Protein AF-0000000072553036 (afdb_homodimer)

InterPro domains:
  IPR056120 Domain of unknown function DUF7703 [PF24802] (20-257)

Radius of gyration: 25.81 Å; Cα contacts (8 Å, |Δi|>4): 560; chains: 2; bounding box: 69×75×54 Å

pLDDT: mean 84.37, std 16.88, range [18.42, 98.44]

Organism: Hypocrea jecorina (strain QM6a) (NCBI:txid431241)

Foldseek 3Di:
DPPPPVLLAQAPEPPPDDPVLVVLLVVLLVLLVVLLVVLVVVLVPPDPDCDDLLNVLLVQLSVLLVLLSVLVCCRHPNHSVCRVVSLVSNLSSVLSNLLSLLSNLLSCVVVQDVDPVVSVVLVVLSVVLSCVLSVQQSVLSVCCNDPCNPVSVVSNLVSVLVSLVSSLVSLCVSLVSLLVSLVVVLVVCPVPPVNPLVNVLSVLSNVLSVLLNVLSVVLNVCSVVVVVSSNSSNVSSSSSVNSVSSVVSVVSVVVVVVVVVD/DPPPPVLLAQAPEPPPPDPVLVVLLVVLLVLLVVLLVVLVVCLVPPDPDCDDLLNVLLVQLSVLLVLLSVLVCCRHPNHNVCRVVSLVSNLSSVLSNLLSLLSNLLVCVVVQDVDPVVSVVLVVLSVVLSCVLSVQQSVLSVCCNDPCNPVSVVSNLVSVLVSLVSSLVSLCVSLVSLLVSLVVVLVVCVVPPVNPLVNVLSVLSNVLSVLLNVLSVVLNVCSVVVVVSSNSSNVSSSSSVNSVSSVVSVVSVVVVVVVVVD

Structure (mmCIF, N/CA/C/O backbone):
data_AF-0000000072553036-model_v1
#
loop_
_entity.id
_entity.type
_entity.pdbx_description
1 polymer 'Predicted protein'
#
loop_
_atom_site.group_PDB
_atom_site.id
_atom_site.type_symbol
_atom_site.label_atom_id
_atom_site.label_alt_id
_atom_site.label_comp_id
_atom_site.label_asym_id
_atom_site.label_entity_id
_atom_site.label_seq_id
_atom_site.pdbx_PDB_ins_code
_atom_site.Cartn_x
_atom_site.Cartn_y
_atom_site.Cartn_z
_atom_site.occupancy
_atom_site.B_iso_or_equiv
_atom_site.auth_seq_id
_atom_site.auth_comp_id
_atom_site.auth_asym_id
_atom_site.auth_atom_id
_atom_site.pdbx_PDB_model_num
ATOM 1 N N . MET A 1 1 ? -24.359 23.703 25.109 1 18.44 1 MET A N 1
ATOM 2 C CA . MET A 1 1 ? -23.688 24.281 23.938 1 18.44 1 MET A CA 1
ATOM 3 C C . MET A 1 1 ? -23.703 23.312 22.766 1 18.44 1 MET A C 1
ATOM 5 O O . MET A 1 1 ? -23.188 22.188 22.875 1 18.44 1 MET A O 1
ATOM 9 N N . ALA A 1 2 ? -24.75 23.344 22.016 1 23.36 2 ALA A N 1
ATOM 10 C CA . ALA A 1 2 ? -25.172 22.453 20.938 1 23.36 2 ALA A CA 1
ATOM 11 C C . ALA A 1 2 ? -24.062 22.281 19.891 1 23.36 2 ALA A C 1
ATOM 13 O O . ALA A 1 2 ? -23.531 23.281 19.391 1 23.36 2 ALA A O 1
ATOM 14 N N . VAL A 1 3 ? -23.266 21.406 20.125 1 26.7 3 VAL A N 1
ATOM 15 C CA . VAL A 1 3 ? -22.234 21.125 19.125 1 26.7 3 VAL A CA 1
ATOM 16 C C . VAL A 1 3 ? -22.828 21.203 17.734 1 26.7 3 VAL A C 1
ATOM 18 O O . VAL A 1 3 ? -23.75 20.453 17.391 1 26.7 3 VAL A O 1
ATOM 21 N N . ARG A 1 4 ? -23.172 22.375 17.203 1 28.33 4 ARG A N 1
ATOM 22 C CA . ARG A 1 4 ? -23.641 22.703 15.867 1 28.33 4 ARG A CA 1
ATOM 23 C C . ARG A 1 4 ? -23.078 21.734 14.836 1 28.33 4 ARG A C 1
ATOM 25 O O . ARG A 1 4 ? -21.859 21.625 14.68 1 28.33 4 ARG A O 1
ATOM 32 N N . ILE A 1 5 ? -23.641 20.625 14.719 1 30.2 5 ILE A N 1
ATOM 33 C CA . ILE A 1 5 ? -23.484 19.859 13.492 1 30.2 5 ILE A CA 1
ATOM 34 C C . ILE A 1 5 ? -23.562 20.781 12.281 1 30.2 5 ILE A C 1
ATOM 36 O O . ILE A 1 5 ? -24.641 21.219 11.891 1 30.2 5 ILE A O 1
ATOM 40 N N . ARG A 1 6 ? -23.062 22 12.383 1 33.81 6 ARG A N 1
ATOM 41 C CA . ARG A 1 6 ? -23.078 22.766 11.141 1 33.81 6 ARG A CA 1
ATOM 42 C C . ARG A 1 6 ? -22.984 21.828 9.93 1 33.81 6 ARG A C 1
ATOM 44 O O . ARG A 1 6 ? -22.156 20.922 9.898 1 33.81 6 ARG A O 1
ATOM 51 N N . SER A 1 7 ? -24.078 21.438 9.383 1 34.47 7 SER A N 1
ATOM 52 C CA . SER A 1 7 ? -24.219 20.828 8.062 1 34.47 7 SER A CA 1
ATOM 53 C C . SER A 1 7 ? -23 21.109 7.191 1 34.47 7 SER A C 1
ATOM 55 O O . SER A 1 7 ? -22.734 22.266 6.84 1 34.47 7 SER A O 1
ATOM 57 N N . ARG A 1 8 ? -21.906 20.625 7.535 1 39.41 8 ARG A N 1
ATOM 58 C CA . ARG A 1 8 ? -20.578 20.734 6.941 1 39.41 8 ARG A CA 1
ATOM 59 C C . ARG A 1 8 ? -20.656 20.75 5.418 1 39.41 8 ARG A C 1
ATOM 61 O O . ARG A 1 8 ? -20.969 19.734 4.797 1 39.41 8 ARG A O 1
ATOM 68 N N . SER A 1 9 ? -21.281 21.859 4.836 1 36.78 9 SER A N 1
ATOM 69 C CA . SER A 1 9 ? -21.5 22.188 3.432 1 36.78 9 SER A CA 1
ATOM 70 C C . SER A 1 9 ? -20.328 21.75 2.572 1 36.78 9 SER A C 1
ATOM 72 O O . SER A 1 9 ? -19.188 21.688 3.051 1 36.78 9 SER A O 1
ATOM 74 N N . PHE A 1 10 ? -20.578 21.203 1.503 1 39.22 10 PHE A N 1
ATOM 75 C CA . PHE A 1 10 ? -19.703 21.109 0.342 1 39.22 10 PHE A CA 1
ATOM 76 C C . PHE A 1 10 ? -18.922 22.406 0.138 1 39.22 10 PHE A C 1
ATOM 78 O O . PHE A 1 10 ? -19.5 23.484 0.228 1 39.22 10 PHE A O 1
ATOM 85 N N . GLY A 1 11 ? -17.641 22.422 0.128 1 37.69 11 GLY A N 1
ATOM 86 C CA . GLY A 1 11 ? -16.844 23.625 -0.109 1 37.69 11 GLY A CA 1
ATOM 87 C C . GLY A 1 11 ? -16.438 24.344 1.168 1 37.69 11 GLY A C 1
ATOM 88 O O . GLY A 1 11 ? -15.906 25.453 1.123 1 37.69 11 GLY A O 1
ATOM 89 N N . SER A 1 12 ? -17.359 24.188 2.174 1 40.28 12 SER A N 1
ATOM 90 C CA . SER A 1 12 ? -16.984 25.094 3.264 1 40.28 12 SER A CA 1
ATOM 91 C C . SER A 1 12 ? -15.516 24.953 3.627 1 40.28 12 SER A C 1
ATOM 93 O O . SER A 1 12 ? -15.055 23.859 3.979 1 40.28 12 SER A O 1
ATOM 95 N N . GLY A 1 13 ? -14.609 24.953 2.982 1 41.66 13 GLY A N 1
ATOM 96 C CA . GLY A 1 13 ? -13.203 25.109 3.324 1 41.66 13 GLY A CA 1
ATOM 97 C C . GLY A 1 13 ? -12.859 24.578 4.703 1 41.66 13 GLY A C 1
ATOM 98 O O . GLY A 1 13 ? -13.734 24.062 5.41 1 41.66 13 GLY A O 1
ATOM 99 N N . VAL A 1 14 ? -11.438 24.281 5.031 1 50.97 14 VAL A N 1
ATOM 100 C CA . VAL A 1 14 ? -10.609 23.922 6.184 1 50.97 14 VAL A CA 1
ATOM 101 C C . VAL A 1 14 ? -11.078 24.719 7.406 1 50.97 14 VAL A C 1
ATOM 103 O O . VAL A 1 14 ? -10.547 24.547 8.508 1 50.97 14 VAL A O 1
ATOM 106 N N . ASP A 1 15 ? -11.953 25.5 7.25 1 51.09 15 ASP A N 1
ATOM 107 C CA . ASP A 1 15 ? -11.992 26.484 8.336 1 51.09 15 ASP A CA 1
ATOM 108 C C . ASP A 1 15 ? -12.406 25.828 9.648 1 51.09 15 ASP A C 1
ATOM 110 O O . ASP A 1 15 ? -11.914 26.203 10.719 1 51.09 15 ASP A O 1
ATOM 114 N N . ASP A 1 16 ? -13.359 24.688 9.656 1 59.47 16 ASP A N 1
ATOM 115 C CA . ASP A 1 16 ? -13.812 24.25 10.969 1 59.47 16 ASP A CA 1
ATOM 116 C C . ASP A 1 16 ? -13.18 22.906 11.336 1 59.47 16 ASP A C 1
ATOM 118 O O . ASP A 1 16 ? -13.492 22.328 12.383 1 59.47 16 ASP A O 1
ATOM 122 N N . ILE A 1 17 ? -12.375 22.484 10.438 1 65.75 17 ILE A N 1
ATOM 123 C CA . ILE A 1 17 ? -11.789 21.188 10.758 1 65.75 17 ILE A CA 1
ATOM 124 C C . ILE A 1 17 ? -10.422 21.391 11.406 1 65.75 17 ILE A C 1
ATOM 126 O O . ILE A 1 17 ? -9.578 22.141 10.883 1 65.75 17 ILE A O 1
ATOM 130 N N . ASP A 1 18 ? -10.383 20.812 12.57 1 80.19 18 ASP A N 1
ATOM 131 C CA . ASP A 1 18 ? -9.102 20.812 13.281 1 80.19 18 ASP A CA 1
ATOM 132 C C . ASP A 1 18 ? -7.988 20.234 12.406 1 80.19 18 ASP A C 1
ATOM 134 O O . ASP A 1 18 ? -8.242 19.391 11.547 1 80.19 18 ASP A O 1
ATOM 138 N N . SER A 1 19 ? -6.91 20.75 12.469 1 80.94 19 SER A N 1
ATOM 139 C CA . SER A 1 19 ? -5.742 20.359 11.68 1 80.94 19 SER A CA 1
ATOM 140 C C . SER A 1 19 ? -5.469 18.859 11.797 1 80.94 19 SER A C 1
ATOM 142 O O . SER A 1 19 ? -5.105 18.219 10.812 1 80.94 19 SER A O 1
ATOM 144 N N . THR A 1 20 ? -5.672 18.328 12.977 1 82.5 20 THR A N 1
ATOM 145 C CA . THR A 1 20 ? -5.457 16.906 13.195 1 82.5 20 THR A CA 1
ATOM 146 C C . THR A 1 20 ? -6.461 16.078 12.398 1 82.5 20 THR A C 1
ATOM 148 O O . THR A 1 20 ? -6.09 15.086 11.758 1 82.5 20 THR A O 1
ATOM 151 N N . GLU A 1 21 ? -7.684 16.5 12.453 1 86.38 21 GLU A N 1
ATOM 152 C CA . GLU A 1 21 ? -8.734 15.797 11.711 1 86.38 21 GLU A CA 1
ATOM 153 C C . GLU A 1 21 ? -8.469 15.836 10.211 1 86.38 21 GLU A C 1
ATOM 155 O O . GLU A 1 21 ? -8.609 14.82 9.523 1 86.38 21 GLU A O 1
ATOM 160 N N . MET A 1 22 ? -8.047 16.969 9.758 1 88.19 22 MET A N 1
ATOM 161 C CA . MET A 1 22 ? -7.754 17.109 8.336 1 88.19 22 MET A CA 1
ATOM 162 C C . MET A 1 22 ? -6.586 16.219 7.93 1 88.19 22 MET A C 1
ATOM 164 O O . MET A 1 22 ? -6.602 15.617 6.855 1 88.19 22 MET A O 1
ATOM 168 N N . THR A 1 23 ? -5.617 16.141 8.727 1 89.44 23 THR A N 1
ATOM 169 C CA . THR A 1 23 ? -4.461 15.305 8.445 1 89.44 23 THR A CA 1
ATOM 170 C C . THR A 1 23 ? -4.867 13.836 8.352 1 89.44 23 THR A C 1
ATOM 172 O O . THR A 1 23 ? -4.43 13.125 7.449 1 89.44 23 THR A O 1
ATOM 175 N N . ILE A 1 24 ? -5.742 13.445 9.242 1 91.38 24 ILE A N 1
ATOM 176 C CA . ILE A 1 24 ? -6.191 12.055 9.25 1 91.38 24 ILE A CA 1
ATOM 177 C C . ILE A 1 24 ? -6.965 11.758 7.965 1 91.38 24 ILE A C 1
ATOM 179 O O . ILE A 1 24 ? -6.77 10.711 7.348 1 91.38 24 ILE A O 1
ATOM 183 N N . ILE A 1 25 ? -7.734 12.648 7.574 1 92.06 25 ILE A N 1
ATOM 184 C CA . ILE A 1 25 ? -8.508 12.5 6.348 1 92.06 25 ILE A CA 1
ATOM 185 C C . ILE A 1 25 ? -7.57 12.375 5.152 1 92.06 25 ILE A C 1
ATOM 187 O O . ILE A 1 25 ? -7.73 11.484 4.32 1 92.06 25 ILE A O 1
ATOM 191 N N . ILE A 1 26 ? -6.594 13.211 5.133 1 93.12 26 ILE A N 1
ATOM 192 C CA . ILE A 1 26 ? -5.656 13.227 4.02 1 93.12 26 ILE A CA 1
ATOM 193 C C . ILE A 1 26 ? -4.852 11.922 4.008 1 93.12 26 ILE A C 1
ATOM 195 O O . ILE A 1 26 ? -4.57 11.375 2.941 1 93.12 26 ILE A O 1
ATOM 199 N N . VAL A 1 27 ? -4.523 11.445 5.129 1 94.94 27 VAL A N 1
ATOM 200 C CA . VAL A 1 27 ? -3.768 10.203 5.23 1 94.94 27 VAL A CA 1
ATOM 201 C C . VAL A 1 27 ? -4.602 9.047 4.676 1 94.94 27 VAL A C 1
ATOM 203 O O . VAL A 1 27 ? -4.121 8.266 3.85 1 94.94 27 VAL A O 1
ATOM 206 N N . PHE A 1 28 ? -5.797 8.953 5.051 1 96.5 28 PHE A N 1
ATOM 207 C CA . PHE A 1 28 ? -6.648 7.863 4.578 1 96.5 28 PHE A CA 1
ATOM 208 C C . PHE A 1 28 ? -6.855 7.949 3.072 1 96.5 28 PHE A C 1
ATOM 210 O O . PHE A 1 28 ? -6.805 6.934 2.375 1 96.5 28 PHE A O 1
ATOM 217 N N . LEU A 1 29 ? -7.109 9.109 2.625 1 95.88 29 LEU A N 1
ATOM 218 C CA . LEU A 1 29 ? -7.316 9.273 1.189 1 95.88 29 LEU A CA 1
ATOM 219 C C . LEU A 1 29 ? -6.051 8.93 0.413 1 95.88 29 LEU A C 1
ATOM 221 O O . LEU A 1 29 ? -6.121 8.336 -0.663 1 95.88 29 LEU A O 1
ATOM 225 N N . SER A 1 30 ? -4.918 9.289 0.934 1 96.06 30 SER A N 1
ATOM 226 C CA . SER A 1 30 ? -3.652 8.977 0.281 1 96.06 30 SER A CA 1
ATOM 227 C C . SER A 1 30 ? -3.404 7.473 0.245 1 96.06 30 SER A C 1
ATOM 229 O O . SER A 1 30 ? -2.961 6.934 -0.772 1 96.06 30 SER A O 1
ATOM 231 N N . LEU A 1 31 ? -3.676 6.828 1.356 1 97.31 31 LEU A N 1
ATOM 232 C CA . LEU A 1 31 ? -3.521 5.379 1.411 1 97.31 31 LEU A CA 1
ATOM 233 C C . LEU A 1 31 ? -4.445 4.699 0.407 1 97.31 31 LEU A C 1
ATOM 235 O O . LEU A 1 31 ? -4.035 3.762 -0.283 1 97.31 31 LEU A O 1
ATOM 239 N N . ALA A 1 32 ? -5.637 5.176 0.327 1 98 32 ALA A N 1
ATOM 240 C CA . ALA A 1 32 ? -6.609 4.609 -0.605 1 98 32 ALA A CA 1
ATOM 241 C C . ALA A 1 32 ? -6.156 4.801 -2.051 1 98 32 ALA A C 1
ATOM 243 O O . ALA A 1 32 ? -6.215 3.865 -2.854 1 98 32 ALA A O 1
ATOM 244 N N . LEU A 1 33 ? -5.758 6 -2.348 1 97.38 33 LEU A N 1
ATOM 245 C CA . LEU A 1 33 ? -5.312 6.281 -3.707 1 97.38 33 LEU A CA 1
ATOM 246 C C . LEU A 1 33 ? -4.07 5.469 -4.055 1 97.38 33 LEU A C 1
ATOM 248 O O . LEU A 1 33 ? -3.924 5.004 -5.184 1 97.38 33 LEU A O 1
ATOM 252 N N . TYR A 1 34 ? -3.174 5.348 -3.092 1 97.44 34 TYR A N 1
ATOM 253 C CA . TYR A 1 34 ? -2.002 4.496 -3.281 1 97.44 34 TYR A CA 1
ATOM 254 C C . TYR A 1 34 ? -2.414 3.061 -3.578 1 97.44 34 TYR A C 1
ATOM 256 O O . TYR A 1 34 ? -1.879 2.432 -4.496 1 97.44 34 TYR A O 1
ATOM 264 N N . ASN A 1 35 ? -3.309 2.525 -2.881 1 97.31 35 ASN A N 1
ATOM 265 C CA . ASN A 1 35 ? -3.809 1.174 -3.107 1 97.31 35 ASN A CA 1
ATOM 266 C C . ASN A 1 35 ? -4.492 1.05 -4.469 1 97.31 35 ASN A C 1
ATOM 268 O O . ASN A 1 35 ? -4.395 0.009 -5.121 1 97.31 35 ASN A O 1
ATOM 272 N N . VAL A 1 36 ? -5.195 2.078 -4.859 1 97.5 36 VAL A N 1
ATOM 273 C CA . VAL A 1 36 ? -5.863 2.066 -6.156 1 97.5 36 VAL A CA 1
ATOM 274 C C . VAL A 1 36 ? -4.828 1.922 -7.27 1 97.5 36 VAL A C 1
ATOM 276 O O . VAL A 1 36 ? -5.031 1.156 -8.219 1 97.5 36 VAL A O 1
ATOM 279 N N . LEU A 1 37 ? -3.762 2.623 -7.137 1 94.75 37 LEU A N 1
ATOM 280 C CA . LEU A 1 37 ? -2.693 2.508 -8.125 1 94.75 37 LEU A CA 1
ATOM 281 C C . LEU A 1 37 ? -2.131 1.092 -8.156 1 94.75 37 LEU A C 1
ATOM 283 O O . LEU A 1 37 ? -1.922 0.526 -9.227 1 94.75 37 LEU A O 1
ATOM 287 N N . GLU A 1 38 ? -1.917 0.621 -7.02 1 93.19 38 GLU A N 1
ATOM 288 C CA . GLU A 1 38 ? -1.435 -0.755 -6.934 1 93.19 38 GLU A CA 1
ATOM 289 C C . GLU A 1 38 ? -2.445 -1.73 -7.531 1 93.19 38 GLU A C 1
ATOM 291 O O . GLU A 1 38 ? -2.068 -2.662 -8.242 1 93.19 38 GLU A O 1
ATOM 296 N N . LEU A 1 39 ? -3.641 -1.523 -7.277 1 94.44 39 LEU A N 1
ATOM 297 C CA . LEU A 1 39 ? -4.688 -2.4 -7.789 1 94.44 39 LEU A CA 1
ATOM 298 C C . LEU A 1 39 ? -4.754 -2.34 -9.312 1 94.44 39 LEU A C 1
ATOM 300 O O . LEU A 1 39 ? -4.922 -3.367 -9.969 1 94.44 39 LEU A O 1
ATOM 304 N N . PHE A 1 40 ? -4.617 -1.176 -9.836 1 93.06 40 PHE A N 1
ATOM 305 C CA . PHE A 1 40 ? -4.613 -1.05 -11.289 1 93.06 40 PHE A CA 1
ATOM 306 C C . PHE A 1 40 ? -3.438 -1.812 -11.898 1 93.06 40 PHE A C 1
ATOM 308 O O . PHE A 1 40 ? -3.58 -2.459 -12.938 1 93.06 40 PHE A O 1
ATOM 315 N N . CYS A 1 41 ? -2.326 -1.781 -11.242 1 85.75 41 CYS A N 1
ATOM 316 C CA . CYS A 1 41 ? -1.163 -2.533 -11.703 1 85.75 41 CYS A CA 1
ATOM 317 C C . CYS A 1 41 ? -1.42 -4.035 -11.625 1 85.75 41 CYS A C 1
ATOM 319 O O . CYS A 1 41 ? -1.074 -4.773 -12.547 1 85.75 41 CYS A O 1
ATOM 321 N N . ILE A 1 42 ? -2.023 -4.402 -10.594 1 84.12 42 ILE A N 1
ATOM 322 C CA . ILE A 1 42 ? -2.35 -5.812 -10.406 1 84.12 42 ILE A CA 1
ATOM 323 C C . ILE A 1 42 ? -3.342 -6.258 -11.477 1 84.12 42 ILE A C 1
ATOM 325 O O . ILE A 1 42 ? -3.18 -7.324 -12.078 1 84.12 42 ILE A O 1
ATOM 329 N N . ILE A 1 43 ? -4.344 -5.48 -11.742 1 86.56 43 ILE A N 1
ATOM 330 C CA . ILE A 1 43 ? -5.363 -5.812 -12.734 1 86.56 43 ILE A CA 1
ATOM 331 C C . ILE A 1 43 ? -4.723 -5.91 -14.117 1 86.56 43 ILE A C 1
ATOM 333 O O . ILE A 1 43 ? -5 -6.844 -14.875 1 86.56 43 ILE A O 1
ATOM 337 N N . TRP A 1 44 ? -3.867 -5.074 -14.398 1 83.31 44 TRP A N 1
ATOM 338 C CA . TRP A 1 44 ? -3.207 -5.031 -15.703 1 83.31 44 TRP A CA 1
ATOM 339 C C . TRP A 1 44 ? -2.27 -6.223 -15.875 1 83.31 44 TRP A C 1
ATOM 341 O O . TRP A 1 44 ? -2.199 -6.812 -16.953 1 83.31 44 TRP A O 1
ATOM 351 N N . SER A 1 45 ? -1.632 -6.637 -14.828 1 75.38 45 SER A N 1
ATOM 352 C CA . SER A 1 45 ? -0.609 -7.676 -14.914 1 75.38 45 SER A CA 1
ATOM 353 C C . SER A 1 45 ? -1.223 -9.07 -14.812 1 75.38 45 SER A C 1
ATOM 355 O O . SER A 1 45 ? -0.674 -10.031 -15.344 1 75.38 45 SER A O 1
ATOM 357 N N . THR A 1 46 ? -2.25 -9.188 -14.141 1 74.19 46 THR A N 1
ATOM 358 C CA . THR A 1 46 ? -2.766 -10.516 -13.82 1 74.19 46 THR A CA 1
ATOM 359 C C . THR A 1 46 ? -3.828 -10.938 -14.828 1 74.19 46 THR A C 1
ATOM 361 O O . THR A 1 46 ? -3.854 -12.086 -15.266 1 74.19 46 THR A O 1
ATOM 364 N N . PHE A 1 47 ? -4.656 -10.008 -15.18 1 71.75 47 PHE A N 1
ATOM 365 C CA . PHE A 1 47 ? -5.773 -10.422 -16.016 1 71.75 47 PHE A CA 1
ATOM 366 C C . PHE A 1 47 ? -5.371 -10.43 -17.5 1 71.75 47 PHE A C 1
ATOM 368 O O . PHE A 1 47 ? -4.824 -9.445 -18 1 71.75 47 PHE A O 1
ATOM 375 N N . LYS A 1 48 ? -5.539 -11.625 -18 1 68.25 48 LYS A N 1
ATOM 376 C CA . LYS A 1 48 ? -5.246 -11.812 -19.406 1 68.25 48 LYS A CA 1
ATOM 377 C C . LYS A 1 48 ? -6.52 -11.727 -20.25 1 68.25 48 LYS A C 1
ATOM 379 O O . LYS A 1 48 ? -6.469 -11.352 -21.422 1 68.25 48 LYS A O 1
ATOM 384 N N . ARG A 1 49 ? -7.582 -12.188 -19.594 1 70.81 49 ARG A N 1
ATOM 385 C CA . ARG A 1 49 ? -8.883 -12.125 -20.25 1 70.81 49 ARG A CA 1
ATOM 386 C C . ARG A 1 49 ? -9.812 -11.141 -19.547 1 70.81 49 ARG A C 1
ATOM 388 O O . ARG A 1 49 ? -9.93 -11.164 -18.312 1 70.81 49 ARG A O 1
ATOM 395 N N . TYR A 1 50 ? -10.305 -10.289 -20.172 1 69.19 50 TYR A N 1
ATOM 396 C CA . TYR A 1 50 ? -11.102 -9.195 -19.641 1 69.19 50 TYR A CA 1
ATOM 397 C C . TYR A 1 50 ? -12.594 -9.516 -19.703 1 69.19 50 TYR A C 1
ATOM 399 O O . TYR A 1 50 ? -13.422 -8.617 -19.781 1 69.19 50 TYR A O 1
ATOM 407 N N . ALA A 1 51 ? -12.992 -10.695 -19.531 1 68.06 51 ALA A N 1
ATOM 408 C CA . ALA A 1 51 ? -14.398 -10.914 -19.844 1 68.06 51 ALA A CA 1
ATOM 409 C C . ALA A 1 51 ? -15.148 -11.453 -18.625 1 68.06 51 ALA A C 1
ATOM 411 O O . ALA A 1 51 ? -16.375 -11.422 -18.578 1 68.06 51 ALA A O 1
ATOM 412 N N . GLY A 1 52 ? -14.648 -11.695 -17.594 1 81.69 52 GLY A N 1
ATOM 413 C CA . GLY A 1 52 ? -15.398 -12.344 -16.516 1 81.69 52 GLY A CA 1
ATOM 414 C C . GLY A 1 52 ? -16 -11.359 -15.539 1 81.69 52 GLY A C 1
ATOM 415 O O . GLY A 1 52 ? -15.562 -10.211 -15.453 1 81.69 52 GLY A O 1
ATOM 416 N N . LEU A 1 53 ? -17.25 -11.742 -15.031 1 83.38 53 LEU A N 1
ATOM 417 C CA . LEU A 1 53 ? -17.922 -10.938 -14.016 1 83.38 53 LEU A CA 1
ATOM 418 C C . LEU A 1 53 ? -16.969 -10.539 -12.906 1 83.38 53 LEU A C 1
ATOM 420 O O . LEU A 1 53 ? -17.047 -9.43 -12.375 1 83.38 53 LEU A O 1
ATOM 424 N N . TYR A 1 54 ? -16.172 -11.414 -12.625 1 86.62 54 TYR A N 1
ATOM 425 C CA . TYR A 1 54 ? -15.188 -11.125 -11.586 1 86.62 54 TYR A CA 1
ATOM 426 C C . TYR A 1 54 ? -14.289 -9.961 -11.984 1 86.62 54 TYR A C 1
ATOM 428 O O . TYR A 1 54 ? -14.086 -9.031 -11.195 1 86.62 54 TYR A O 1
ATOM 436 N N . PHE A 1 55 ? -13.875 -9.984 -13.164 1 88.31 55 PHE A N 1
ATOM 437 C CA . PHE A 1 55 ? -13.008 -8.914 -13.664 1 88.31 55 PHE A CA 1
ATOM 438 C C . PHE A 1 55 ? -13.727 -7.574 -13.625 1 88.31 55 PHE A C 1
ATOM 440 O O . PHE A 1 55 ? -13.188 -6.59 -13.109 1 88.31 55 PHE A O 1
ATOM 447 N N . TRP A 1 56 ? -14.867 -7.578 -14.141 1 91.38 56 TRP A N 1
ATOM 448 C CA . TRP A 1 56 ? -15.602 -6.32 -14.25 1 91.38 56 TRP A CA 1
ATOM 449 C C . TRP A 1 56 ? -15.984 -5.797 -12.867 1 91.38 56 TRP A C 1
ATOM 451 O O . TRP A 1 56 ? -15.945 -4.59 -12.625 1 91.38 56 TRP A O 1
ATOM 461 N N . SER A 1 57 ? -16.391 -6.633 -12 1 93.56 57 SER A N 1
ATOM 462 C CA . SER A 1 57 ? -16.719 -6.199 -10.648 1 93.56 57 SER A CA 1
ATOM 463 C C . SER A 1 57 ? -15.484 -5.66 -9.93 1 93.56 57 SER A C 1
ATOM 465 O O . SER A 1 57 ? -15.562 -4.648 -9.227 1 93.56 57 SER A O 1
ATOM 467 N N . PHE A 1 58 ? -14.414 -6.305 -10.156 1 93.31 58 PHE A N 1
ATOM 468 C CA . PHE A 1 58 ? -13.156 -5.887 -9.547 1 93.31 58 PHE A CA 1
ATOM 469 C C . PHE A 1 58 ? -12.727 -4.523 -10.078 1 93.31 58 PHE A C 1
ATOM 471 O O . PHE A 1 58 ? -12.344 -3.645 -9.305 1 93.31 58 PHE A O 1
ATOM 478 N N . LEU A 1 59 ? -12.844 -4.383 -11.328 1 94.5 59 LEU A N 1
ATOM 479 C CA . LEU A 1 59 ? -12.469 -3.125 -11.969 1 94.5 59 LEU A CA 1
ATOM 480 C C . LEU A 1 59 ? -13.391 -1.993 -11.523 1 94.5 59 LEU A C 1
ATOM 482 O O . LEU A 1 59 ? -12.914 -0.904 -11.18 1 94.5 59 LEU A O 1
ATOM 486 N N . MET A 1 60 ? -14.625 -2.275 -11.469 1 95.75 60 MET A N 1
ATOM 487 C CA . MET A 1 60 ? -15.594 -1.255 -11.086 1 95.75 60 MET A CA 1
ATOM 488 C C . MET A 1 60 ? -15.414 -0.856 -9.625 1 95.75 60 MET A C 1
ATOM 490 O O . MET A 1 60 ? -15.562 0.316 -9.273 1 95.75 60 MET A O 1
ATOM 494 N N . ALA A 1 61 ? -15.156 -1.797 -8.828 1 97.12 61 ALA A N 1
ATOM 495 C CA . ALA A 1 61 ? -14.891 -1.487 -7.426 1 97.12 61 ALA A CA 1
ATOM 496 C C . ALA A 1 61 ? -13.648 -0.612 -7.285 1 97.12 61 ALA A C 1
ATOM 498 O O . ALA A 1 61 ? -13.648 0.36 -6.523 1 97.12 61 ALA A O 1
ATOM 499 N N . THR A 1 62 ? -12.609 -0.939 -8.008 1 97.62 62 THR A N 1
ATOM 500 C CA . THR A 1 62 ? -11.367 -0.175 -7.969 1 97.62 62 THR A CA 1
ATOM 501 C C . THR A 1 62 ? -11.594 1.252 -8.461 1 97.62 62 THR A C 1
ATOM 503 O O . THR A 1 62 ? -11.156 2.211 -7.82 1 97.62 62 THR A O 1
ATOM 506 N N . VAL A 1 63 ? -12.312 1.373 -9.547 1 97.94 63 VAL A N 1
ATOM 507 C CA . VAL A 1 63 ? -12.641 2.688 -10.094 1 97.94 63 VAL A CA 1
ATOM 508 C C . VAL A 1 63 ? -13.5 3.459 -9.094 1 97.94 63 VAL A C 1
ATOM 510 O O . VAL A 1 63 ? -13.352 4.672 -8.938 1 97.94 63 VAL A O 1
ATOM 513 N N . GLY A 1 64 ? -14.383 2.725 -8.508 1 98.44 64 GLY A N 1
ATOM 514 C CA . GLY A 1 64 ? -15.227 3.355 -7.5 1 98.44 64 GLY A CA 1
ATOM 515 C C . GLY A 1 64 ? -14.438 3.967 -6.359 1 98.44 64 GLY A C 1
ATOM 516 O O . GLY A 1 64 ? -14.75 5.066 -5.898 1 98.44 64 GLY A O 1
ATOM 517 N N . ILE A 1 65 ? -13.422 3.283 -5.875 1 98.38 65 ILE A N 1
ATOM 518 C CA . ILE A 1 65 ? -12.57 3.799 -4.812 1 98.38 65 ILE A CA 1
ATOM 519 C C . ILE A 1 65 ? -11.875 5.074 -5.289 1 98.38 65 ILE A C 1
ATOM 521 O O . ILE A 1 65 ? -11.82 6.066 -4.562 1 98.38 65 ILE A O 1
ATOM 525 N N . ALA A 1 66 ? -11.43 5.086 -6.484 1 98.25 66 ALA A N 1
ATOM 526 C CA . ALA A 1 66 ? -10.758 6.25 -7.059 1 98.25 66 ALA A CA 1
ATOM 527 C C . ALA A 1 66 ? -11.695 7.449 -7.129 1 98.25 66 ALA A C 1
ATOM 529 O O . ALA A 1 66 ? -11.328 8.562 -6.742 1 98.25 66 ALA A O 1
ATOM 530 N N . LEU A 1 67 ? -12.836 7.188 -7.598 1 98 67 LEU A N 1
ATOM 531 C CA . LEU A 1 67 ? -13.82 8.258 -7.734 1 98 67 LEU A CA 1
ATOM 532 C C . LEU A 1 67 ? -14.18 8.844 -6.371 1 98 67 LEU A C 1
ATOM 534 O O . LEU A 1 67 ? -14.281 10.062 -6.223 1 98 67 LEU A O 1
ATOM 538 N N . SER A 1 68 ? -14.383 7.93 -5.477 1 97.19 68 SER A N 1
ATOM 539 C CA . SER A 1 68 ? -14.695 8.391 -4.129 1 97.19 68 SER A CA 1
ATOM 540 C C . SER A 1 68 ? -13.586 9.273 -3.574 1 97.19 68 SER A C 1
ATOM 542 O O . SER A 1 68 ? -13.859 10.344 -3.018 1 97.19 68 SER A O 1
ATOM 544 N N . CYS A 1 69 ? -12.367 8.906 -3.746 1 97.06 69 CYS A N 1
ATOM 545 C CA . CYS A 1 69 ? -11.234 9.664 -3.242 1 97.06 69 CYS A CA 1
ATOM 546 C C . CYS A 1 69 ? -11.141 11.023 -3.922 1 97.06 69 CYS A C 1
ATOM 548 O O . CYS A 1 69 ? -10.961 12.047 -3.256 1 97.06 69 CYS A O 1
ATOM 550 N N . VAL A 1 70 ? -11.289 11.039 -5.195 1 95.69 70 VAL A N 1
ATOM 551 C CA . VAL A 1 70 ? -11.219 12.289 -5.945 1 95.69 70 VAL A CA 1
ATOM 552 C C . VAL A 1 70 ? -12.367 13.203 -5.531 1 95.69 70 VAL A C 1
ATOM 554 O O . VAL A 1 70 ? -12.172 14.414 -5.352 1 95.69 70 VAL A O 1
ATOM 557 N N . GLY A 1 71 ? -13.516 12.609 -5.41 1 95.12 71 GLY A N 1
ATOM 558 C CA . GLY A 1 71 ? -14.648 13.391 -4.957 1 95.12 71 GLY A CA 1
ATOM 559 C C . GLY A 1 71 ? -14.422 14.055 -3.613 1 95.12 71 GLY A C 1
ATOM 560 O O . GLY A 1 71 ?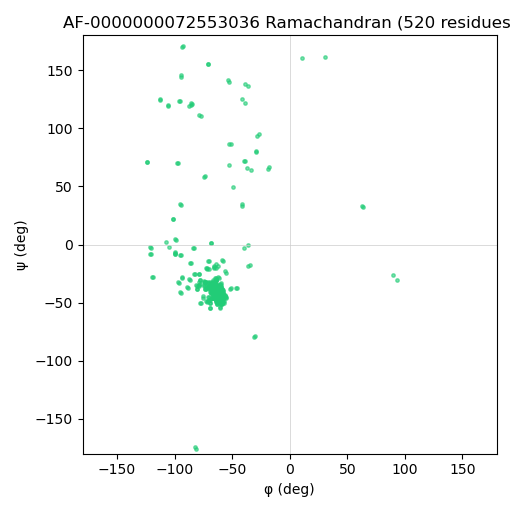 -14.695 15.25 -3.451 1 95.12 71 GLY A O 1
ATOM 561 N N . PHE A 1 72 ? -13.875 13.383 -2.701 1 92.94 72 PHE A N 1
ATOM 562 C CA . PHE A 1 72 ? -13.633 13.93 -1.371 1 92.94 72 PHE A CA 1
ATOM 563 C C . PHE A 1 72 ? -12.477 14.93 -1.396 1 92.94 72 PHE A C 1
ATOM 565 O O . PHE A 1 72 ? -12.484 15.906 -0.647 1 92.94 72 PHE A O 1
ATOM 572 N N . CYS A 1 73 ? -11.539 14.703 -2.24 1 91.12 73 CYS A N 1
ATOM 573 C CA . CYS A 1 73 ? -10.477 15.695 -2.395 1 91.12 73 CYS A CA 1
ATOM 574 C C . CYS A 1 73 ? -11.031 17.031 -2.869 1 91.12 73 CYS A C 1
ATOM 576 O O . CYS A 1 73 ? -10.656 18.078 -2.355 1 91.12 73 CYS A O 1
ATOM 578 N N . ILE A 1 74 ? -11.93 16.953 -3.777 1 90.62 74 ILE A N 1
ATOM 579 C CA . ILE A 1 74 ? -12.547 18.172 -4.27 1 90.62 74 ILE A CA 1
ATOM 580 C C . ILE A 1 74 ? -13.406 18.797 -3.17 1 90.62 74 ILE A C 1
ATOM 582 O O . ILE A 1 74 ? -13.438 20.016 -3.02 1 90.62 74 ILE A O 1
ATOM 586 N N . LYS A 1 75 ? -14.062 18.047 -2.406 1 87.75 75 LYS A N 1
ATOM 587 C CA . LYS A 1 75 ? -14.891 18.531 -1.308 1 87.75 75 LYS A CA 1
ATOM 588 C C . LYS A 1 75 ? -14.062 19.328 -0.307 1 87.75 75 LYS A C 1
ATOM 590 O O . LYS A 1 75 ? -14.484 20.406 0.141 1 87.75 75 LYS A O 1
ATOM 595 N N . TYR A 1 76 ? -12.875 18.859 0.009 1 85.56 76 TYR A N 1
ATOM 596 C CA . TYR A 1 76 ? -12.094 19.453 1.09 1 85.56 76 TYR A CA 1
ATOM 597 C C . TYR A 1 76 ? -11.133 20.5 0.554 1 85.56 76 TYR A C 1
ATOM 599 O O . TYR A 1 76 ? -10.805 21.469 1.253 1 85.56 76 TYR A O 1
ATOM 607 N N . PHE A 1 77 ? -10.727 20.328 -0.678 1 84.81 77 PHE A N 1
ATOM 608 C CA . PHE A 1 77 ? -9.656 21.203 -1.144 1 84.81 77 PHE A CA 1
ATOM 609 C C . PHE A 1 77 ? -10.102 22 -2.363 1 84.81 77 PHE A C 1
ATOM 611 O O . PHE A 1 77 ? -9.398 22.906 -2.809 1 84.81 77 PHE A O 1
ATOM 618 N N . GLY A 1 78 ? -11.195 21.703 -2.887 1 84.75 78 GLY A N 1
ATOM 619 C CA . GLY A 1 78 ? -11.672 22.391 -4.086 1 84.75 78 GLY A CA 1
ATOM 620 C C . GLY A 1 78 ? -12.562 23.578 -3.789 1 84.75 78 GLY A C 1
ATOM 621 O O . GLY A 1 78 ? -12.914 23.812 -2.633 1 84.75 78 GLY A O 1
ATOM 622 N N . PRO A 1 79 ? -12.883 24.359 -4.797 1 84.19 79 PRO A N 1
ATOM 623 C CA . PRO A 1 79 ? -13.797 25.5 -4.641 1 84.19 79 PRO A CA 1
ATOM 624 C C . PRO A 1 79 ? -15.242 25.078 -4.426 1 84.19 79 PRO A C 1
ATOM 626 O O . PRO A 1 79 ? -15.625 23.953 -4.789 1 84.19 79 PRO A O 1
ATOM 629 N N . GLU A 1 80 ? -15.984 25.906 -3.824 1 81.12 80 GLU A N 1
ATOM 630 C CA . GLU A 1 80 ? -17.391 25.641 -3.533 1 81.12 80 GLU A CA 1
ATOM 631 C C . GLU A 1 80 ? -18.188 25.438 -4.816 1 81.12 80 GLU A C 1
ATOM 633 O O . GLU A 1 80 ? -19.172 24.703 -4.836 1 81.12 80 GLU A O 1
ATOM 638 N N . SER A 1 81 ? -17.734 26.062 -5.879 1 84 81 SER A N 1
ATOM 639 C CA . SER A 1 81 ? -18.453 25.984 -7.148 1 84 81 SER A CA 1
ATOM 640 C C . SER A 1 81 ? -18.484 24.547 -7.676 1 84 81 SER A C 1
ATOM 642 O O . SER A 1 81 ? -19.375 24.203 -8.469 1 84 81 SER A O 1
ATOM 644 N N . LEU A 1 82 ? -17.594 23.672 -7.141 1 87.81 82 LEU A N 1
ATOM 645 C CA . LEU A 1 82 ? -17.531 22.297 -7.613 1 87.81 82 LEU A CA 1
ATOM 646 C C . LEU A 1 82 ? -18.234 21.359 -6.645 1 87.81 82 LEU A C 1
ATOM 648 O O . LEU A 1 82 ? -18.016 20.141 -6.684 1 87.81 82 LEU A O 1
ATOM 652 N N . GLY A 1 83 ? -19.078 21.875 -5.898 1 85.31 83 GLY A N 1
ATOM 653 C CA . GLY A 1 83 ? -19.75 21.078 -4.879 1 85.31 83 GLY A CA 1
ATOM 654 C C . GLY A 1 83 ? -20.578 19.953 -5.453 1 85.31 83 GLY A C 1
ATOM 655 O O . GLY A 1 83 ? -20.453 18.797 -5.027 1 85.31 83 GLY A O 1
ATOM 656 N N . TYR A 1 84 ? -21.375 20.266 -6.41 1 87.62 84 TYR A N 1
ATOM 657 C CA . TYR A 1 84 ? -22.234 19.25 -7.016 1 87.62 84 TYR A CA 1
ATOM 658 C C . TYR A 1 84 ? -21.406 18.203 -7.73 1 87.62 84 TYR A C 1
ATOM 660 O O . TYR A 1 84 ? -21.75 17.016 -7.711 1 87.62 84 TYR A O 1
ATOM 668 N N . PHE A 1 85 ? -20.391 18.672 -8.352 1 91.31 85 PHE A N 1
ATOM 669 C CA . PHE A 1 85 ? -19.5 17.734 -9.031 1 91.31 85 PHE A CA 1
ATOM 670 C C . PHE A 1 85 ? -18.828 16.812 -8.031 1 91.31 85 PHE A C 1
ATOM 672 O O . PHE A 1 85 ? -18.766 15.594 -8.242 1 91.31 85 PHE A O 1
ATOM 679 N N . SER A 1 86 ? -18.359 17.344 -6.973 1 91.5 86 SER A N 1
ATOM 680 C CA . SER A 1 86 ? -17.75 16.562 -5.91 1 91.5 86 SER A CA 1
ATOM 681 C C . SER A 1 86 ? -18.734 15.547 -5.336 1 91.5 86 SER A C 1
ATOM 683 O O . SER A 1 86 ? -18.375 14.383 -5.129 1 91.5 86 SER A O 1
ATOM 685 N N . CYS A 1 87 ? -19.906 15.945 -5.188 1 90.12 87 CYS A N 1
ATOM 686 C CA . CYS A 1 87 ? -20.953 15.086 -4.648 1 90.12 87 CYS A CA 1
ATOM 687 C C . CYS A 1 87 ? -21.25 13.922 -5.59 1 90.12 87 CYS A C 1
ATOM 689 O O . CYS A 1 87 ? -21.359 12.773 -5.152 1 90.12 87 CYS A O 1
ATOM 691 N N . THR A 1 88 ? -21.297 14.219 -6.781 1 94.88 88 THR A N 1
ATOM 692 C CA . THR A 1 88 ? -21.578 13.195 -7.777 1 94.88 88 THR A CA 1
ATOM 693 C C . THR A 1 88 ? -20.453 12.164 -7.828 1 94.88 88 THR A C 1
ATOM 695 O O . THR A 1 88 ? -20.719 10.953 -7.859 1 94.88 88 THR A O 1
ATOM 698 N N . LEU A 1 89 ? -19.281 12.602 -7.812 1 96 89 LEU A N 1
ATOM 699 C CA . LEU A 1 89 ? -18.141 11.688 -7.852 1 96 89 LEU A CA 1
ATOM 700 C C . LEU A 1 89 ? -18.109 10.805 -6.609 1 96 89 LEU A C 1
ATOM 702 O O . LEU A 1 89 ? -17.906 9.594 -6.707 1 96 89 LEU A O 1
ATOM 706 N N . SER A 1 90 ? -18.312 11.422 -5.496 1 94.19 90 SER A N 1
ATOM 707 C CA . SER A 1 90 ? -18.266 10.688 -4.238 1 94.19 90 SER A CA 1
ATOM 708 C C . SER A 1 90 ? -19.375 9.641 -4.172 1 94.19 90 SER A C 1
ATOM 710 O O . SER A 1 90 ? -19.156 8.516 -3.727 1 94.19 90 SER A O 1
ATOM 712 N N . LEU A 1 91 ? -20.531 10.016 -4.664 1 95 91 LEU A N 1
ATOM 713 C CA . LEU A 1 91 ? -21.672 9.102 -4.641 1 95 91 LEU A CA 1
ATOM 714 C C . LEU A 1 91 ? -21.469 7.961 -5.629 1 95 91 LEU A C 1
ATOM 716 O O . LEU A 1 91 ? -21.734 6.801 -5.301 1 95 91 LEU A O 1
ATOM 720 N N . MET A 1 92 ? -21.047 8.328 -6.762 1 96.56 92 MET A N 1
ATOM 721 C CA . MET A 1 92 ? -20.75 7.281 -7.734 1 96.56 92 MET A CA 1
ATOM 722 C C . MET A 1 92 ? -19.672 6.332 -7.191 1 96.56 92 MET A C 1
ATOM 724 O O . MET A 1 92 ? -19.781 5.117 -7.355 1 96.56 92 MET A O 1
ATOM 728 N N . GLY A 1 93 ? -18.672 6.93 -6.629 1 97.62 93 GLY A N 1
ATOM 729 C CA . GLY A 1 93 ? -17.641 6.121 -6.008 1 97.62 93 GLY A CA 1
ATOM 730 C C . GLY A 1 93 ? -18.172 5.156 -4.969 1 97.62 93 GLY A C 1
ATOM 731 O O . GLY A 1 93 ? -17.812 3.975 -4.969 1 97.62 93 GLY A O 1
ATOM 732 N N . TRP A 1 94 ? -19.016 5.648 -4.148 1 96 94 TRP A N 1
ATOM 733 C CA . TRP A 1 94 ? -19.609 4.828 -3.1 1 96 94 TRP A CA 1
ATOM 734 C C . TRP A 1 94 ? -20.422 3.684 -3.695 1 96 94 TRP A C 1
ATOM 736 O O . TRP A 1 94 ? -20.266 2.529 -3.291 1 96 94 TRP A O 1
ATOM 746 N N . VAL A 1 95 ? -21.188 3.947 -4.645 1 96.69 95 VAL A N 1
ATOM 747 C CA . VAL A 1 95 ? -22.047 2.945 -5.277 1 96.69 95 VAL A CA 1
ATOM 748 C C . VAL A 1 95 ? -21.188 1.864 -5.922 1 96.69 95 VAL A C 1
ATOM 750 O O . VAL A 1 95 ? -21.406 0.671 -5.703 1 96.69 95 VAL A O 1
ATOM 753 N N . PHE A 1 96 ? -20.188 2.32 -6.684 1 97.44 96 PHE A N 1
ATOM 754 C CA . PHE A 1 96 ? -19.344 1.369 -7.387 1 97.44 96 PHE A CA 1
ATOM 755 C C . PHE A 1 96 ? -18.516 0.557 -6.402 1 97.44 96 PHE A C 1
ATOM 757 O O . PHE A 1 96 ? -18.328 -0.651 -6.578 1 97.44 96 PHE A O 1
ATOM 764 N N . MET A 1 97 ? -18.047 1.19 -5.43 1 96.38 97 MET A N 1
ATOM 765 C CA . MET A 1 97 ? -17.141 0.53 -4.508 1 96.38 97 MET A CA 1
ATOM 766 C C . MET A 1 97 ? -17.859 -0.518 -3.672 1 96.38 97 MET A C 1
ATOM 768 O O . MET A 1 97 ? -17.422 -1.664 -3.584 1 96.38 97 MET A O 1
ATOM 772 N N . VAL A 1 98 ? -19.016 -0.189 -3.09 1 96.12 98 VAL A N 1
ATOM 773 C CA . VAL A 1 98 ? -19.703 -1.086 -2.174 1 96.12 98 VAL A CA 1
ATOM 774 C C . VAL A 1 98 ? -20.375 -2.207 -2.961 1 96.12 98 VAL A C 1
ATOM 776 O O . VAL A 1 98 ? -20.266 -3.381 -2.602 1 96.12 98 VAL A O 1
ATOM 779 N N . THR A 1 99 ? -21.047 -1.85 -4.012 1 96.25 99 THR A N 1
ATOM 780 C CA . THR A 1 99 ? -21.703 -2.857 -4.836 1 96.25 99 THR A CA 1
ATOM 781 C C . THR A 1 99 ? -20.672 -3.725 -5.559 1 96.25 99 THR A C 1
ATOM 783 O O . THR A 1 99 ? -20.859 -4.938 -5.688 1 96.25 99 THR A O 1
ATOM 786 N N . GLY A 1 100 ? -19.656 -3.027 -6.035 1 95.5 100 GLY A N 1
ATOM 787 C CA . GLY A 1 100 ? -18.594 -3.789 -6.684 1 95.5 100 GLY A CA 1
ATOM 788 C C . GLY A 1 100 ? -17.969 -4.824 -5.773 1 95.5 100 GLY A C 1
ATOM 789 O O . GLY A 1 100 ? -17.75 -5.965 -6.18 1 95.5 100 GLY A O 1
ATOM 790 N N . GLN A 1 101 ? -17.656 -4.449 -4.602 1 95.25 101 GLN A N 1
ATOM 791 C CA . GLN A 1 101 ? -17.078 -5.375 -3.631 1 95.25 101 GLN A CA 1
ATOM 792 C C . GLN A 1 101 ? -18.016 -6.555 -3.375 1 95.25 101 GLN A C 1
ATOM 794 O O . GLN A 1 101 ? -17.562 -7.695 -3.275 1 95.25 101 GLN A O 1
ATOM 799 N N . S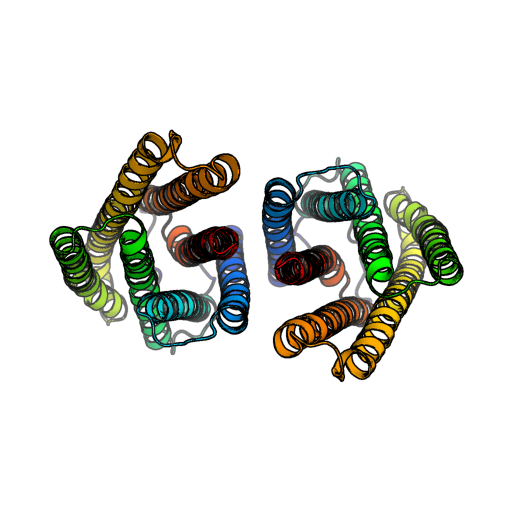ER A 1 102 ? -19.281 -6.32 -3.223 1 95.69 102 SER A N 1
ATOM 800 C CA . SER A 1 102 ? -20.266 -7.383 -2.998 1 95.69 102 SER A CA 1
ATOM 801 C C . SER A 1 102 ? -20.297 -8.359 -4.172 1 95.69 102 SER A C 1
ATOM 803 O O . SER A 1 102 ? -20.375 -9.57 -3.975 1 95.69 102 SER A O 1
ATOM 805 N N . LEU A 1 103 ? -20.203 -7.82 -5.324 1 95.19 103 LEU A N 1
ATOM 806 C CA . LEU A 1 103 ? -20.219 -8.672 -6.504 1 95.19 103 LEU A CA 1
ATOM 807 C C . LEU A 1 103 ? -18.938 -9.477 -6.629 1 95.19 103 LEU A C 1
ATOM 809 O O . LEU A 1 103 ? -18.938 -10.609 -7.109 1 95.19 103 LEU A O 1
ATOM 813 N N . VAL A 1 104 ? -17.844 -8.883 -6.266 1 92.88 104 VAL A N 1
ATOM 814 C CA . VAL A 1 104 ? -16.578 -9.617 -6.234 1 92.88 104 VAL A CA 1
ATOM 815 C C . VAL A 1 104 ? -16.703 -10.805 -5.289 1 92.88 104 VAL A C 1
ATOM 817 O O . VAL A 1 104 ? -16.312 -11.922 -5.641 1 92.88 104 VAL A O 1
ATOM 820 N N . LEU A 1 105 ? -17.25 -10.586 -4.113 1 92.19 105 LEU A N 1
ATOM 821 C CA . LEU A 1 105 ? -17.438 -11.656 -3.141 1 92.19 105 LEU A CA 1
ATOM 822 C C . LEU A 1 105 ? -18.391 -12.719 -3.678 1 92.19 105 LEU A C 1
ATOM 824 O O . LEU A 1 105 ? -18.156 -13.914 -3.504 1 92.19 105 LEU A O 1
ATOM 828 N N . TRP A 1 106 ? -19.391 -12.25 -4.324 1 92.88 106 TRP A N 1
ATOM 829 C CA . TRP A 1 106 ? -20.375 -13.172 -4.898 1 92.88 106 TRP A CA 1
ATOM 830 C C . TRP A 1 106 ? -19.75 -14.023 -5.996 1 92.88 106 TRP A C 1
ATOM 832 O O . TRP A 1 106 ? -20 -15.227 -6.074 1 92.88 106 TRP A O 1
ATOM 842 N N . SER A 1 107 ? -18.953 -13.422 -6.832 1 88.62 107 SER A N 1
ATOM 843 C CA . SER A 1 107 ? -18.297 -14.141 -7.922 1 88.62 107 SER A CA 1
ATOM 844 C C . SER A 1 107 ? -17.375 -15.227 -7.387 1 88.62 107 SER A C 1
ATOM 846 O O . SER A 1 107 ? -17.219 -16.281 -8 1 88.62 107 SER A O 1
ATOM 848 N N . ARG A 1 108 ? -16.797 -14.977 -6.336 1 84.56 108 ARG A N 1
ATOM 849 C CA . ARG A 1 108 ? -15.914 -15.961 -5.723 1 84.56 108 ARG A CA 1
ATOM 850 C C . ARG A 1 108 ? -16.703 -17.109 -5.109 1 84.56 108 ARG A C 1
ATOM 852 O O . ARG A 1 108 ? -16.203 -18.234 -4.996 1 84.56 108 ARG A O 1
ATOM 859 N N . LEU A 1 109 ? -17.812 -16.844 -4.645 1 86.25 109 LEU A N 1
ATOM 860 C CA . LEU A 1 109 ? -18.656 -17.859 -4.035 1 86.25 109 LEU A CA 1
ATOM 861 C C . LEU A 1 109 ? -18.891 -19.016 -5.004 1 86.25 109 LEU A C 1
ATOM 863 O O . LEU A 1 109 ? -19.094 -20.156 -4.582 1 86.25 109 LEU A O 1
ATOM 867 N N . HIS A 1 110 ? -18.766 -18.719 -6.281 1 83.69 110 HIS A N 1
ATOM 868 C CA . HIS A 1 110 ? -18.938 -19.75 -7.297 1 83.69 110 HIS A CA 1
ATOM 869 C C . HIS A 1 110 ? -17.859 -20.828 -7.188 1 83.69 110 HIS A C 1
ATOM 871 O O . HIS A 1 110 ? -18.047 -21.953 -7.66 1 83.69 110 HIS A O 1
ATOM 877 N N . LEU A 1 111 ? -16.828 -20.469 -6.555 1 77.56 111 LEU A N 1
ATOM 878 C CA . LEU A 1 111 ? -15.711 -21.406 -6.449 1 77.56 111 LEU A CA 1
ATOM 879 C C . LEU A 1 111 ? -15.977 -22.453 -5.379 1 77.56 111 LEU A C 1
ATOM 881 O O . LEU A 1 111 ? -15.453 -23.562 -5.449 1 77.56 111 LEU A O 1
ATOM 885 N N . VAL A 1 112 ? -16.781 -22.125 -4.449 1 81.62 112 VAL A N 1
ATOM 886 C CA . VAL A 1 112 ? -16.953 -23.031 -3.326 1 81.62 112 VAL A CA 1
ATOM 887 C C . VAL A 1 112 ? -18.406 -23.5 -3.236 1 81.62 112 VAL A C 1
ATOM 889 O O . VAL A 1 112 ? -18.703 -24.531 -2.635 1 81.62 112 VAL A O 1
ATOM 892 N N . LEU A 1 113 ? -19.281 -22.703 -3.695 1 82 113 LEU A N 1
ATOM 893 C CA . LEU A 1 113 ? -20.703 -23.031 -3.682 1 82 113 LEU A CA 1
ATOM 894 C C . LEU A 1 113 ? -21.188 -23.391 -5.078 1 82 113 LEU A C 1
ATOM 896 O O . LEU A 1 113 ? -21.172 -22.562 -5.988 1 82 113 LEU A O 1
ATOM 900 N N . ARG A 1 114 ? -21.688 -24.625 -5.203 1 80.25 114 ARG A N 1
ATOM 901 C CA . ARG A 1 114 ? -22.062 -25.125 -6.52 1 80.25 114 ARG A CA 1
ATOM 902 C C . ARG A 1 114 ? -23.562 -25.016 -6.75 1 80.25 114 ARG A C 1
ATOM 904 O O . ARG A 1 114 ? -24.031 -25.141 -7.879 1 80.25 114 ARG A O 1
ATOM 911 N N . ASN A 1 115 ? -24.281 -24.656 -5.801 1 89.94 115 ASN A N 1
ATOM 912 C CA . ASN A 1 115 ? -25.734 -24.562 -5.945 1 89.94 115 ASN A CA 1
ATOM 913 C C . ASN A 1 115 ? -26.125 -23.281 -6.668 1 89.94 115 ASN A C 1
ATOM 915 O O . ASN A 1 115 ? -26.094 -22.188 -6.082 1 89.94 115 ASN A O 1
ATOM 919 N N . ARG A 1 116 ? -26.594 -23.406 -7.793 1 90 116 ARG A N 1
ATOM 920 C CA . ARG A 1 116 ? -26.922 -22.281 -8.656 1 90 116 ARG A CA 1
ATOM 921 C C . ARG A 1 116 ? -28.109 -21.5 -8.102 1 90 116 ARG A C 1
ATOM 923 O O . ARG A 1 116 ? -28.156 -20.266 -8.234 1 90 116 ARG A O 1
ATOM 930 N N . ARG A 1 117 ? -29.016 -22.172 -7.562 1 92.62 117 ARG A N 1
ATOM 931 C CA . ARG A 1 117 ? -30.188 -21.5 -7.02 1 92.62 117 ARG A CA 1
ATOM 932 C C . ARG A 1 117 ? -29.812 -20.562 -5.875 1 92.62 117 ARG A C 1
ATOM 934 O O . ARG A 1 117 ? -30.266 -19.422 -5.82 1 92.62 117 ARG A O 1
ATOM 941 N N . ARG A 1 118 ? -29.078 -21.047 -4.988 1 92.62 118 ARG A N 1
ATOM 942 C CA . ARG A 1 118 ? -28.625 -20.234 -3.863 1 92.62 118 ARG A CA 1
ATOM 943 C C . ARG A 1 118 ? -27.828 -19.016 -4.344 1 92.62 118 ARG A C 1
ATOM 945 O O . ARG A 1 118 ? -27.984 -17.922 -3.822 1 92.62 118 ARG A O 1
ATOM 952 N N . LEU A 1 119 ? -27 -19.203 -5.332 1 94.06 119 LEU A N 1
ATOM 953 C CA . LEU A 1 119 ? -26.203 -18.109 -5.887 1 94.06 119 LEU A CA 1
ATOM 954 C C . LEU A 1 119 ? -27.094 -17.047 -6.516 1 94.06 119 LEU A C 1
ATOM 956 O O . LEU A 1 119 ? -26.828 -15.852 -6.371 1 94.06 119 LEU A O 1
ATOM 960 N N . ARG A 1 120 ? -28.109 -17.5 -7.16 1 95.12 120 ARG A N 1
ATOM 961 C CA . ARG A 1 120 ? -29.047 -16.578 -7.785 1 95.12 120 ARG A CA 1
ATOM 962 C C . ARG A 1 120 ? -29.812 -15.773 -6.734 1 95.12 120 ARG A C 1
ATOM 964 O O . ARG A 1 120 ? -30.016 -14.57 -6.898 1 95.12 120 ARG A O 1
ATOM 971 N N . ILE A 1 121 ? -30.219 -16.406 -5.703 1 95.94 121 ILE A N 1
ATOM 972 C CA . ILE A 1 121 ? -30.922 -15.742 -4.617 1 95.94 121 ILE A CA 1
ATOM 973 C C . ILE A 1 121 ? -30.031 -14.672 -3.992 1 95.94 121 ILE A C 1
ATOM 975 O O . ILE A 1 121 ? -30.484 -13.555 -3.742 1 95.94 121 ILE A O 1
ATOM 979 N N . ILE A 1 122 ? -28.797 -15.031 -3.766 1 95.81 122 ILE A N 1
ATOM 980 C CA . ILE A 1 122 ? -27.859 -14.102 -3.174 1 95.81 122 ILE A CA 1
ATOM 981 C C . ILE A 1 122 ? -27.656 -12.906 -4.102 1 95.81 122 ILE A C 1
ATOM 983 O O . ILE A 1 122 ? -27.594 -11.758 -3.646 1 95.81 122 ILE A O 1
ATOM 987 N N . LEU A 1 123 ? -27.578 -13.102 -5.371 1 95.94 123 LEU A N 1
ATOM 988 C CA . LEU A 1 123 ? -27.438 -12.023 -6.344 1 95.94 123 LEU A CA 1
ATOM 989 C C . LEU A 1 123 ? -28.625 -11.07 -6.273 1 95.94 123 LEU A C 1
ATOM 991 O O . LEU A 1 123 ? -28.453 -9.852 -6.316 1 95.94 123 LEU A O 1
ATOM 995 N N . TRP A 1 124 ? -29.766 -11.648 -6.125 1 96.31 124 TRP A N 1
ATOM 996 C CA . TRP A 1 124 ? -30.969 -10.828 -6.051 1 96.31 124 TRP A CA 1
ATOM 997 C C . TRP A 1 124 ? -31 -10.008 -4.766 1 96.31 124 TRP A C 1
ATOM 999 O O . TRP A 1 124 ? -31.484 -8.875 -4.754 1 96.31 124 TRP A O 1
ATOM 1009 N N . ILE A 1 125 ? -30.516 -10.547 -3.746 1 96.88 125 ILE A N 1
ATOM 1010 C CA . ILE A 1 125 ? -30.406 -9.805 -2.488 1 96.88 125 ILE A CA 1
ATOM 1011 C C . ILE A 1 125 ? -29.469 -8.625 -2.656 1 96.88 125 ILE A C 1
ATOM 1013 O O . ILE A 1 125 ? -29.766 -7.512 -2.219 1 96.88 125 ILE A O 1
ATOM 1017 N N . ILE A 1 126 ? -28.344 -8.836 -3.309 1 96.81 126 ILE A N 1
ATOM 1018 C CA . ILE A 1 126 ? -27.359 -7.785 -3.541 1 96.81 126 ILE A CA 1
ATOM 1019 C C . ILE A 1 126 ? -27.984 -6.668 -4.379 1 96.81 126 ILE A C 1
ATOM 1021 O O . ILE A 1 126 ? -27.844 -5.488 -4.047 1 96.81 126 ILE A O 1
ATOM 1025 N N . ILE A 1 127 ? -28.688 -7.051 -5.402 1 96.88 127 ILE A N 1
ATOM 1026 C CA . ILE A 1 127 ? -29.297 -6.082 -6.305 1 96.88 127 ILE A CA 1
ATOM 1027 C C . ILE A 1 127 ? -30.375 -5.297 -5.566 1 96.88 127 ILE A C 1
ATOM 1029 O O . ILE A 1 127 ? -30.438 -4.066 -5.672 1 96.88 127 ILE A O 1
ATOM 1033 N N . PHE A 1 128 ? -31.188 -5.988 -4.859 1 97.31 128 PHE A N 1
ATOM 1034 C CA . PHE A 1 128 ? -32.25 -5.352 -4.102 1 97.31 128 PHE A CA 1
ATOM 1035 C C . PHE A 1 128 ? -31.688 -4.348 -3.104 1 97.31 128 PHE A C 1
ATOM 1037 O O . PHE A 1 128 ? -32.156 -3.201 -3.045 1 97.31 128 PHE A O 1
ATOM 1044 N N . ASN A 1 129 ? -30.734 -4.75 -2.299 1 97.44 129 ASN A N 1
ATOM 1045 C CA . ASN A 1 129 ? -30.109 -3.865 -1.316 1 97.44 129 ASN A CA 1
ATOM 1046 C C . ASN A 1 129 ? -29.469 -2.65 -1.98 1 97.44 129 ASN A C 1
ATOM 1048 O O . ASN A 1 129 ? -29.578 -1.532 -1.473 1 97.44 129 ASN A O 1
ATOM 1052 N N . ALA A 1 130 ? -28.812 -2.869 -3.125 1 96.88 130 ALA A N 1
ATOM 1053 C CA . ALA A 1 130 ? -28.172 -1.767 -3.83 1 96.88 130 ALA A CA 1
ATOM 1054 C C . ALA A 1 130 ? -29.188 -0.734 -4.289 1 96.88 130 ALA A C 1
ATOM 1056 O O . ALA A 1 130 ? -29.031 0.463 -4.039 1 96.88 130 ALA A O 1
ATOM 1057 N N . VAL A 1 131 ? -30.234 -1.187 -4.84 1 96.88 131 VAL A N 1
ATOM 1058 C CA . VAL A 1 131 ? -31.234 -0.296 -5.398 1 96.88 131 VAL A CA 1
ATOM 1059 C C . VAL A 1 131 ? -31.938 0.467 -4.273 1 96.88 131 VAL A C 1
ATOM 1061 O O . VAL A 1 131 ? -32.094 1.69 -4.344 1 96.88 131 VAL A O 1
ATOM 1064 N N . VAL A 1 132 ? -32.312 -0.191 -3.26 1 97 132 VAL A N 1
ATOM 1065 C CA . VAL A 1 132 ? -33.062 0.409 -2.178 1 97 132 VAL A CA 1
ATOM 1066 C C . VAL A 1 132 ? -32.188 1.351 -1.368 1 97 132 VAL A C 1
ATOM 1068 O O . VAL A 1 132 ? -32.562 2.498 -1.111 1 97 132 VAL A O 1
ATOM 1071 N N . CYS A 1 133 ? -31.062 0.907 -1.003 1 96.56 133 CYS A N 1
ATOM 1072 C CA . CYS A 1 133 ? -30.203 1.702 -0.141 1 96.56 133 CYS A CA 1
ATOM 1073 C C . CYS A 1 133 ? -29.656 2.912 -0.886 1 96.56 133 CYS A C 1
ATOM 1075 O O . CYS A 1 133 ? -29.703 4.035 -0.381 1 96.56 133 CYS A O 1
ATOM 1077 N N . HIS A 1 134 ? -29.078 2.723 -2.074 1 96.06 134 HIS A N 1
ATOM 1078 C CA . HIS A 1 134 ? -28.594 3.861 -2.836 1 96.06 134 HIS A CA 1
ATOM 1079 C C . HIS A 1 134 ? -29.719 4.789 -3.248 1 96.06 134 HIS A C 1
ATOM 1081 O O . HIS A 1 134 ? -29.547 6.008 -3.293 1 96.06 134 HIS A O 1
ATOM 1087 N N . GLY A 1 135 ? -30.875 4.219 -3.514 1 95.25 135 GLY A N 1
ATOM 1088 C CA . GLY A 1 135 ? -32.031 5.016 -3.865 1 95.25 135 GLY A CA 1
ATOM 1089 C C . GLY A 1 135 ? -32.5 5.922 -2.742 1 95.25 135 GLY A C 1
ATOM 1090 O O . GLY A 1 135 ? -33 7.023 -2.99 1 95.25 135 GLY A O 1
ATOM 1091 N N . MET A 1 136 ? -32.312 5.527 -1.56 1 94.56 136 MET A N 1
ATOM 1092 C CA . MET A 1 136 ? -32.75 6.305 -0.397 1 94.56 136 MET A CA 1
ATOM 1093 C C . MET A 1 136 ? -31.734 7.406 -0.093 1 94.56 136 MET A C 1
ATOM 1095 O O . MET A 1 136 ? -32.125 8.531 0.24 1 94.56 136 MET A O 1
ATOM 1099 N N . VAL A 1 137 ? -30.516 7.121 -0.309 1 93.25 137 VAL A N 1
ATOM 1100 C CA . VAL A 1 137 ? -29.469 8.008 0.186 1 93.25 137 VAL A CA 1
ATOM 1101 C C . VAL A 1 137 ? -29.156 9.078 -0.854 1 93.25 137 VAL A C 1
ATOM 1103 O O . VAL A 1 137 ? -28.938 10.242 -0.508 1 93.25 137 VAL A O 1
ATOM 1106 N N . ILE A 1 138 ? -29.172 8.781 -2.174 1 93.44 138 ILE A N 1
ATOM 1107 C CA . ILE A 1 138 ? -28.703 9.656 -3.244 1 93.44 138 ILE A CA 1
ATOM 1108 C C . ILE A 1 138 ? -29.531 10.938 -3.258 1 93.44 138 ILE A C 1
ATOM 1110 O O . ILE A 1 138 ? -28.984 12.039 -3.229 1 93.44 138 ILE A O 1
ATOM 1114 N N . PRO A 1 139 ? -30.875 10.906 -3.166 1 92.19 139 PRO A N 1
ATOM 1115 C CA . PRO A 1 139 ? -31.641 12.164 -3.176 1 92.19 139 PRO A CA 1
ATOM 1116 C C . PRO A 1 139 ? -31.391 13.016 -1.938 1 92.19 139 PRO A C 1
ATOM 1118 O O . PRO A 1 139 ? -31.422 14.25 -2.016 1 92.19 139 PRO A O 1
ATOM 1121 N N . LEU A 1 140 ? -31.125 12.391 -0.886 1 90.75 140 LEU A N 1
ATOM 1122 C CA . LEU A 1 140 ? -30.906 13.125 0.351 1 90.75 140 LEU A CA 1
ATOM 1123 C C . LEU A 1 140 ? -29.562 13.852 0.308 1 90.75 140 LEU A C 1
ATOM 1125 O O . LEU A 1 140 ? -29.438 14.969 0.814 1 90.75 140 LEU A O 1
ATOM 1129 N N . VAL A 1 141 ? -28.594 13.219 -0.259 1 88.81 141 VAL A N 1
ATOM 1130 C CA . VAL A 1 141 ? -27.281 13.844 -0.376 1 88.81 141 VAL A CA 1
ATOM 1131 C C . VAL A 1 141 ? -27.375 15.055 -1.302 1 88.81 141 VAL A C 1
ATOM 1133 O O . VAL A 1 141 ? -26.844 16.125 -0.979 1 88.81 141 VAL A O 1
ATOM 1136 N N . TYR A 1 142 ? -28.078 14.945 -2.41 1 87.94 142 TYR A N 1
ATOM 1137 C CA . TYR A 1 142 ? -28.234 16.078 -3.318 1 87.94 142 TYR A CA 1
ATOM 1138 C C . TYR A 1 142 ? -29.062 17.172 -2.678 1 87.94 142 TYR A C 1
ATOM 1140 O O . TYR A 1 142 ? -28.844 18.359 -2.918 1 87.94 142 TYR A O 1
ATOM 1148 N N . GLY A 1 143 ? -29.984 16.797 -1.872 1 86.12 143 GLY A N 1
ATOM 1149 C CA . GLY A 1 143 ? -30.797 17.766 -1.149 1 86.12 143 GLY A CA 1
ATOM 1150 C C . GLY A 1 143 ? -30 18.609 -0.181 1 86.12 143 GLY A C 1
ATOM 1151 O O . GLY A 1 143 ? -30.344 19.75 0.089 1 86.12 143 GLY A O 1
ATOM 1152 N N . SER A 1 144 ? -28.969 18.078 0.306 1 80.88 144 SER A N 1
ATOM 1153 C CA . SER A 1 144 ? -28.125 18.812 1.246 1 80.88 144 SER A CA 1
ATOM 1154 C C . SER A 1 144 ? -27.375 19.953 0.553 1 80.88 144 SER A C 1
ATOM 1156 O O . SER A 1 144 ? -26.828 20.844 1.214 1 80.88 144 SER A O 1
ATOM 1158 N N . PHE A 1 145 ? -27.344 19.938 -0.777 1 78.25 145 PHE A N 1
ATOM 1159 C CA . PHE A 1 145 ? -26.703 21 -1.541 1 78.25 145 PHE A CA 1
ATOM 1160 C C . PHE A 1 145 ? -27.734 21.984 -2.064 1 78.25 145 PHE A C 1
ATOM 1162 O O . PHE A 1 145 ? -27.391 22.969 -2.729 1 78.25 145 PHE A O 1
ATOM 1169 N N . SER A 1 146 ? -28.922 21.75 -1.66 1 78.69 146 SER A N 1
ATOM 1170 C CA . SER A 1 146 ? -29.984 22.641 -2.102 1 78.69 146 SER A CA 1
ATOM 1171 C C . SER A 1 146 ? -30.047 23.906 -1.254 1 78.69 146 SER A C 1
ATOM 1173 O O . SER A 1 146 ? -29.188 24.109 -0.395 1 78.69 146 SER A O 1
ATOM 1175 N N . ASN A 1 147 ? -31.047 24.734 -1.501 1 80.88 147 ASN A N 1
ATOM 1176 C CA . ASN A 1 147 ? -31.188 26.016 -0.828 1 80.88 147 ASN A CA 1
ATOM 1177 C C . ASN A 1 147 ? -31.594 25.844 0.633 1 80.88 147 ASN A C 1
ATOM 1179 O O . ASN A 1 147 ? -31.391 26.75 1.449 1 80.88 147 ASN A O 1
ATOM 1183 N N . ASN A 1 148 ? -32.188 24.672 1.062 1 82.19 148 ASN A N 1
ATOM 1184 C CA . ASN A 1 148 ? -32.562 24.359 2.436 1 82.19 148 ASN A CA 1
ATOM 1185 C C . ASN A 1 148 ? -31.922 23.078 2.924 1 82.19 148 ASN A C 1
ATOM 1187 O O . ASN A 1 148 ? -32.594 22.078 3.15 1 82.19 148 ASN A O 1
ATOM 1191 N N . PRO A 1 149 ? -30.641 23.094 3.145 1 80.25 149 PRO A N 1
ATOM 1192 C CA . PRO A 1 149 ? -29.906 21.875 3.498 1 80.25 149 PRO A CA 1
ATOM 1193 C C . PRO A 1 149 ? -30.312 21.312 4.859 1 80.25 149 PRO A C 1
ATOM 1195 O O . PRO A 1 149 ? -30.188 20.109 5.094 1 80.25 149 PRO A O 1
ATOM 1198 N N . GLU A 1 150 ? -30.906 22.062 5.75 1 83.19 150 GLU A N 1
ATOM 1199 C CA . GLU A 1 150 ? -31.188 21.656 7.125 1 83.19 150 GLU A CA 1
ATOM 1200 C C . GLU A 1 150 ? -32.25 20.562 7.168 1 83.19 150 GLU A C 1
ATOM 1202 O O . GLU A 1 150 ? -32.188 19.656 8.008 1 83.19 150 GLU A O 1
ATOM 1207 N N . ILE A 1 151 ? -33.156 20.625 6.238 1 84.75 151 ILE A N 1
ATOM 1208 C CA . ILE A 1 151 ? -34.25 19.688 6.25 1 84.75 151 ILE A CA 1
ATOM 1209 C C . ILE A 1 151 ? -33.75 18.297 5.863 1 84.75 151 ILE A C 1
ATOM 1211 O O . ILE A 1 151 ? -34.375 17.281 6.227 1 84.75 151 ILE A O 1
ATOM 1215 N N . PHE A 1 152 ? -32.656 18.25 5.23 1 86.44 152 PHE A N 1
ATOM 1216 C CA . PHE A 1 152 ? -32.156 16.984 4.699 1 86.44 152 PHE A CA 1
ATOM 1217 C C . PHE A 1 152 ? -31.094 16.391 5.621 1 86.44 152 PHE A C 1
ATOM 1219 O O . PHE A 1 152 ? -30.719 15.227 5.473 1 86.44 152 PHE A O 1
ATOM 1226 N N . GLU A 1 153 ? -30.688 17.094 6.586 1 82.75 153 GLU A N 1
ATOM 1227 C CA . GLU A 1 153 ? -29.562 16.672 7.414 1 82.75 153 GLU A CA 1
ATOM 1228 C C . GLU A 1 153 ? -29.938 15.461 8.273 1 82.75 153 GLU A C 1
ATOM 1230 O O . GLU A 1 153 ? -29.25 14.438 8.234 1 82.75 153 GLU A O 1
ATOM 1235 N N . GLN A 1 154 ? -30.969 15.578 9.008 1 85.94 154 GLN A N 1
ATOM 1236 C CA . GLN A 1 154 ? -31.344 14.5 9.922 1 85.94 154 GLN A CA 1
ATOM 1237 C C . GLN A 1 154 ? -31.766 13.258 9.148 1 85.94 154 GLN A C 1
ATOM 1239 O O . GLN A 1 154 ? -31.312 12.148 9.453 1 85.94 154 GLN A O 1
ATOM 1244 N N . PRO A 1 155 ? -32.594 13.375 8.117 1 88.81 155 PRO A N 1
ATOM 1245 C CA . PRO A 1 155 ? -32.938 12.188 7.328 1 88.81 155 PRO A CA 1
ATOM 1246 C C . PRO A 1 155 ? -31.703 11.523 6.707 1 88.81 155 PRO A C 1
ATOM 1248 O O . PRO A 1 155 ? -31.641 10.297 6.625 1 88.81 155 PRO A O 1
ATOM 1251 N N . TYR A 1 156 ? -30.828 12.312 6.293 1 88.56 156 TYR A N 1
ATOM 1252 C CA . TYR A 1 156 ? -29.609 11.758 5.715 1 88.56 156 TYR A CA 1
ATOM 1253 C C . TYR A 1 156 ? -28.844 10.953 6.75 1 88.56 156 TYR A C 1
ATOM 1255 O O . TYR A 1 156 ? -28.359 9.852 6.461 1 88.56 156 TYR A O 1
ATOM 1263 N N . LYS A 1 157 ? -28.719 11.445 7.941 1 86.94 157 LYS A N 1
ATOM 1264 C CA . LYS A 1 157 ? -27.984 10.766 9 1 86.94 157 LYS A CA 1
ATOM 1265 C C . LYS A 1 157 ? -28.609 9.406 9.32 1 86.94 157 LYS A C 1
ATOM 1267 O O . LYS A 1 157 ? -27.906 8.406 9.453 1 86.94 157 LYS A O 1
ATOM 1272 N N . VAL A 1 158 ? -29.844 9.398 9.352 1 90.25 158 VAL A N 1
ATOM 1273 C CA . VAL A 1 158 ? -30.562 8.164 9.68 1 90.25 158 VAL A CA 1
ATOM 1274 C C . VAL A 1 158 ? -30.438 7.172 8.531 1 90.25 158 VAL A C 1
ATOM 1276 O O . VAL A 1 158 ? -30.125 5.996 8.75 1 90.25 158 VAL A O 1
ATOM 1279 N N . THR A 1 159 ? -30.703 7.648 7.355 1 92.25 159 THR A N 1
ATOM 1280 C CA . THR A 1 159 ? -30.672 6.77 6.191 1 92.25 159 THR A CA 1
ATOM 1281 C C . THR A 1 159 ? -29.266 6.25 5.941 1 92.25 159 THR A C 1
ATOM 1283 O O . THR A 1 159 ? -29.078 5.102 5.527 1 92.25 159 THR A O 1
ATOM 1286 N N . GLU A 1 160 ? -28.328 7.047 6.133 1 90.25 160 GLU A N 1
ATOM 1287 C CA . GLU A 1 160 ? -26.938 6.613 5.984 1 90.25 160 GLU A CA 1
ATOM 1288 C C . GLU A 1 160 ? -26.594 5.5 6.973 1 90.25 160 GLU A C 1
ATOM 1290 O O . GLU A 1 160 ? -25.953 4.52 6.613 1 90.25 160 GLU A O 1
ATOM 1295 N N . ARG A 1 161 ? -27.031 5.637 8.188 1 92.56 161 ARG A N 1
ATOM 1296 C CA . ARG A 1 161 ? -26.812 4.609 9.203 1 92.56 161 ARG A CA 1
ATOM 1297 C C . ARG A 1 161 ? -27.469 3.295 8.797 1 92.56 161 ARG A C 1
ATOM 1299 O O . ARG A 1 161 ? -26.859 2.23 8.914 1 92.56 161 ARG A O 1
ATOM 1306 N N . ILE A 1 162 ? -28.625 3.402 8.305 1 95 162 ILE A N 1
ATOM 1307 C CA . ILE A 1 162 ? -29.328 2.215 7.852 1 95 162 ILE A CA 1
ATOM 1308 C C . ILE A 1 162 ? -28.578 1.561 6.699 1 95 162 ILE A C 1
ATOM 1310 O O . ILE A 1 162 ? -28.391 0.341 6.684 1 95 162 ILE A O 1
ATOM 1314 N N . GLU A 1 163 ? -28.188 2.348 5.785 1 96.31 163 GLU A N 1
ATOM 1315 C CA . GLU A 1 163 ? -27.453 1.825 4.633 1 96.31 163 GLU A CA 1
ATOM 1316 C C . GLU A 1 163 ? -26.188 1.098 5.062 1 96.31 163 GLU A C 1
ATOM 1318 O O . GLU A 1 163 ? -25.906 -0.007 4.594 1 96.31 163 GLU A O 1
ATOM 1323 N N . ILE A 1 164 ? -25.453 1.658 5.91 1 95.19 164 ILE A N 1
ATOM 1324 C CA . ILE A 1 164 ? -24.203 1.072 6.363 1 95.19 164 ILE A CA 1
ATOM 1325 C C . ILE A 1 164 ? -24.469 -0.248 7.078 1 95.19 164 ILE A C 1
ATOM 1327 O O . ILE A 1 164 ? -23.734 -1.221 6.902 1 95.19 164 ILE A O 1
ATOM 1331 N N . VAL A 1 165 ? -25.5 -0.314 7.867 1 96.56 165 VAL A N 1
ATOM 1332 C CA . VAL A 1 165 ? -25.859 -1.527 8.594 1 96.56 165 VAL A CA 1
ATOM 1333 C C . VAL A 1 165 ? -26.266 -2.619 7.605 1 96.56 165 VAL A C 1
ATOM 1335 O O . VAL A 1 165 ? -25.844 -3.771 7.734 1 96.56 165 VAL A O 1
ATOM 1338 N N . VAL A 1 166 ? -27.047 -2.244 6.676 1 97.25 166 VAL A N 1
ATOM 1339 C CA . VAL A 1 166 ? -27.531 -3.211 5.699 1 97.25 166 VAL A CA 1
ATOM 1340 C C . VAL A 1 166 ? -26.359 -3.793 4.91 1 97.25 166 VAL A C 1
ATOM 1342 O O . VAL A 1 166 ? -26.266 -5.012 4.746 1 97.25 166 VAL A O 1
ATOM 1345 N N . PHE A 1 167 ? -25.516 -2.963 4.422 1 96.94 167 PHE A N 1
ATOM 1346 C CA . PHE A 1 167 ? -24.391 -3.447 3.65 1 96.94 167 PHE A CA 1
ATOM 1347 C C . PHE A 1 167 ? -23.438 -4.242 4.535 1 96.94 167 PHE A C 1
ATOM 1349 O O . PHE A 1 167 ? -22.812 -5.199 4.074 1 96.94 167 PHE A O 1
ATOM 1356 N N . PHE A 1 168 ? -23.312 -3.859 5.734 1 96.94 168 PHE A N 1
ATOM 1357 C CA . PHE A 1 168 ? -22.531 -4.629 6.688 1 96.94 168 PHE A CA 1
ATOM 1358 C C . PHE A 1 168 ? -23.078 -6.047 6.824 1 96.94 168 PHE A C 1
ATOM 1360 O O . PHE A 1 168 ? -22.328 -7.02 6.727 1 96.94 168 PHE A O 1
ATOM 1367 N N . LEU A 1 169 ? -24.359 -6.148 7.035 1 97 169 LEU A N 1
ATOM 1368 C CA . LEU A 1 169 ? -25 -7.449 7.191 1 97 169 LEU A CA 1
ATOM 1369 C C . LEU A 1 169 ? -24.859 -8.281 5.918 1 97 169 LEU A C 1
ATOM 1371 O O . LEU A 1 169 ? -24.656 -9.492 5.984 1 97 169 LEU A O 1
ATOM 1375 N N . GLN A 1 170 ? -25.047 -7.613 4.863 1 97.38 170 GLN A N 1
ATOM 1376 C CA . GLN A 1 170 ? -24.891 -8.281 3.576 1 97.38 170 GLN A CA 1
ATOM 1377 C C . GLN A 1 170 ? -23.5 -8.875 3.43 1 97.38 170 GLN A C 1
ATOM 1379 O O . GLN A 1 170 ? -23.344 -10.039 3.064 1 97.38 170 GLN A O 1
ATOM 1384 N N . GLU A 1 171 ? -22.484 -8.133 3.693 1 95.81 171 GLU A N 1
ATOM 1385 C CA . GLU A 1 171 ? -21.109 -8.602 3.57 1 95.81 171 GLU A CA 1
ATOM 1386 C C . GLU A 1 171 ? -20.797 -9.688 4.594 1 95.81 171 GLU A C 1
ATOM 1388 O O . GLU A 1 171 ? -20.047 -10.625 4.305 1 95.81 171 GLU A O 1
ATOM 1393 N N . MET A 1 172 ? -21.375 -9.531 5.758 1 96.56 172 MET A N 1
ATOM 1394 C CA . MET A 1 172 ? -21.219 -10.578 6.77 1 96.56 172 MET A CA 1
ATOM 1395 C C . MET A 1 172 ? -21.828 -11.891 6.289 1 96.56 172 MET A C 1
ATOM 1397 O O . MET A 1 172 ? -21.266 -12.961 6.512 1 96.56 172 MET A O 1
ATOM 1401 N N . MET A 1 173 ? -22.922 -11.758 5.699 1 96.5 173 MET A N 1
ATOM 1402 C CA . MET A 1 173 ? -23.594 -12.945 5.164 1 96.5 173 MET A CA 1
ATOM 1403 C C . MET A 1 173 ? -22.75 -13.594 4.062 1 96.5 173 MET A C 1
ATOM 1405 O O . MET A 1 173 ? -22.547 -14.805 4.066 1 96.5 173 MET A O 1
ATOM 1409 N N . LEU A 1 174 ? -22.297 -12.844 3.127 1 95.38 174 LEU A N 1
ATOM 1410 C CA . LEU A 1 174 ? -21.5 -13.359 2.021 1 95.38 174 LEU A CA 1
ATOM 1411 C C . LEU A 1 174 ? -20.219 -14.016 2.535 1 95.38 174 LEU A C 1
ATOM 1413 O O . LEU A 1 174 ? -19.922 -15.156 2.188 1 95.38 174 LEU A O 1
ATOM 1417 N N . SER A 1 175 ? -19.5 -13.289 3.377 1 94.44 175 SER A N 1
ATOM 1418 C CA . SER A 1 175 ? -18.25 -13.812 3.934 1 94.44 175 SER A CA 1
ATOM 1419 C C . SER A 1 175 ? -18.516 -15.023 4.828 1 94.44 175 SER A C 1
ATOM 1421 O O . SER A 1 175 ? -17.734 -15.977 4.836 1 94.44 175 SER A O 1
ATOM 1423 N N . GLY A 1 176 ? -19.594 -14.961 5.59 1 94.88 176 GLY A N 1
ATOM 1424 C CA . GLY A 1 176 ? -19.953 -16.094 6.43 1 94.88 176 GLY A CA 1
ATOM 1425 C C . GLY A 1 176 ? -20.234 -17.359 5.641 1 94.88 176 GLY A C 1
ATOM 1426 O O . GLY A 1 176 ? -19.797 -18.438 6.027 1 94.88 176 GLY A O 1
ATOM 1427 N N . LEU A 1 177 ? -20.953 -17.234 4.594 1 93.94 177 LEU A N 1
ATOM 1428 C CA . LEU A 1 177 ? -21.234 -18.375 3.723 1 93.94 177 LEU A CA 1
ATOM 1429 C C . LEU A 1 177 ? -19.938 -18.922 3.123 1 93.94 177 LEU A C 1
ATOM 1431 O O . LEU A 1 177 ? -19.75 -20.141 3.045 1 93.94 177 LEU A O 1
ATOM 1435 N N . TYR A 1 178 ? -19.141 -18.078 2.68 1 90.81 178 TYR A N 1
ATOM 1436 C CA . TYR A 1 178 ? -17.859 -18.5 2.117 1 90.81 178 TYR A CA 1
ATOM 1437 C C . TYR A 1 178 ? -17.047 -19.297 3.133 1 90.81 178 TYR A C 1
ATOM 1439 O O . TYR A 1 178 ? -16.5 -20.359 2.807 1 90.81 178 TYR A O 1
ATOM 1447 N N . ILE A 1 179 ? -16.953 -18.734 4.316 1 93.62 179 ILE A N 1
ATOM 1448 C CA . ILE A 1 179 ? -16.203 -19.406 5.379 1 93.62 179 ILE A CA 1
ATOM 1449 C C . ILE A 1 179 ? -16.812 -20.766 5.672 1 93.62 179 ILE A C 1
ATOM 1451 O O . ILE A 1 179 ? -16.094 -21.766 5.77 1 93.62 179 ILE A O 1
ATOM 1455 N N . TYR A 1 180 ? -18.094 -20.812 5.777 1 93.5 180 TYR A N 1
ATOM 1456 C CA . TYR A 1 180 ? -18.812 -22.062 6.07 1 93.5 180 TYR A CA 1
ATOM 1457 C C . TYR A 1 180 ? -18.531 -23.109 5.008 1 93.5 180 TYR A C 1
ATOM 1459 O O . TYR A 1 180 ? -18.188 -24.25 5.332 1 93.5 180 TYR A O 1
ATOM 1467 N N . GLU A 1 181 ? -18.656 -22.781 3.787 1 90.75 181 GLU A N 1
ATOM 1468 C CA . GLU A 1 181 ? -18.438 -23.719 2.688 1 90.75 181 GLU A CA 1
ATOM 1469 C C . GLU A 1 181 ? -16.969 -24.156 2.607 1 90.75 181 GLU A C 1
ATOM 1471 O O . GLU A 1 181 ? -16.672 -25.297 2.279 1 90.75 181 GLU A O 1
ATOM 1476 N N . THR A 1 182 ? -16.094 -23.219 2.83 1 88.19 182 THR A N 1
ATOM 1477 C CA . THR A 1 182 ? -14.672 -23.547 2.785 1 88.19 182 THR A CA 1
ATOM 1478 C C . THR A 1 182 ? -14.297 -24.5 3.918 1 88.19 182 THR A C 1
ATOM 1480 O O . THR A 1 182 ? -13.5 -25.422 3.725 1 88.19 182 THR A O 1
ATOM 1483 N N . ILE A 1 183 ? -14.875 -24.297 5.074 1 91.31 183 ILE A N 1
ATOM 1484 C CA . ILE A 1 183 ? -14.633 -25.188 6.199 1 91.31 183 ILE A CA 1
ATOM 1485 C C . ILE A 1 183 ? -15.148 -26.578 5.867 1 91.31 183 ILE A C 1
ATOM 1487 O O . ILE A 1 183 ? -14.508 -27.594 6.188 1 91.31 183 ILE A O 1
ATOM 1491 N N . LYS A 1 184 ? -16.25 -26.656 5.301 1 89.38 184 LYS A N 1
ATOM 1492 C CA . LYS A 1 184 ? -16.812 -27.938 4.867 1 89.38 184 LYS A CA 1
ATOM 1493 C C . LYS A 1 184 ? -15.859 -28.641 3.902 1 89.38 184 LYS A C 1
ATOM 1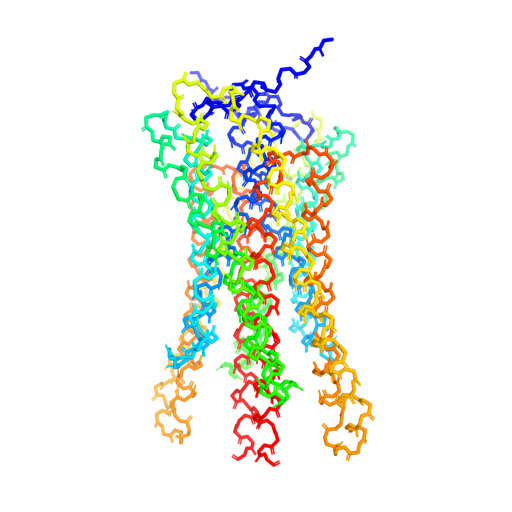495 O O . LYS A 1 184 ? -15.641 -29.859 4.016 1 89.38 184 LYS A O 1
ATOM 1500 N N . LEU A 1 185 ? -15.375 -27.922 2.996 1 84.25 185 LEU A N 1
ATOM 1501 C CA . LEU A 1 185 ? -14.422 -28.469 2.041 1 84.25 185 LEU A CA 1
ATOM 1502 C C . LEU A 1 185 ? -13.164 -28.969 2.748 1 84.25 185 LEU A C 1
ATOM 1504 O O . LEU A 1 185 ? -12.609 -30 2.393 1 84.25 185 LEU A O 1
ATOM 1508 N N . LEU A 1 186 ? -12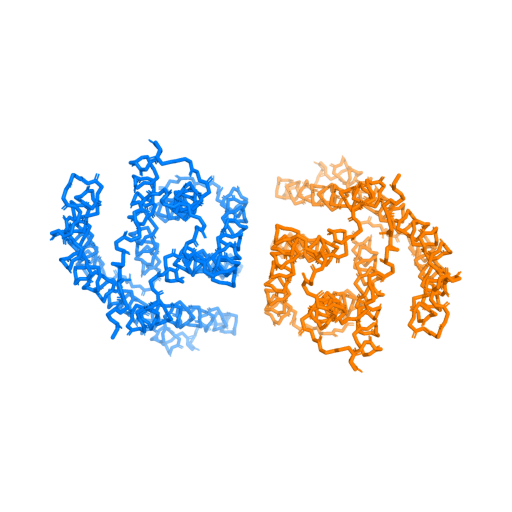.703 -28.172 3.648 1 84.25 186 LEU A N 1
ATOM 1509 C CA . LEU A 1 186 ? -11.516 -28.531 4.422 1 84.25 186 LEU A CA 1
ATOM 1510 C C . LEU A 1 186 ? -11.742 -29.828 5.199 1 84.25 186 LEU A C 1
ATOM 1512 O O . LEU A 1 186 ? -10.828 -30.641 5.324 1 84.25 186 LEU A O 1
ATOM 1516 N N . ARG A 1 187 ? -12.844 -30.016 5.613 1 85.56 187 ARG A N 1
ATOM 1517 C CA . ARG A 1 187 ? -13.172 -31.203 6.402 1 85.56 187 ARG A CA 1
ATOM 1518 C C . ARG A 1 187 ? -13.344 -32.406 5.508 1 85.56 187 ARG A C 1
ATOM 1520 O O . ARG A 1 187 ? -12.969 -33.531 5.887 1 85.56 187 ARG A O 1
ATOM 1527 N N . MET A 1 188 ? -13.867 -32.219 4.383 1 77.38 188 MET A N 1
ATOM 1528 C CA . MET A 1 188 ? -14.094 -33.312 3.451 1 77.38 188 MET A CA 1
ATOM 1529 C C . MET A 1 188 ? -12.797 -33.719 2.756 1 77.38 188 MET A C 1
ATOM 1531 O O . MET A 1 188 ? -12.625 -34.875 2.371 1 77.38 188 MET A O 1
ATOM 1535 N N . GLY A 1 189 ? -11.969 -32.781 2.148 1 65.12 189 GLY A N 1
ATOM 1536 C CA . GLY A 1 189 ? -10.734 -32.969 1.399 1 65.12 189 GLY A CA 1
ATOM 1537 C C . GLY A 1 189 ? -9.656 -33.656 2.209 1 65.12 189 GLY A C 1
ATOM 1538 O O . GLY A 1 189 ? -8.547 -33.906 1.713 1 65.12 189 GLY A O 1
ATOM 1539 N N . GLY A 1 190 ? -9.656 -33.844 3.439 1 55.88 190 GLY A N 1
ATOM 1540 C CA . GLY A 1 190 ? -8.695 -34.719 4.082 1 55.88 190 GLY A CA 1
ATOM 1541 C C . GLY A 1 190 ? -8.344 -35.938 3.24 1 55.88 190 GLY A C 1
ATOM 1542 O O . GLY A 1 190 ? -7.277 -36.531 3.418 1 55.88 190 GLY A O 1
ATOM 1543 N N . SER A 1 191 ? -9.102 -36.312 2.277 1 46.41 191 SER A N 1
ATOM 1544 C CA . SER A 1 191 ? -8.758 -37.469 1.45 1 46.41 191 SER A CA 1
ATOM 1545 C C . SER A 1 191 ? -8 -37.031 0.194 1 46.41 191 SER A C 1
ATOM 1547 O O . SER A 1 191 ? -7.641 -37.875 -0.636 1 46.41 191 SER A O 1
ATOM 1549 N N . LEU A 1 192 ? -7.902 -35.781 -0.109 1 48.28 192 LEU A N 1
ATOM 1550 C CA . LEU A 1 192 ? -7.262 -35.406 -1.365 1 48.28 192 LEU A CA 1
ATOM 1551 C C . LEU A 1 192 ? -5.754 -35.312 -1.191 1 48.28 192 LEU A C 1
ATOM 1553 O O . LEU A 1 192 ? -5.273 -34.938 -0.112 1 48.28 192 LEU A O 1
ATOM 1557 N N . GLY A 1 193 ? -4.891 -36.062 -1.894 1 45.78 193 GLY A N 1
ATOM 1558 C CA . GLY A 1 193 ? -3.459 -36.312 -1.946 1 45.78 193 GLY A CA 1
ATOM 1559 C C . GLY A 1 193 ? -2.621 -35.125 -1.547 1 45.78 193 GLY A C 1
ATOM 1560 O O . GLY A 1 193 ? -1.766 -35.219 -0.665 1 45.78 193 GLY A O 1
ATOM 1561 N N . ASN A 1 194 ? -2.496 -34.188 -2.568 1 55.75 194 ASN A N 1
ATOM 1562 C CA . ASN A 1 194 ? -1.55 -33.094 -2.324 1 55.75 194 ASN A CA 1
ATOM 1563 C C . ASN A 1 194 ? -2.1 -32.094 -1.316 1 55.75 194 ASN A C 1
ATOM 1565 O O . ASN A 1 194 ? -2.41 -30.953 -1.675 1 55.75 194 ASN A O 1
ATOM 1569 N N . LYS A 1 195 ? -2.426 -32.531 -0.075 1 66.88 195 LYS A N 1
ATOM 1570 C CA . LYS A 1 195 ? -3.309 -32.219 1.038 1 66.88 195 LYS A CA 1
ATOM 1571 C C . LYS A 1 195 ? -2.793 -30.984 1.802 1 66.88 195 LYS A C 1
ATOM 1573 O O . LYS A 1 195 ? -3.572 -30.109 2.184 1 66.88 195 LYS A O 1
ATOM 1578 N N . GLN A 1 196 ? -1.424 -30.938 1.751 1 73.19 196 GLN A N 1
ATOM 1579 C CA . GLN A 1 196 ? -0.95 -29.891 2.652 1 73.19 196 GLN A CA 1
ATOM 1580 C C . GLN A 1 196 ? -1.054 -28.516 1.998 1 73.19 196 GLN A C 1
ATOM 1582 O O . GLN A 1 196 ? -1.479 -27.562 2.637 1 73.19 196 GLN A O 1
ATOM 1587 N N . SER A 1 197 ? -0.757 -28.484 0.699 1 71.31 197 SER A N 1
ATOM 1588 C CA . SER A 1 197 ? -0.806 -27.219 -0.024 1 71.31 197 SER A CA 1
ATOM 1589 C C . SER A 1 197 ? -2.24 -26.719 -0.173 1 71.31 197 SER A C 1
ATOM 1591 O O . SER A 1 197 ? -2.514 -25.531 0.006 1 71.31 197 SER A O 1
ATOM 1593 N N . SER A 1 198 ? -3.078 -27.672 -0.423 1 75.88 198 SER A N 1
ATOM 1594 C CA . SER A 1 198 ? -4.484 -27.312 -0.586 1 75.88 198 SER A CA 1
ATOM 1595 C C . SER A 1 198 ? -5.086 -26.828 0.728 1 75.88 198 SER A C 1
ATOM 1597 O O . SER A 1 198 ? -5.863 -25.875 0.742 1 75.88 198 SER A O 1
ATOM 1599 N N . ARG A 1 199 ? -4.66 -27.484 1.727 1 83.25 199 ARG A N 1
ATOM 1600 C CA . ARG A 1 199 ? -5.156 -27.078 3.039 1 83.25 199 ARG A CA 1
ATOM 1601 C C . ARG A 1 199 ? -4.684 -25.672 3.398 1 83.25 199 ARG A C 1
ATOM 1603 O O . ARG A 1 199 ? -5.434 -24.891 3.99 1 83.25 199 ARG A O 1
ATOM 1610 N N . ARG A 1 200 ? -3.527 -25.406 3.014 1 79.88 200 ARG A N 1
ATOM 1611 C CA . ARG A 1 200 ? -2.973 -24.078 3.264 1 79.88 200 ARG A CA 1
ATOM 1612 C C . ARG A 1 200 ? -3.742 -23.016 2.496 1 79.88 200 ARG A C 1
ATOM 1614 O O . ARG A 1 200 ? -4.027 -21.938 3.033 1 79.88 200 ARG A O 1
ATOM 1621 N N . VAL A 1 201 ? -4.047 -23.297 1.349 1 80.25 201 VAL A N 1
ATOM 1622 C CA . VAL A 1 201 ? -4.789 -22.359 0.513 1 80.25 201 VAL A CA 1
ATOM 1623 C C . VAL A 1 201 ? -6.172 -22.109 1.109 1 80.25 201 VAL A C 1
ATOM 1625 O O . VAL A 1 201 ? -6.633 -20.969 1.187 1 80.25 201 VAL A O 1
ATOM 1628 N N . LEU A 1 202 ? -6.789 -23.172 1.545 1 84.62 202 LEU A N 1
ATOM 1629 C CA . LEU A 1 202 ? -8.133 -23.062 2.1 1 84.62 202 LEU A CA 1
ATOM 1630 C C . LEU A 1 202 ? -8.117 -22.266 3.404 1 84.62 202 LEU A C 1
ATOM 1632 O O . LEU A 1 202 ? -9.016 -21.469 3.656 1 84.62 202 LEU A O 1
ATOM 1636 N N . LYS A 1 203 ? -7.164 -22.469 4.191 1 86.38 203 LYS A N 1
ATOM 1637 C CA . LYS A 1 203 ? -7.031 -21.703 5.426 1 86.38 203 LYS A CA 1
ATOM 1638 C C . LYS A 1 203 ? -6.812 -20.219 5.129 1 86.38 203 LYS A C 1
ATOM 1640 O O . LYS A 1 203 ? -7.328 -19.359 5.84 1 86.38 203 LYS A O 1
ATOM 1645 N N . ASN A 1 204 ? -6.047 -20 4.137 1 83.62 204 ASN A N 1
ATOM 1646 C CA . ASN A 1 204 ? -5.828 -18.625 3.721 1 83.62 204 ASN A CA 1
ATOM 1647 C C . ASN A 1 204 ? -7.125 -17.969 3.258 1 83.62 204 ASN A C 1
ATOM 1649 O O . ASN A 1 204 ? -7.344 -16.781 3.5 1 83.62 204 ASN A O 1
ATOM 1653 N N . LEU A 1 205 ? -7.902 -18.719 2.641 1 85 205 LEU A N 1
ATOM 1654 C CA . LEU A 1 205 ? -9.188 -18.203 2.195 1 85 205 LEU A CA 1
ATOM 1655 C C . LEU A 1 205 ? -10.055 -17.797 3.385 1 85 205 LEU A C 1
ATOM 1657 O O . LEU A 1 205 ? -10.703 -16.75 3.357 1 85 205 LEU A O 1
ATOM 1661 N N . ILE A 1 206 ? -10.055 -18.578 4.309 1 90.5 206 ILE A N 1
ATOM 1662 C CA . ILE A 1 206 ? -10.82 -18.297 5.52 1 90.5 206 ILE A CA 1
ATOM 1663 C C . ILE A 1 206 ? -10.273 -17.047 6.203 1 90.5 206 ILE A C 1
ATOM 1665 O O . ILE A 1 206 ? -11.031 -16.156 6.598 1 90.5 206 ILE A O 1
ATOM 1669 N N . LEU A 1 207 ? -9 -17.016 6.301 1 89.94 207 LEU A N 1
ATOM 1670 C CA . LEU A 1 207 ? -8.352 -15.883 6.957 1 89.94 207 LEU A CA 1
ATOM 1671 C C . LEU A 1 207 ? -8.68 -14.578 6.246 1 89.94 207 LEU A C 1
ATOM 1673 O O . LEU A 1 207 ? -8.977 -13.57 6.895 1 89.94 207 LEU A O 1
ATOM 1677 N N . VAL A 1 208 ? -8.617 -14.547 4.996 1 89.12 208 VAL A N 1
ATOM 1678 C CA . VAL A 1 208 ? -8.898 -13.352 4.211 1 89.12 208 VAL A CA 1
ATOM 1679 C C . VAL A 1 208 ? -10.336 -12.898 4.453 1 89.12 208 VAL A C 1
ATOM 1681 O O . VAL A 1 208 ? -10.594 -11.703 4.629 1 89.12 208 VAL A O 1
ATOM 1684 N N . ASN A 1 209 ? -11.289 -13.789 4.531 1 92.38 209 ASN A N 1
ATOM 1685 C CA . ASN A 1 209 ? -12.68 -13.422 4.785 1 92.38 209 ASN A CA 1
ATOM 1686 C C . ASN A 1 209 ? -12.859 -12.844 6.188 1 92.38 209 ASN A C 1
ATOM 1688 O O . ASN A 1 209 ? -13.648 -11.914 6.383 1 92.38 209 ASN A O 1
ATOM 1692 N N . ILE A 1 210 ? -12.164 -13.398 7.051 1 94.5 210 ILE A N 1
ATOM 1693 C CA . ILE A 1 210 ? -12.227 -12.891 8.414 1 94.5 210 ILE A CA 1
ATOM 1694 C C . ILE A 1 210 ? -11.688 -11.461 8.461 1 94.5 210 ILE A C 1
ATOM 1696 O O . ILE A 1 210 ? -12.273 -10.594 9.109 1 94.5 210 ILE A O 1
ATOM 1700 N N . LEU A 1 211 ? -10.625 -11.234 7.77 1 93.25 211 LEU A N 1
ATOM 1701 C CA . LEU A 1 211 ? -10.031 -9.898 7.73 1 93.25 211 LEU A CA 1
ATOM 1702 C C . LEU A 1 211 ? -10.977 -8.906 7.062 1 93.25 211 LEU A C 1
ATOM 1704 O O . LEU A 1 211 ? -11.109 -7.766 7.52 1 93.25 211 LEU A O 1
ATOM 1708 N N . VAL A 1 212 ? -11.602 -9.312 6.043 1 94.06 212 VAL A N 1
ATOM 1709 C CA . VAL A 1 212 ? -12.578 -8.477 5.359 1 94.06 212 VAL A CA 1
ATOM 1710 C C . VAL A 1 212 ? -13.719 -8.133 6.312 1 94.06 212 VAL A C 1
ATOM 1712 O O . VAL A 1 212 ? -14.156 -6.977 6.379 1 94.06 212 VAL A O 1
ATOM 1715 N N . MET A 1 213 ? -14.141 -9.102 7.086 1 96.12 213 MET A N 1
ATOM 1716 C CA . MET A 1 213 ? -15.219 -8.883 8.055 1 96.12 213 MET A CA 1
ATOM 1717 C C . MET A 1 213 ? -14.781 -7.906 9.141 1 96.12 213 MET A C 1
ATOM 1719 O O . MET A 1 213 ? -15.562 -7.055 9.562 1 96.12 213 MET A O 1
ATOM 1723 N N . ILE A 1 214 ? -13.609 -8.016 9.562 1 96.25 214 ILE A N 1
ATOM 1724 C CA . ILE A 1 214 ? -13.078 -7.117 10.578 1 96.25 214 ILE A CA 1
ATOM 1725 C C . ILE A 1 214 ? -13.078 -5.684 10.047 1 96.25 214 ILE A C 1
ATOM 1727 O O . ILE A 1 214 ? -13.469 -4.754 10.75 1 96.25 214 ILE A O 1
ATOM 1731 N N . LEU A 1 215 ? -12.656 -5.488 8.836 1 96.62 215 LEU A N 1
ATOM 1732 C CA . LEU A 1 215 ? -12.648 -4.16 8.234 1 96.62 215 LEU A CA 1
ATOM 1733 C C . LEU A 1 215 ? -14.055 -3.584 8.164 1 96.62 215 LEU A C 1
ATOM 1735 O O . LEU A 1 215 ? -14.25 -2.385 8.375 1 96.62 215 LEU A O 1
ATOM 1739 N N . ASP A 1 216 ? -15.039 -4.418 7.93 1 96.5 216 ASP A N 1
ATOM 1740 C CA . ASP A 1 216 ? -16.438 -3.967 7.91 1 96.5 216 ASP A CA 1
ATOM 1741 C C . ASP A 1 216 ? -16.875 -3.512 9.297 1 96.5 216 ASP A C 1
ATOM 1743 O O . ASP A 1 216 ? -17.625 -2.541 9.422 1 96.5 216 ASP A O 1
ATOM 1747 N N . VAL A 1 217 ? -16.453 -4.191 10.258 1 96.94 217 VAL A N 1
ATOM 1748 C CA . VAL A 1 217 ? -16.797 -3.836 11.625 1 96.94 217 VAL A CA 1
ATOM 1749 C C . VAL A 1 217 ? -16.219 -2.465 11.969 1 96.94 217 VAL A C 1
ATOM 1751 O O . VAL A 1 217 ? -16.859 -1.669 12.656 1 96.94 217 VAL A O 1
ATOM 1754 N N . THR A 1 218 ? -15.047 -2.217 11.508 1 95.94 218 THR A N 1
ATOM 1755 C CA . THR A 1 218 ? -14.43 -0.925 11.789 1 95.94 218 THR A CA 1
ATOM 1756 C C . THR A 1 218 ? -15.227 0.206 11.148 1 95.94 218 THR A C 1
ATOM 1758 O O . THR A 1 218 ? -15.375 1.279 11.734 1 95.94 218 THR A O 1
ATOM 1761 N N . ILE A 1 219 ? -15.727 -0.007 9.953 1 95.75 219 ILE A N 1
ATOM 1762 C CA . ILE A 1 219 ? -16.547 1.003 9.289 1 95.75 219 ILE A CA 1
ATOM 1763 C C . ILE A 1 219 ? -17.812 1.253 10.102 1 95.75 219 ILE A C 1
ATOM 1765 O O . ILE A 1 219 ? -18.203 2.402 10.328 1 95.75 219 ILE A O 1
ATOM 1769 N N . LEU A 1 220 ? -18.453 0.191 10.547 1 95.5 220 LEU A N 1
ATOM 1770 C CA . LEU A 1 220 ? -19.656 0.287 11.352 1 95.5 220 LEU A CA 1
ATOM 1771 C C . LEU A 1 220 ? -19.391 1.016 12.664 1 95.5 220 LEU A C 1
ATOM 1773 O O . LEU A 1 220 ? -20.172 1.869 13.086 1 95.5 220 LEU A O 1
ATOM 1777 N N . SER A 1 221 ? -18.266 0.69 13.273 1 94.81 221 SER A N 1
ATOM 1778 C CA . SER A 1 221 ? -17.906 1.299 14.547 1 94.81 221 SER A CA 1
ATOM 1779 C C . SER A 1 221 ? -17.703 2.805 14.406 1 94.81 221 SER A C 1
ATOM 1781 O O . SER A 1 221 ? -18.125 3.574 15.281 1 94.81 221 SER A O 1
ATOM 1783 N N . LEU A 1 222 ? -17.094 3.24 13.336 1 93.31 222 LEU A N 1
ATOM 1784 C CA . LEU A 1 222 ? -16.906 4.668 13.086 1 93.31 222 LEU A CA 1
ATOM 1785 C C . LEU A 1 222 ? -18.234 5.371 12.891 1 93.31 222 LEU A C 1
ATOM 1787 O O . LEU A 1 222 ? -18.422 6.512 13.32 1 93.31 222 LEU A O 1
ATOM 1791 N N . GLU A 1 223 ? -19.156 4.695 12.242 1 91.25 223 GLU A N 1
ATOM 1792 C CA . GLU A 1 223 ? -20.5 5.25 12.031 1 91.25 223 GLU A CA 1
ATOM 1793 C C . GLU A 1 223 ? -21.219 5.461 13.352 1 91.25 223 GLU A C 1
ATOM 1795 O O . GLU A 1 223 ? -21.766 6.539 13.609 1 91.25 223 GLU A O 1
ATOM 1800 N N . PHE A 1 224 ? -21.125 4.605 14.258 1 92.38 224 PHE A N 1
ATOM 1801 C CA . PHE A 1 224 ? -21.875 4.668 15.508 1 92.38 224 PHE A CA 1
ATOM 1802 C C . PHE A 1 224 ? -21.141 5.512 16.547 1 92.38 224 PHE A C 1
ATOM 1804 O O . PHE A 1 224 ? -21.734 5.945 17.531 1 92.38 224 PHE A O 1
ATOM 1811 N N . ALA A 1 225 ? -19.891 5.785 16.344 1 92.31 225 ALA A N 1
ATOM 1812 C CA . ALA A 1 225 ? -19.141 6.711 17.188 1 92.31 225 ALA A CA 1
ATOM 1813 C C . ALA A 1 225 ? -19.344 8.156 16.734 1 92.31 225 ALA A C 1
ATOM 1815 O O . ALA A 1 225 ? -18.766 9.078 17.312 1 92.31 225 ALA A O 1
ATOM 1816 N N . ASN A 1 226 ? -20.094 8.32 15.648 1 88.19 226 ASN A N 1
ATOM 1817 C CA . ASN A 1 226 ? -20.438 9.625 15.094 1 88.19 226 ASN A CA 1
ATOM 1818 C C . ASN A 1 226 ? -19.188 10.367 14.609 1 88.19 226 ASN A C 1
ATOM 1820 O O . ASN A 1 226 ? -19.062 11.57 14.82 1 88.19 226 ASN A O 1
ATOM 1824 N N . LEU A 1 227 ? -18.266 9.586 14.156 1 87.62 227 LEU A N 1
ATOM 1825 C CA . LEU A 1 227 ? -17.062 10.141 13.547 1 87.62 227 LEU A CA 1
ATOM 1826 C C . LEU A 1 227 ? -17.188 10.164 12.023 1 87.62 227 LEU A C 1
ATOM 1828 O O . LEU A 1 227 ? -16.406 9.508 11.328 1 87.62 227 LEU A O 1
ATOM 1832 N N . TYR A 1 228 ? -18.031 11.016 11.586 1 81.44 228 TYR A N 1
ATOM 1833 C CA . TYR A 1 228 ? -18.469 11.023 10.195 1 81.44 228 TYR A CA 1
ATOM 1834 C C . TYR A 1 228 ? -17.312 11.297 9.258 1 81.44 228 TYR A C 1
ATOM 1836 O O . TYR A 1 228 ? -17.078 10.555 8.297 1 81.44 228 TYR A O 1
ATOM 1844 N N . ASP A 1 229 ? -16.516 12.297 9.531 1 81.62 229 ASP A N 1
ATOM 1845 C CA . ASP A 1 229 ? -15.453 12.695 8.617 1 81.62 229 ASP A CA 1
ATOM 1846 C C . ASP A 1 229 ? -14.375 11.617 8.531 1 81.62 229 ASP A C 1
ATOM 1848 O O . ASP A 1 229 ? -13.797 11.398 7.465 1 81.62 229 ASP A O 1
ATOM 1852 N N . TYR A 1 230 ? -14.133 10.992 9.602 1 88.62 230 TYR A N 1
ATOM 1853 C CA . TYR A 1 230 ? -13.188 9.883 9.578 1 88.62 230 TYR A CA 1
ATOM 1854 C C . TYR A 1 230 ? -13.742 8.703 8.789 1 88.62 230 TYR A C 1
ATOM 1856 O O . TYR A 1 230 ? -13.023 8.078 8.016 1 88.62 230 TYR A O 1
ATOM 1864 N N . GLN A 1 231 ? -15.016 8.531 8.945 1 91.62 231 GLN A N 1
ATOM 1865 C CA . GLN A 1 231 ? -15.664 7.395 8.305 1 91.62 231 GLN A CA 1
ATOM 1866 C C . GLN A 1 231 ? -15.641 7.531 6.789 1 91.62 231 GLN A C 1
ATOM 1868 O O . GLN A 1 231 ? -15.367 6.562 6.078 1 91.62 231 GLN A O 1
ATOM 1873 N N . ILE A 1 232 ? -15.898 8.672 6.301 1 89.56 232 ILE A N 1
ATOM 1874 C CA . ILE A 1 232 ? -16.031 8.852 4.859 1 89.56 232 ILE A CA 1
ATOM 1875 C C . ILE A 1 232 ? -14.664 8.727 4.195 1 89.56 232 ILE A C 1
ATOM 1877 O O . ILE A 1 232 ? -14.555 8.273 3.053 1 89.56 232 ILE A O 1
ATOM 1881 N N . SER A 1 233 ? -13.625 9.148 4.91 1 92.88 233 SER A N 1
ATOM 1882 C CA . SER A 1 233 ? -12.281 9.008 4.359 1 92.88 233 SER A CA 1
ATOM 1883 C C . SER A 1 233 ? -11.727 7.605 4.594 1 92.88 233 SER A C 1
ATOM 1885 O O . SER A 1 233 ? -10.914 7.113 3.809 1 92.88 233 SER A O 1
ATOM 1887 N N . TYR A 1 234 ? -12.203 6.926 5.598 1 96.38 234 TYR A N 1
ATOM 1888 C CA . TYR A 1 234 ? -11.75 5.586 5.953 1 96.38 234 TYR A CA 1
ATOM 1889 C C . TYR A 1 234 ? -12.359 4.543 5.027 1 96.38 234 TYR A C 1
ATOM 1891 O O . TYR A 1 234 ? -11.727 3.533 4.715 1 96.38 234 TYR A O 1
ATOM 1899 N N . LYS A 1 235 ? -13.5 4.773 4.547 1 96.44 235 LYS A N 1
ATOM 1900 C CA . LYS A 1 235 ? -14.234 3.791 3.746 1 96.44 235 LYS A CA 1
ATOM 1901 C C . LYS A 1 235 ? -13.453 3.416 2.49 1 96.44 235 LYS A C 1
ATOM 1903 O O . LYS A 1 235 ? -13.195 2.236 2.24 1 96.44 235 LYS A O 1
ATOM 1908 N N . PRO A 1 236 ? -13.086 4.426 1.718 1 97.5 236 PRO A N 1
ATOM 1909 C CA . PRO A 1 236 ? -12.336 4.043 0.521 1 97.5 236 PRO A CA 1
ATOM 1910 C C . PRO A 1 236 ? -11.039 3.297 0.85 1 97.5 236 PRO A C 1
ATOM 1912 O O . PRO A 1 236 ? -10.641 2.391 0.115 1 97.5 236 PRO A O 1
ATOM 1915 N N . PHE A 1 237 ? -10.398 3.65 1.866 1 98 237 PHE A N 1
ATOM 1916 C CA . PHE A 1 237 ? -9.188 2.953 2.277 1 98 237 PHE A CA 1
ATOM 1917 C C . PHE A 1 237 ? -9.492 1.504 2.639 1 98 237 PHE A C 1
ATOM 1919 O O . PHE A 1 237 ? -8.828 0.585 2.152 1 98 237 PHE A O 1
ATOM 1926 N N . ALA A 1 238 ? -10.477 1.285 3.502 1 97.69 238 ALA A N 1
ATOM 1927 C CA . ALA A 1 238 ? -10.859 -0.059 3.926 1 97.69 238 ALA A CA 1
ATOM 1928 C C . ALA A 1 238 ? -11.227 -0.929 2.727 1 97.69 238 ALA A C 1
ATOM 1930 O O . ALA A 1 238 ? -10.805 -2.084 2.637 1 97.69 238 ALA A O 1
ATOM 1931 N N . TYR A 1 239 ? -11.984 -0.394 1.823 1 97.88 239 TYR A N 1
ATOM 1932 C CA . TYR A 1 239 ? -12.406 -1.156 0.653 1 97.88 239 TYR A CA 1
ATOM 1933 C C . TYR A 1 239 ? -11.219 -1.465 -0.252 1 97.88 239 TYR A C 1
ATOM 1935 O O . TYR A 1 239 ? -11.18 -2.516 -0.898 1 97.88 239 TYR A O 1
ATOM 1943 N N . SER A 1 240 ? -10.297 -0.527 -0.339 1 97.62 240 SER A N 1
ATOM 1944 C CA . SER A 1 240 ? -9.109 -0.801 -1.14 1 97.62 240 SER A CA 1
ATOM 1945 C C . SER A 1 240 ? -8.305 -1.957 -0.556 1 97.62 240 SER A C 1
ATOM 1947 O O . SER A 1 240 ? -7.754 -2.777 -1.298 1 97.62 240 SER A O 1
ATOM 1949 N N . VAL A 1 241 ? -8.195 -2.023 0.747 1 96.38 241 VAL A N 1
ATOM 1950 C CA . VAL A 1 241 ? -7.508 -3.127 1.41 1 96.38 241 VAL A CA 1
ATOM 1951 C C . VAL A 1 241 ? -8.266 -4.43 1.163 1 96.38 241 VAL A C 1
ATOM 1953 O O . VAL A 1 241 ? -7.66 -5.465 0.878 1 96.38 241 VAL A O 1
ATOM 1956 N N . LYS A 1 242 ? -9.523 -4.344 1.284 1 95.56 242 LYS A N 1
ATOM 1957 C CA . LYS A 1 242 ? -10.352 -5.523 1.043 1 95.56 242 LYS A CA 1
ATOM 1958 C C . LYS A 1 242 ? -10.109 -6.09 -0.354 1 95.56 242 LYS A C 1
ATOM 1960 O O . LYS A 1 242 ? -9.961 -7.301 -0.521 1 95.56 242 LYS A O 1
ATOM 1965 N N . LEU A 1 243 ? -10.047 -5.227 -1.32 1 94.88 243 LEU A N 1
ATOM 1966 C CA . LEU A 1 243 ? -9.836 -5.672 -2.693 1 94.88 243 LEU A CA 1
ATOM 1967 C C . LEU A 1 243 ? -8.453 -6.285 -2.859 1 94.88 243 LEU A C 1
ATOM 1969 O O . LEU A 1 243 ? -8.289 -7.273 -3.576 1 94.88 243 LEU A O 1
ATOM 1973 N N . LYS A 1 244 ? -7.516 -5.684 -2.23 1 92.38 244 LYS A N 1
ATOM 1974 C CA . LYS A 1 244 ? -6.168 -6.234 -2.307 1 92.38 244 LYS A CA 1
ATOM 1975 C C . LYS A 1 244 ? -6.102 -7.621 -1.677 1 92.38 244 LYS A C 1
ATOM 1977 O O . LYS A 1 244 ? -5.449 -8.523 -2.207 1 92.38 244 LYS A O 1
ATOM 1982 N N . LEU A 1 245 ? -6.785 -7.773 -0.585 1 90.25 245 LEU A N 1
ATOM 1983 C CA . LEU A 1 245 ? -6.836 -9.07 0.081 1 90.25 245 LEU A CA 1
ATOM 1984 C C . LEU A 1 245 ? -7.531 -10.109 -0.796 1 90.25 245 LEU A C 1
ATOM 1986 O O . LEU A 1 245 ? -7.102 -11.266 -0.861 1 90.25 245 LEU A O 1
ATOM 1990 N N . GLU A 1 246 ? -8.484 -9.68 -1.419 1 84.31 246 GLU A N 1
ATOM 1991 C CA . GLU A 1 246 ? -9.227 -10.562 -2.311 1 84.31 246 GLU A CA 1
ATOM 1992 C C . GLU A 1 246 ? -8.359 -11.039 -3.471 1 84.31 246 GLU A C 1
ATOM 1994 O O . GLU A 1 246 ? -8.484 -12.18 -3.92 1 84.31 246 GLU A O 1
ATOM 1999 N N . PHE A 1 247 ? -7.543 -10.266 -3.916 1 78.06 247 PHE A N 1
ATOM 2000 C CA . PHE A 1 247 ? -6.695 -10.641 -5.043 1 78.06 247 PHE A CA 1
ATOM 2001 C C . PHE A 1 247 ? -5.68 -11.695 -4.625 1 78.06 247 PHE A C 1
ATOM 2003 O O . PHE A 1 247 ? -5.324 -12.57 -5.418 1 78.06 247 PHE A O 1
ATOM 2010 N N . THR A 1 248 ? -5.176 -11.602 -3.475 1 74.69 248 THR A N 1
ATOM 2011 C CA . THR A 1 248 ? -4.227 -12.594 -2.994 1 74.69 248 THR A CA 1
ATOM 2012 C C . THR A 1 248 ? -4.859 -13.984 -2.971 1 74.69 248 THR A C 1
ATOM 2014 O O . THR A 1 248 ? -4.199 -14.977 -3.275 1 74.69 248 THR A O 1
ATOM 2017 N N . VAL A 1 249 ? -6.098 -14.016 -2.703 1 70.88 249 VAL A N 1
ATOM 2018 C CA . VAL A 1 249 ? -6.84 -15.273 -2.689 1 70.88 249 VAL A CA 1
ATOM 2019 C C . VAL A 1 249 ? -6.91 -15.852 -4.102 1 70.88 249 VAL A C 1
ATOM 2021 O O . VAL A 1 249 ? -6.68 -17.047 -4.301 1 70.88 249 VAL A O 1
ATOM 2024 N N . LEU A 1 250 ? -7.227 -15.047 -5.047 1 64.81 250 LEU A N 1
ATOM 2025 C CA . LEU A 1 250 ? -7.328 -15.492 -6.434 1 64.81 250 LEU A CA 1
ATOM 2026 C C . LEU A 1 250 ? -6.008 -16.094 -6.906 1 64.81 250 LEU A C 1
ATOM 2028 O O . LEU A 1 250 ? -6 -17.141 -7.566 1 64.81 250 LEU A O 1
ATOM 2032 N N . ASN A 1 251 ? -4.973 -15.508 -6.52 1 64.25 251 ASN A N 1
ATOM 2033 C CA . ASN A 1 251 ? -3.654 -15.977 -6.941 1 64.25 251 ASN A CA 1
ATOM 2034 C C . ASN A 1 251 ? -3.316 -17.328 -6.332 1 64.25 251 ASN A C 1
ATOM 2036 O O . ASN A 1 251 ? -2.719 -18.188 -6.996 1 64.25 251 ASN A O 1
ATOM 2040 N N . ARG A 1 252 ? -3.785 -17.453 -5.207 1 65.38 252 ARG A N 1
ATOM 2041 C CA . ARG A 1 252 ? -3.518 -18.734 -4.535 1 65.38 252 ARG A CA 1
ATOM 2042 C C . ARG A 1 252 ? -4.371 -19.844 -5.117 1 65.38 252 ARG A C 1
ATOM 2044 O O . ARG A 1 252 ? -3.916 -20.984 -5.234 1 65.38 252 ARG A O 1
ATOM 2051 N N . LEU A 1 253 ? -5.516 -19.531 -5.48 1 62.84 253 LEU A N 1
ATOM 2052 C CA . LEU A 1 253 ? -6.406 -20.516 -6.086 1 62.84 253 LEU A CA 1
ATOM 2053 C C . LEU A 1 253 ? -5.906 -20.922 -7.465 1 62.84 253 LEU A C 1
ATOM 2055 O O . LEU A 1 253 ? -5.992 -22.094 -7.836 1 62.84 253 LEU A O 1
ATOM 2059 N N . VAL A 1 254 ? -5.402 -20 -8.109 1 64.12 254 VAL A N 1
ATOM 2060 C CA . VAL A 1 254 ? -4.836 -20.297 -9.422 1 64.12 254 VAL A CA 1
ATOM 2061 C C . VAL A 1 254 ? -3.609 -21.188 -9.266 1 64.12 254 VAL A C 1
ATOM 2063 O O . VAL A 1 254 ? -3.404 -22.125 -10.047 1 64.12 254 VAL A O 1
ATOM 2066 N N . GLU A 1 255 ? -2.859 -20.984 -8.281 1 60.66 255 GLU A N 1
ATOM 2067 C CA . GLU A 1 255 ? -1.687 -21.812 -8 1 60.66 255 GLU A CA 1
ATOM 2068 C C . GLU A 1 255 ? -2.082 -23.25 -7.695 1 60.66 255 GLU A C 1
ATOM 2070 O O . GLU A 1 255 ? -1.39 -24.188 -8.094 1 60.66 255 GLU A O 1
ATOM 2075 N N . LEU A 1 256 ? -3.131 -23.406 -7.012 1 59.47 256 LEU A N 1
ATOM 2076 C CA . LEU A 1 256 ? -3.615 -24.734 -6.648 1 59.47 256 LEU A CA 1
ATOM 2077 C C . LEU A 1 256 ? -4.07 -25.516 -7.883 1 59.47 256 LEU A C 1
ATOM 2079 O O . LEU A 1 256 ? -3.875 -26.719 -7.973 1 59.47 256 LEU A O 1
ATOM 2083 N N . THR A 1 257 ? -4.672 -24.844 -8.781 1 57.56 257 THR A N 1
ATOM 2084 C CA . THR A 1 257 ? -5.191 -25.5 -9.969 1 57.56 257 THR A CA 1
ATOM 2085 C C . THR A 1 257 ? -4.066 -25.797 -10.961 1 57.56 257 THR A C 1
ATOM 2087 O O . THR A 1 257 ? -4.145 -26.75 -11.742 1 57.56 257 THR A O 1
ATOM 2090 N N . SER A 1 258 ? -3.152 -24.969 -10.984 1 53.78 258 SER A N 1
ATOM 2091 C CA . SER A 1 258 ? -2.016 -25.203 -11.867 1 53.78 258 SER A CA 1
ATOM 2092 C C . SER A 1 258 ? -1.12 -26.312 -11.328 1 53.78 258 SER A C 1
ATOM 2094 O O . SER A 1 258 ? -0.454 -27 -12.102 1 53.78 258 SER A O 1
ATOM 2096 N N . GLY A 1 259 ? -0.916 -26.391 -10.094 1 48.69 259 GLY A N 1
ATOM 2097 C CA . GLY A 1 259 ? -0.174 -27.5 -9.516 1 48.69 259 GLY A CA 1
ATOM 2098 C C . GLY A 1 259 ? -0.886 -28.828 -9.664 1 48.69 259 GLY A C 1
ATOM 2099 O O . GLY A 1 259 ? -0.255 -29.875 -9.602 1 48.69 259 GLY A O 1
ATOM 2100 N N . GLY A 1 260 ? -2.141 -28.938 -9.57 1 42.78 260 GLY A N 1
ATOM 2101 C CA . GLY A 1 260 ? -2.836 -30.203 -9.766 1 42.78 260 GLY A CA 1
ATOM 2102 C C . GLY A 1 260 ? -2.699 -30.75 -11.18 1 42.78 260 GLY A C 1
ATOM 2103 O O . GLY A 1 260 ? -3.008 -31.906 -11.43 1 42.78 260 GLY A O 1
ATOM 2104 N N . ARG A 1 261 ? -2.568 -30.016 -12.164 1 42.81 261 ARG A N 1
ATOM 2105 C CA . ARG A 1 261 ? -2.406 -30.594 -13.492 1 42.81 261 ARG A CA 1
ATOM 2106 C C . ARG A 1 261 ? -1.059 -31.297 -13.617 1 42.81 261 ARG A C 1
ATOM 2108 O O . ARG A 1 261 ? -0.778 -31.938 -14.641 1 42.81 261 ARG A O 1
ATOM 2115 N N . GLU A 1 262 ? -0.171 -31.438 -12.766 1 35.44 262 GLU A N 1
ATOM 2116 C CA . GLU A 1 262 ? 0.873 -32.469 -12.867 1 35.44 262 GLU A CA 1
ATOM 2117 C C . GLU A 1 262 ? 0.458 -33.75 -12.156 1 35.44 262 GLU A C 1
ATOM 2119 O O . GLU A 1 262 ? -0.143 -33.719 -11.086 1 35.44 262 GLU A O 1
ATOM 2124 N N . MET B 1 1 ? 17.438 38.219 3.812 1 18.42 1 MET B N 1
ATOM 2125 C CA . MET B 1 1 ? 16.734 37.562 4.918 1 18.42 1 MET B CA 1
ATOM 2126 C C . MET B 1 1 ? 17.031 36.094 4.973 1 18.42 1 MET B C 1
ATOM 2128 O O . MET B 1 1 ? 16.781 35.344 4.008 1 18.42 1 MET B O 1
ATOM 2132 N N . ALA B 1 2 ? 18.094 35.75 5.586 1 24.14 2 ALA B N 1
ATOM 2133 C CA . ALA B 1 2 ? 18.75 34.438 5.695 1 24.14 2 ALA B CA 1
ATOM 2134 C C . ALA B 1 2 ? 17.766 33.375 6.137 1 24.14 2 ALA B C 1
ATOM 2136 O O . ALA B 1 2 ? 17.062 33.531 7.145 1 24.14 2 ALA B O 1
ATOM 2137 N N . VAL B 1 3 ? 17.141 32.844 5.23 1 27.33 3 VAL B N 1
ATOM 2138 C CA . VAL B 1 3 ? 16.266 31.719 5.578 1 27.33 3 VAL B CA 1
ATOM 2139 C C . VAL B 1 3 ? 16.938 30.859 6.645 1 27.33 3 VAL B C 1
ATOM 2141 O O . VAL B 1 3 ? 18.016 30.312 6.422 1 27.33 3 VAL B O 1
ATOM 2144 N N . ARG B 1 4 ? 17.047 31.297 7.902 1 29.02 4 ARG B N 1
ATOM 2145 C CA . ARG B 1 4 ? 17.5 30.578 9.078 1 29.02 4 ARG B CA 1
ATOM 2146 C C . ARG B 1 4 ? 17.203 29.078 8.953 1 29.02 4 ARG B C 1
ATOM 2148 O O . ARG B 1 4 ? 16.047 28.688 8.875 1 29.02 4 ARG B O 1
ATOM 2155 N N . ILE B 1 5 ? 17.984 28.406 8.258 1 31.25 5 ILE B N 1
ATOM 2156 C CA . ILE B 1 5 ? 18.047 26.969 8.469 1 31.25 5 ILE B CA 1
ATOM 2157 C C . ILE B 1 5 ? 18.016 26.656 9.961 1 31.25 5 ILE B C 1
ATOM 2159 O O . ILE B 1 5 ? 19.031 26.781 10.656 1 31.25 5 ILE B O 1
ATOM 2163 N N . ARG B 1 6 ? 17.328 27.422 10.758 1 34.56 6 ARG B N 1
ATOM 2164 C CA . ARG B 1 6 ? 17.219 27 12.148 1 34.56 6 ARG B CA 1
ATOM 2165 C C . ARG B 1 6 ? 17.344 25.484 12.281 1 34.56 6 ARG B C 1
ATOM 2167 O O . ARG B 1 6 ? 16.703 24.75 11.531 1 34.56 6 ARG B O 1
ATOM 2174 N N . SER B 1 7 ? 18.5 24.969 12.555 1 35.94 7 SER B N 1
ATOM 2175 C CA . SER B 1 7 ? 18.812 23.625 13 1 35.94 7 SER B CA 1
ATOM 2176 C C . SER B 1 7 ? 17.578 22.922 13.562 1 35.94 7 SER B C 1
ATOM 2178 O O . SER B 1 7 ? 17.031 23.359 14.578 1 35.94 7 SER B O 1
ATOM 2180 N N . ARG B 1 8 ? 16.641 22.641 12.789 1 40.66 8 ARG B N 1
ATOM 2181 C CA . ARG B 1 8 ? 15.375 21.969 13.055 1 40.66 8 ARG B CA 1
ATOM 2182 C C . ARG B 1 8 ? 15.539 20.906 14.133 1 40.66 8 ARG B C 1
ATOM 2184 O O . ARG B 1 8 ? 16.125 19.844 13.891 1 40.66 8 ARG B O 1
ATOM 2191 N N . SER B 1 9 ? 15.891 21.344 15.383 1 39.09 9 SER B N 1
ATOM 2192 C CA . SER B 1 9 ? 16.109 20.594 16.609 1 39.09 9 SER B CA 1
ATOM 2193 C C . SER B 1 9 ? 15.094 19.469 16.75 1 39.09 9 SER B C 1
ATOM 2195 O O . SER B 1 9 ? 13.977 19.562 16.25 1 39.09 9 SER B O 1
ATOM 2197 N N . PHE B 1 10 ? 15.555 18.375 17.156 1 42.28 10 PHE B N 1
ATOM 2198 C CA . PHE B 1 10 ? 14.797 17.281 17.75 1 42.28 10 PHE B CA 1
ATOM 2199 C C . PHE B 1 10 ? 13.75 17.812 18.719 1 42.28 10 PHE B C 1
ATOM 2201 O O . PHE B 1 10 ? 14.023 18.703 19.516 1 42.28 10 PHE B O 1
ATOM 2208 N N . GLY B 1 11 ? 12.508 17.484 18.562 1 39.88 11 GLY B N 1
ATOM 2209 C CA . GLY B 1 11 ? 11.469 17.875 19.516 1 39.88 11 GLY B CA 1
ATOM 2210 C C . GLY B 1 11 ? 10.828 19.203 19.188 1 39.88 11 GLY B C 1
ATOM 2211 O O . GLY B 1 11 ? 10.062 19.75 19.984 1 39.88 11 GLY B O 1
ATOM 2212 N N . SER B 1 12 ? 11.648 20.047 18.469 1 41.47 12 SER B N 1
ATOM 2213 C CA . SER B 1 12 ? 10.977 21.344 18.344 1 41.47 12 SER B CA 1
ATOM 2214 C C . SER B 1 12 ? 9.562 21.172 17.781 1 41.47 12 SER B C 1
ATOM 2216 O O . SER B 1 12 ? 9.359 20.5 16.781 1 41.47 12 SER B O 1
ATOM 2218 N N . GLY B 1 13 ? 8.688 20.688 18.297 1 42.56 13 GLY B N 1
ATOM 2219 C CA . GLY B 1 13 ? 7.27 20.766 17.969 1 42.56 13 GLY B CA 1
ATOM 2220 C C . GLY B 1 13 ? 6.996 21.406 16.625 1 42.56 13 GLY B C 1
ATOM 2221 O O . GLY B 1 13 ? 7.93 21.797 15.914 1 42.56 13 GLY B O 1
ATOM 2222 N N . VAL B 1 14 ? 5.688 21.172 15.953 1 51.97 14 VAL B N 1
ATOM 2223 C CA . VAL B 1 14 ? 4.934 21.688 14.82 1 51.97 14 VAL B CA 1
ATOM 2224 C C . VAL B 1 14 ? 5.156 23.203 14.695 1 51.97 14 VAL B C 1
ATOM 2226 O O . VAL B 1 14 ? 4.625 23.844 13.781 1 51.97 14 VAL B O 1
ATOM 2229 N N . ASP B 1 15 ? 5.879 23.719 15.508 1 51.53 15 ASP B N 1
ATOM 2230 C CA . ASP B 1 15 ? 5.672 25.172 15.555 1 51.53 15 ASP B CA 1
ATOM 2231 C C . ASP B 1 15 ? 6.184 25.844 14.273 1 51.53 15 ASP B C 1
ATOM 2233 O O . ASP B 1 15 ? 5.586 26.797 13.789 1 51.53 15 ASP B O 1
ATOM 2237 N N . ASP B 1 16 ? 7.371 25.312 13.586 1 59.97 16 ASP B N 1
ATOM 2238 C CA . ASP B 1 16 ? 7.867 26.094 12.469 1 59.97 16 ASP B CA 1
ATOM 2239 C C . ASP B 1 16 ? 7.516 25.438 11.133 1 59.97 16 ASP B C 1
ATOM 2241 O O . ASP B 1 16 ? 7.859 25.969 10.07 1 59.97 16 ASP B O 1
ATOM 2245 N N . ILE B 1 17 ? 6.91 24.344 11.297 1 65.81 17 ILE B N 1
ATOM 2246 C CA . ILE B 1 17 ? 6.586 23.672 10.047 1 65.81 17 ILE B CA 1
ATOM 2247 C C . ILE B 1 17 ? 5.156 24.031 9.633 1 65.81 17 ILE B C 1
ATOM 2249 O O . ILE B 1 17 ? 4.227 23.922 10.438 1 65.81 17 ILE B O 1
ATOM 2253 N N . ASP B 1 18 ? 5.148 24.562 8.43 1 80.25 18 ASP B N 1
ATOM 2254 C CA . ASP B 1 18 ? 3.844 24.844 7.84 1 80.25 18 ASP B CA 1
ATOM 2255 C C . ASP B 1 18 ? 2.945 23.609 7.871 1 80.25 18 ASP B C 1
ATOM 2257 O O . ASP B 1 18 ? 3.434 22.469 7.805 1 80.25 18 ASP B O 1
ATOM 2261 N N . SER B 1 19 ? 1.793 23.766 8.141 1 80.81 19 SER B N 1
ATOM 2262 C CA . SER B 1 19 ? 0.8 22.703 8.25 1 80.81 19 SER B CA 1
ATOM 2263 C C . SER B 1 19 ? 0.812 21.812 7.02 1 80.81 19 SER B C 1
ATOM 2265 O O . SER B 1 19 ? 0.672 20.594 7.137 1 80.81 19 SER B O 1
ATOM 2267 N N . THR B 1 20 ? 1.013 22.406 5.875 1 82.44 20 THR B N 1
ATOM 2268 C CA . THR B 1 20 ? 1.058 21.641 4.637 1 82.44 20 THR B CA 1
ATOM 2269 C C . THR B 1 20 ? 2.27 20.703 4.621 1 82.44 20 THR B C 1
ATOM 2271 O O . THR B 1 20 ? 2.158 19.547 4.246 1 82.44 20 THR B O 1
ATOM 2274 N N . GLU B 1 21 ? 3.387 21.25 5.012 1 86.44 21 GLU B N 1
ATOM 2275 C CA . GLU B 1 21 ? 4.613 20.453 5.059 1 86.44 21 GLU B CA 1
ATOM 2276 C C . GLU B 1 21 ? 4.477 19.281 6.035 1 86.44 21 GLU B C 1
ATOM 2278 O O . GLU B 1 21 ? 4.871 18.156 5.727 1 86.44 21 GLU B O 1
ATOM 2283 N N . MET B 1 22 ? 3.891 19.578 7.137 1 88.31 22 MET B N 1
ATOM 2284 C CA . MET B 1 22 ? 3.703 18.531 8.141 1 88.31 22 MET B CA 1
ATOM 2285 C C . MET B 1 22 ? 2.768 17.453 7.625 1 88.31 22 MET B C 1
ATOM 2287 O O . MET B 1 22 ? 2.998 16.266 7.867 1 88.31 22 MET B O 1
ATOM 2291 N N . THR B 1 23 ? 1.759 17.812 6.973 1 89.5 23 THR B N 1
ATOM 2292 C CA . THR B 1 23 ? 0.815 16.859 6.418 1 89.5 23 THR B CA 1
ATOM 2293 C C . THR B 1 23 ? 1.503 15.945 5.406 1 89.5 23 THR B C 1
ATOM 2295 O O . THR B 1 23 ? 1.295 14.727 5.41 1 89.5 23 THR B O 1
ATOM 2298 N N . ILE B 1 24 ? 2.355 16.547 4.609 1 91.44 24 ILE B N 1
ATOM 2299 C CA . ILE B 1 24 ? 3.064 15.766 3.598 1 91.44 24 ILE B CA 1
ATOM 2300 C C . ILE B 1 24 ? 3.992 14.758 4.273 1 91.44 24 ILE B C 1
ATOM 2302 O O . ILE B 1 24 ? 4.059 13.602 3.863 1 91.44 24 ILE B O 1
ATOM 2306 N N . ILE B 1 25 ? 4.609 15.164 5.266 1 92.12 25 ILE B N 1
ATOM 2307 C CA . ILE B 1 25 ? 5.504 14.297 6.023 1 92.12 25 ILE B CA 1
ATOM 2308 C C . ILE B 1 25 ? 4.715 13.133 6.621 1 92.12 25 ILE B C 1
ATOM 2310 O O . ILE B 1 25 ? 5.117 11.977 6.5 1 92.12 25 ILE B O 1
ATOM 2314 N N . ILE B 1 26 ? 3.604 13.453 7.176 1 93.25 26 ILE B N 1
ATOM 2315 C CA . ILE B 1 26 ? 2.783 12.438 7.824 1 93.25 26 ILE B CA 1
ATOM 2316 C C . ILE B 1 26 ? 2.248 11.461 6.777 1 93.25 26 ILE B C 1
ATOM 2318 O O . ILE B 1 26 ? 2.17 10.258 7.027 1 93.25 26 ILE B O 1
ATOM 2322 N N . VAL B 1 27 ? 1.912 11.945 5.664 1 94.94 27 VAL B N 1
ATOM 2323 C CA . VAL B 1 27 ? 1.406 11.094 4.594 1 94.94 27 VAL B CA 1
ATOM 2324 C C . VAL B 1 27 ? 2.492 10.117 4.156 1 94.94 27 VAL B C 1
ATOM 2326 O O . VAL B 1 27 ? 2.246 8.914 4.062 1 94.94 27 VAL B O 1
ATOM 2329 N N . PHE B 1 28 ? 3.648 10.57 3.941 1 96.5 28 PHE B N 1
ATOM 2330 C CA . PHE B 1 28 ? 4.73 9.703 3.5 1 96.5 28 PHE B CA 1
ATOM 2331 C C . PHE B 1 28 ? 5.051 8.656 4.562 1 96.5 28 PHE B C 1
ATOM 2333 O O . PHE B 1 28 ? 5.258 7.484 4.246 1 96.5 28 PHE B O 1
ATOM 2340 N N . LEU B 1 29 ? 5.109 9.086 5.75 1 95.94 29 LEU B N 1
ATOM 2341 C CA . LEU B 1 29 ? 5.406 8.141 6.828 1 95.94 29 LEU B CA 1
ATOM 2342 C C . LEU B 1 29 ? 4.301 7.102 6.957 1 95.94 29 LEU B C 1
ATOM 2344 O O . LEU B 1 29 ? 4.578 5.926 7.207 1 95.94 29 LEU B O 1
ATOM 2348 N N . SER B 1 30 ? 3.092 7.504 6.789 1 96.06 30 SER B N 1
ATOM 2349 C CA . SER B 1 30 ? 1.969 6.574 6.863 1 96.06 30 SER B CA 1
ATOM 2350 C C . SER B 1 30 ? 2.018 5.555 5.727 1 96.06 30 SER B C 1
ATOM 2352 O O . SER B 1 30 ? 1.773 4.367 5.941 1 96.06 30 SER B O 1
ATOM 2354 N N . LEU B 1 31 ? 2.297 6.051 4.547 1 97.31 31 LEU B N 1
ATOM 2355 C CA . LEU B 1 31 ? 2.42 5.156 3.4 1 97.31 31 LEU B CA 1
ATOM 2356 C C . LEU B 1 31 ? 3.541 4.145 3.619 1 97.31 31 LEU B C 1
ATOM 2358 O O . LEU B 1 31 ? 3.381 2.959 3.322 1 97.31 31 LEU B O 1
ATOM 2362 N N . ALA B 1 32 ? 4.625 4.609 4.137 1 98 32 ALA B N 1
ATOM 2363 C CA . ALA B 1 32 ? 5.766 3.732 4.398 1 98 32 ALA B CA 1
ATOM 2364 C C . ALA B 1 32 ? 5.414 2.674 5.441 1 98 32 ALA B C 1
ATOM 2366 O O . ALA B 1 32 ? 5.719 1.493 5.262 1 98 32 ALA B O 1
ATOM 2367 N N . LEU B 1 33 ? 4.82 3.125 6.5 1 97.31 33 LEU B N 1
ATOM 2368 C CA . LEU B 1 33 ? 4.449 2.188 7.555 1 97.31 33 LEU B CA 1
ATOM 2369 C C . LEU B 1 33 ? 3.422 1.181 7.055 1 97.31 33 LEU B C 1
ATOM 2371 O O . LEU B 1 33 ? 3.469 0.004 7.422 1 97.31 33 LEU B O 1
ATOM 2375 N N . TYR B 1 34 ? 2.486 1.659 6.258 1 97.44 34 TYR B N 1
ATOM 2376 C CA . TYR B 1 34 ? 1.521 0.76 5.633 1 97.44 34 TYR B CA 1
ATOM 2377 C C . TYR B 1 34 ? 2.223 -0.287 4.777 1 97.44 34 TYR B C 1
ATOM 2379 O O . TYR B 1 34 ? 1.902 -1.476 4.852 1 97.44 34 TYR B O 1
ATOM 2387 N N . ASN B 1 35 ? 3.135 0.079 4.004 1 97.25 35 ASN B N 1
ATOM 2388 C CA . ASN B 1 35 ? 3.902 -0.843 3.174 1 97.25 35 ASN B CA 1
ATOM 2389 C C . ASN B 1 35 ? 4.711 -1.819 4.023 1 97.25 35 ASN B C 1
ATOM 2391 O O . ASN B 1 35 ? 4.879 -2.982 3.652 1 97.25 35 ASN B O 1
ATOM 2395 N N . VAL B 1 36 ? 5.238 -1.341 5.121 1 97.5 36 VAL B N 1
ATOM 2396 C CA . VAL B 1 36 ? 6.008 -2.199 6.016 1 97.5 36 VAL B CA 1
ATOM 2397 C C . VAL B 1 36 ? 5.121 -3.33 6.535 1 97.5 36 VAL B C 1
ATOM 2399 O O . VAL B 1 36 ? 5.547 -4.484 6.59 1 97.5 36 VAL B O 1
ATOM 2402 N N . LEU B 1 37 ? 3.932 -2.998 6.879 1 94.75 37 LEU B N 1
ATOM 2403 C CA . LEU B 1 37 ? 2.998 -4.02 7.336 1 94.75 37 LEU B CA 1
ATOM 2404 C C . LEU B 1 37 ? 2.721 -5.039 6.234 1 94.75 37 LEU B C 1
ATOM 2406 O O . LEU B 1 37 ? 2.715 -6.246 6.488 1 94.75 37 LEU B O 1
ATOM 2410 N N . GLU B 1 38 ? 2.504 -4.508 5.125 1 93.12 38 GLU B N 1
ATOM 2411 C CA . GLU B 1 38 ? 2.293 -5.395 3.988 1 93.12 38 GLU B CA 1
ATOM 2412 C C . GLU B 1 38 ? 3.518 -6.27 3.732 1 93.12 38 GLU B C 1
ATOM 2414 O O . GLU B 1 38 ? 3.391 -7.465 3.461 1 93.12 38 GLU B O 1
ATOM 2419 N N . LEU B 1 39 ? 4.629 -5.719 3.824 1 94.38 39 LEU B N 1
ATOM 2420 C CA . LEU B 1 39 ? 5.867 -6.453 3.59 1 94.38 39 LEU B CA 1
ATOM 2421 C C . LEU B 1 39 ? 6.051 -7.555 4.629 1 94.38 39 LEU B C 1
ATOM 2423 O O . LEU B 1 39 ? 6.469 -8.664 4.297 1 94.38 39 LEU B O 1
ATOM 2427 N N . PHE B 1 40 ? 5.742 -7.246 5.836 1 93 40 PHE B N 1
ATOM 2428 C CA . PHE B 1 40 ? 5.836 -8.266 6.875 1 93 40 PHE B CA 1
ATOM 2429 C C . PHE B 1 40 ? 4.883 -9.422 6.59 1 93 40 PHE B C 1
ATOM 2431 O O . PHE B 1 40 ? 5.234 -10.586 6.785 1 93 40 PHE B O 1
ATOM 2438 N N . CYS B 1 41 ? 3.734 -9.125 6.086 1 85.62 41 CYS B N 1
ATOM 2439 C CA . CYS B 1 41 ? 2.781 -10.164 5.715 1 85.62 41 CYS B CA 1
ATOM 2440 C C . CYS B 1 41 ? 3.311 -10.992 4.555 1 85.62 41 CYS B C 1
ATOM 2442 O O . CYS B 1 41 ? 3.191 -12.219 4.562 1 85.62 41 CYS B O 1
ATOM 2444 N N . ILE B 1 42 ? 3.873 -10.336 3.656 1 84.06 42 ILE B N 1
ATOM 2445 C CA . ILE B 1 42 ? 4.441 -11.023 2.5 1 84.06 42 ILE B CA 1
ATOM 2446 C C . ILE B 1 42 ? 5.59 -11.922 2.945 1 84.06 42 ILE B C 1
ATOM 2448 O O . ILE B 1 42 ? 5.688 -13.07 2.514 1 84.06 42 ILE B O 1
ATOM 2452 N N . ILE B 1 43 ? 6.453 -11.43 3.791 1 86.5 43 ILE B N 1
ATOM 2453 C CA . ILE B 1 43 ? 7.598 -12.195 4.273 1 86.5 43 ILE B CA 1
ATOM 2454 C C . ILE B 1 43 ? 7.109 -13.422 5.039 1 86.5 43 ILE B C 1
ATOM 2456 O O . ILE B 1 43 ? 7.629 -14.523 4.844 1 86.5 43 ILE B O 1
ATOM 2460 N N . TRP B 1 44 ? 6.145 -13.281 5.781 1 83.44 44 TRP B N 1
ATOM 2461 C CA . TRP B 1 44 ? 5.602 -14.367 6.594 1 83.44 44 TRP B CA 1
ATOM 2462 C C . TRP B 1 44 ? 4.926 -15.414 5.723 1 83.44 44 TRP B C 1
ATOM 2464 O O . TRP B 1 44 ? 5.055 -16.625 5.973 1 83.44 44 TRP B O 1
ATOM 2474 N N . SER B 1 45 ? 4.293 -15.008 4.676 1 75.25 45 SER B N 1
ATOM 2475 C CA . SER B 1 45 ? 3.498 -15.922 3.861 1 75.25 45 SER B CA 1
ATOM 2476 C C . SER B 1 45 ? 4.352 -16.594 2.793 1 75.25 45 SER B C 1
ATOM 2478 O O . SER B 1 45 ? 4.047 -17.703 2.357 1 75.25 45 SER B O 1
ATOM 2480 N N . THR B 1 46 ? 5.32 -15.969 2.352 1 73.94 46 THR B N 1
ATOM 2481 C CA . THR B 1 46 ? 6.051 -16.453 1.188 1 73.94 46 THR B CA 1
ATOM 2482 C C . THR B 1 46 ? 7.262 -17.281 1.617 1 73.94 46 THR B C 1
ATOM 2484 O O . THR B 1 46 ? 7.547 -18.328 1.03 1 73.94 46 THR B O 1
ATOM 2487 N N . PHE B 1 47 ? 7.93 -16.797 2.621 1 71.19 47 PHE B N 1
ATOM 2488 C CA . PHE B 1 47 ? 9.172 -17.484 2.949 1 71.19 47 PHE B CA 1
ATOM 2489 C C . PHE B 1 47 ? 8.914 -18.688 3.861 1 71.19 47 PHE B C 1
ATOM 2491 O O . PHE B 1 47 ? 8.234 -18.547 4.883 1 71.19 47 PHE B O 1
ATOM 2498 N N . LYS B 1 48 ? 9.328 -19.766 3.297 1 67.81 48 LYS B N 1
ATOM 2499 C CA . LYS B 1 48 ? 9.211 -21.016 4.043 1 67.81 48 LYS B CA 1
ATOM 2500 C C . LYS B 1 48 ? 10.516 -21.359 4.762 1 67.81 48 LYS B C 1
ATOM 2502 O O . LYS B 1 48 ? 10.508 -22.016 5.805 1 67.81 48 LYS B O 1
ATOM 2507 N N . ARG B 1 49 ? 11.586 -20.938 4.066 1 70.25 49 ARG B N 1
ATOM 2508 C CA . ARG B 1 49 ? 12.914 -21.156 4.648 1 70.25 49 ARG B CA 1
ATOM 2509 C C . ARG B 1 49 ? 13.57 -19.828 5.02 1 70.25 49 ARG B C 1
ATOM 2511 O O . ARG B 1 49 ? 13.594 -18.891 4.215 1 70.25 49 ARG B O 1
ATOM 2518 N N . TYR B 1 50 ? 13.938 -19.672 6.137 1 69.19 50 TYR B N 1
ATOM 2519 C CA . TYR B 1 50 ? 14.461 -18.438 6.684 1 69.19 50 TYR B CA 1
ATOM 2520 C C . TYR B 1 50 ? 15.984 -18.406 6.617 1 69.19 50 TYR B C 1
ATOM 2522 O O . TYR B 1 50 ? 16.625 -17.734 7.422 1 69.19 50 TYR B O 1
ATOM 2530 N N . ALA B 1 51 ? 16.578 -18.953 5.668 1 68 51 ALA B N 1
ATOM 2531 C CA . ALA B 1 51 ? 18.016 -19.062 5.836 1 68 51 ALA B CA 1
ATOM 2532 C C . ALA B 1 51 ? 18.766 -18.328 4.719 1 68 51 ALA B C 1
ATOM 2534 O O . ALA B 1 51 ? 19.953 -18.062 4.832 1 68 51 ALA B O 1
ATOM 2535 N N . GLY B 1 52 ? 18.219 -17.797 3.812 1 81.56 52 GLY B N 1
ATOM 2536 C CA . GLY B 1 52 ? 19 -17.25 2.709 1 81.56 52 GLY B CA 1
ATOM 2537 C C . GLY B 1 52 ? 19.312 -15.773 2.873 1 81.56 52 GLY B C 1
ATOM 2538 O O . GLY B 1 52 ? 18.656 -15.07 3.645 1 81.56 52 GLY B O 1
ATOM 2539 N N . LEU B 1 53 ? 20.562 -15.406 2.355 1 83.25 53 LEU B N 1
ATOM 2540 C CA . LEU B 1 53 ? 20.984 -14.008 2.373 1 83.25 53 LEU B CA 1
ATOM 2541 C C . LEU B 1 53 ? 19.875 -13.094 1.863 1 83.25 53 LEU B C 1
ATOM 2543 O O . LEU B 1 53 ? 19.703 -11.984 2.363 1 83.25 53 LEU B O 1
ATOM 2547 N N . TYR B 1 54 ? 19.234 -13.578 0.947 1 86.5 54 TYR B N 1
ATOM 2548 C CA . TYR B 1 54 ? 18.141 -12.797 0.396 1 86.5 54 TYR B CA 1
ATOM 2549 C C . TYR B 1 54 ? 17.078 -12.531 1.455 1 86.5 54 TYR B C 1
ATOM 2551 O O . TYR B 1 54 ? 16.625 -11.398 1.625 1 86.5 54 TYR B O 1
ATOM 2559 N N . PHE B 1 55 ? 16.781 -13.516 2.168 1 88.25 55 PHE B N 1
ATOM 2560 C CA . PHE B 1 55 ? 15.766 -13.391 3.215 1 88.25 55 PHE B CA 1
ATOM 2561 C C . PHE B 1 55 ? 16.203 -12.383 4.273 1 88.25 55 PHE B C 1
ATOM 2563 O O . PHE B 1 55 ? 15.445 -11.484 4.629 1 88.25 55 PHE B O 1
ATOM 2570 N N . TRP B 1 56 ? 17.359 -12.57 4.707 1 91.25 56 TRP B N 1
ATOM 2571 C CA . TRP B 1 56 ? 17.844 -11.719 5.793 1 91.25 56 TRP B CA 1
ATOM 2572 C C . TRP B 1 56 ? 18 -10.273 5.324 1 91.25 56 TRP B C 1
ATOM 2574 O O . TRP B 1 56 ? 17.703 -9.344 6.074 1 91.25 56 TRP B O 1
ATOM 2584 N N . SER B 1 57 ? 18.484 -10.07 4.172 1 93.44 57 SER B N 1
ATOM 2585 C CA . SER B 1 57 ? 18.594 -8.719 3.645 1 93.44 57 SER B CA 1
ATOM 2586 C C . SER B 1 57 ? 17.234 -8.07 3.479 1 93.44 57 SER B C 1
ATOM 2588 O O . SER B 1 57 ? 17.047 -6.891 3.797 1 93.44 57 SER B O 1
ATOM 2590 N N . PHE B 1 58 ? 16.328 -8.852 3.039 1 93.12 58 PHE B N 1
ATOM 2591 C CA . PHE B 1 58 ? 14.961 -8.367 2.85 1 93.12 58 PHE B CA 1
ATOM 2592 C C . PHE B 1 58 ? 14.328 -8 4.184 1 93.12 58 PHE B C 1
ATOM 2594 O O . PHE B 1 58 ? 13.711 -6.938 4.316 1 93.12 58 PHE B O 1
ATOM 2601 N N . LEU B 1 59 ? 14.523 -8.812 5.105 1 94.44 59 LEU B N 1
ATOM 2602 C CA . LEU B 1 59 ? 13.977 -8.586 6.438 1 94.44 59 LEU B CA 1
ATOM 2603 C C . LEU B 1 59 ? 14.617 -7.359 7.086 1 94.44 59 LEU B C 1
ATOM 2605 O O . LEU B 1 59 ? 13.914 -6.516 7.648 1 94.44 59 LEU B O 1
ATOM 2609 N N . MET B 1 60 ? 15.875 -7.262 6.957 1 95.69 60 MET B N 1
ATOM 2610 C CA . MET B 1 60 ? 16.594 -6.145 7.562 1 95.69 60 MET B CA 1
ATOM 2611 C C . MET B 1 60 ? 16.203 -4.828 6.902 1 95.69 60 MET B C 1
ATOM 2613 O O . MET B 1 60 ? 16.094 -3.801 7.574 1 95.69 60 MET B O 1
ATOM 2617 N N . ALA B 1 61 ? 16.062 -4.875 5.652 1 97.06 61 ALA B N 1
ATOM 2618 C CA . ALA B 1 61 ? 15.625 -3.672 4.953 1 97.06 61 ALA B CA 1
ATOM 2619 C C . ALA B 1 61 ? 14.227 -3.256 5.41 1 97.06 61 ALA B C 1
ATOM 2621 O O . ALA B 1 61 ? 13.977 -2.072 5.652 1 97.06 61 ALA B O 1
ATOM 2622 N N . THR B 1 62 ? 13.344 -4.199 5.547 1 97.5 62 THR B N 1
ATOM 2623 C CA . THR B 1 62 ? 11.977 -3.928 5.988 1 97.5 62 THR B CA 1
ATOM 2624 C C . THR B 1 62 ? 11.969 -3.365 7.406 1 97.5 62 THR B C 1
ATOM 2626 O O . THR B 1 62 ? 11.297 -2.365 7.676 1 97.5 62 THR B O 1
ATOM 2629 N N . VAL B 1 63 ? 12.742 -3.975 8.258 1 97.94 63 VAL B N 1
ATOM 2630 C CA . VAL B 1 63 ? 12.859 -3.5 9.633 1 97.94 63 VAL B CA 1
ATOM 2631 C C . VAL B 1 63 ? 13.469 -2.1 9.648 1 97.94 63 VAL B C 1
ATOM 2633 O O . VAL B 1 63 ? 13.07 -1.25 10.453 1 97.94 63 VAL B O 1
ATOM 2636 N N . GLY B 1 64 ? 14.422 -1.943 8.797 1 98.44 64 GLY B N 1
ATOM 2637 C CA . GLY B 1 64 ? 15.031 -0.629 8.695 1 98.44 64 GLY B CA 1
ATOM 2638 C C . GLY B 1 64 ? 14.039 0.466 8.344 1 98.44 64 GLY B C 1
ATOM 2639 O O . GLY B 1 64 ? 14.102 1.564 8.898 1 98.44 64 GLY B O 1
ATOM 2640 N N . ILE B 1 65 ? 13.133 0.201 7.422 1 98.38 65 ILE B N 1
ATOM 2641 C CA . ILE B 1 65 ? 12.102 1.163 7.047 1 98.38 65 ILE B CA 1
ATOM 2642 C C . ILE B 1 65 ? 11.219 1.47 8.258 1 98.38 65 ILE B C 1
ATOM 2644 O O . ILE B 1 65 ? 10.914 2.633 8.531 1 98.38 65 ILE B O 1
ATOM 2648 N N . ALA B 1 66 ? 10.906 0.496 9 1 98.19 66 ALA B N 1
ATOM 2649 C CA . ALA B 1 66 ? 10.07 0.664 10.188 1 98.19 66 ALA B CA 1
ATOM 2650 C C . ALA B 1 66 ? 10.766 1.541 11.227 1 98.19 66 ALA B C 1
ATOM 2652 O O . ALA B 1 66 ? 10.156 2.455 11.789 1 98.19 66 ALA B O 1
ATOM 2653 N N . LEU B 1 67 ? 11.969 1.24 11.43 1 97.94 67 LEU B N 1
ATOM 2654 C CA . LEU B 1 67 ? 12.742 1.997 12.414 1 97.94 67 LEU B CA 1
ATOM 2655 C C . LEU B 1 67 ? 12.859 3.461 12 1 97.94 67 LEU B C 1
ATOM 2657 O O . LEU B 1 67 ? 12.719 4.355 12.836 1 97.94 67 LEU B O 1
ATOM 2661 N N . SER B 1 68 ? 13.148 3.6 10.75 1 97.19 68 SER B N 1
ATOM 2662 C CA . SER B 1 68 ? 13.25 4.969 10.25 1 97.19 68 SER B CA 1
ATOM 2663 C C . SER B 1 68 ? 11.953 5.73 10.461 1 97.19 68 SER B C 1
ATOM 2665 O O . SER B 1 68 ? 11.961 6.871 10.93 1 97.19 68 SER B O 1
ATOM 2667 N N . CYS B 1 69 ? 10.844 5.141 10.188 1 97.06 69 CYS B N 1
ATOM 2668 C CA . CYS B 1 69 ? 9.539 5.781 10.336 1 97.06 69 CYS B CA 1
ATOM 2669 C C . CYS B 1 69 ? 9.258 6.102 11.797 1 97.06 69 CYS B C 1
ATOM 2671 O O . CYS B 1 69 ? 8.828 7.211 12.125 1 97.06 69 CYS B O 1
ATOM 2673 N N . VAL B 1 70 ? 9.516 5.176 12.641 1 95.69 70 VAL B N 1
ATOM 2674 C CA . VAL B 1 70 ? 9.273 5.383 14.07 1 95.69 70 VAL B CA 1
ATOM 2675 C C . VAL B 1 70 ? 10.188 6.484 14.594 1 95.69 70 VAL B C 1
ATOM 2677 O O . VAL B 1 70 ? 9.75 7.34 15.375 1 95.69 70 VAL B O 1
ATOM 2680 N N . GLY B 1 71 ? 11.406 6.414 14.172 1 95.12 71 GLY B N 1
ATOM 2681 C CA . GLY B 1 71 ? 12.336 7.461 14.57 1 95.12 71 GLY B CA 1
ATOM 2682 C C . GLY B 1 71 ? 11.859 8.852 14.188 1 95.12 71 GLY B C 1
ATOM 2683 O O . GLY B 1 71 ? 11.891 9.773 15 1 95.12 71 GLY B O 1
ATOM 2684 N N . PHE B 1 72 ? 11.375 9.023 13.039 1 92.88 72 PHE B N 1
ATOM 2685 C CA . PHE B 1 72 ? 10.922 10.32 12.57 1 92.88 72 PHE B CA 1
ATOM 2686 C C . PHE B 1 72 ? 9.602 10.711 13.227 1 92.88 72 PHE B C 1
ATOM 2688 O O . PHE B 1 72 ? 9.352 11.891 13.484 1 92.88 72 PHE B O 1
ATOM 2695 N N . CYS B 1 73 ? 8.805 9.75 13.523 1 91.25 73 CYS B N 1
ATOM 2696 C CA . CYS B 1 73 ? 7.594 10.055 14.273 1 91.25 73 CYS B CA 1
ATOM 2697 C C . CYS B 1 73 ? 7.926 10.633 15.641 1 91.25 73 CYS B C 1
ATOM 2699 O O . CYS B 1 73 ? 7.305 11.609 16.078 1 91.25 73 CYS B O 1
ATOM 2701 N N . ILE B 1 74 ? 8.906 10.07 16.25 1 90.69 74 ILE B N 1
ATOM 2702 C CA . ILE B 1 74 ? 9.32 10.586 17.547 1 90.69 74 ILE B CA 1
ATOM 2703 C C . ILE B 1 74 ? 9.938 11.977 17.375 1 90.69 74 ILE B C 1
ATOM 2705 O O . ILE B 1 74 ? 9.719 12.859 18.203 1 90.69 74 ILE B O 1
ATOM 2709 N N . LYS B 1 75 ? 10.664 12.211 16.375 1 87.75 75 LYS B N 1
ATOM 2710 C CA . LYS B 1 75 ? 11.281 13.5 16.109 1 87.75 75 LYS B CA 1
ATOM 2711 C C . LYS B 1 75 ? 10.227 14.602 15.992 1 87.75 75 LYS B C 1
ATOM 2713 O O . LYS B 1 75 ? 10.398 15.688 16.547 1 87.75 75 LYS B O 1
ATOM 2718 N N . TYR B 1 76 ? 9.125 14.32 15.32 1 85.69 76 TYR B N 1
ATOM 2719 C CA . TYR B 1 76 ? 8.156 15.359 15.008 1 85.69 76 TYR B CA 1
ATOM 2720 C C . TYR B 1 76 ? 7.066 15.43 16.062 1 85.69 76 TYR B C 1
ATOM 2722 O O . TYR B 1 76 ? 6.504 16.5 16.312 1 85.69 76 TYR B O 1
ATOM 2730 N N . PHE B 1 77 ? 6.801 14.305 16.688 1 84.88 77 PHE B N 1
ATOM 2731 C CA . PHE B 1 77 ? 5.633 14.297 17.562 1 84.88 77 PHE B CA 1
ATOM 2732 C C . PHE B 1 77 ? 6.027 13.961 19 1 84.88 77 PHE B C 1
ATOM 2734 O O . PHE B 1 77 ? 5.211 14.062 19.906 1 84.88 77 PHE B O 1
ATOM 2741 N N . GLY B 1 78 ? 7.191 13.594 19.203 1 84.94 78 GLY B N 1
ATOM 2742 C CA . GLY B 1 78 ? 7.633 13.195 20.531 1 84.94 78 GLY B CA 1
ATOM 2743 C C . GLY B 1 78 ? 8.258 14.336 21.312 1 84.94 78 GLY B C 1
ATOM 2744 O O . GLY B 1 78 ? 8.445 15.43 20.781 1 84.94 78 GLY B O 1
ATOM 2745 N N . PRO B 1 79 ? 8.508 14.109 22.609 1 84.19 79 PRO B N 1
ATOM 2746 C CA . PRO B 1 79 ? 9.164 15.117 23.453 1 84.19 79 PRO B CA 1
ATOM 2747 C C . PRO B 1 79 ? 10.641 15.289 23.109 1 84.19 79 PRO B C 1
ATOM 2749 O O . PRO B 1 79 ? 11.258 14.383 22.531 1 84.19 79 PRO B O 1
ATOM 2752 N N . GLU B 1 80 ? 11.148 16.406 23.406 1 81.38 80 GLU B N 1
ATOM 2753 C CA . GLU B 1 80 ? 12.547 16.719 23.141 1 81.38 80 GLU B CA 1
ATOM 2754 C C . GLU B 1 80 ? 13.477 15.789 23.906 1 81.38 80 GLU B C 1
ATOM 2756 O O . GLU B 1 80 ? 14.586 15.492 23.453 1 81.38 80 GLU B O 1
ATOM 2761 N N . SER B 1 81 ? 13.016 15.297 25.016 1 84.06 81 SER B N 1
ATOM 2762 C CA . SER B 1 81 ? 13.828 14.422 25.859 1 84.06 81 SER B CA 1
ATOM 2763 C C . SER B 1 81 ? 14.195 13.133 25.125 1 84.06 81 SER B C 1
ATOM 2765 O O . SER B 1 81 ? 15.188 12.484 25.453 1 84.06 81 SER B O 1
ATOM 2767 N N . LEU B 1 82 ? 13.438 12.812 24.031 1 88 82 LEU B N 1
ATOM 2768 C CA . LEU B 1 82 ? 13.68 11.578 23.297 1 88 82 LEU B CA 1
ATOM 2769 C C . LEU B 1 82 ? 14.461 11.859 22.016 1 88 82 LEU B C 1
ATOM 2771 O O . LEU B 1 82 ? 14.484 11.031 21.109 1 88 82 LEU B O 1
ATOM 2775 N N . GLY B 1 83 ? 15.117 12.914 22 1 85.44 83 GLY B N 1
ATOM 2776 C CA . GLY B 1 83 ? 15.844 13.32 20.797 1 85.44 83 GLY B CA 1
ATOM 2777 C C . GLY B 1 83 ? 16.922 12.336 20.391 1 85.44 83 GLY B C 1
ATOM 2778 O O . GLY B 1 83 ? 16.969 11.914 19.234 1 85.44 83 GLY B O 1
ATOM 2779 N N . TYR B 1 84 ? 17.719 11.953 21.328 1 87.81 84 TYR B N 1
ATOM 2780 C CA . TYR B 1 84 ? 18.812 11.031 21.031 1 87.81 84 TYR B CA 1
ATOM 2781 C C . TYR B 1 84 ? 18.266 9.664 20.609 1 87.81 84 TYR B C 1
ATOM 2783 O O . TYR B 1 84 ? 18.828 9.008 19.734 1 87.81 84 TYR B O 1
ATOM 2791 N N . PHE B 1 85 ? 17.234 9.297 21.281 1 91.31 85 PHE B N 1
ATOM 2792 C CA . PHE B 1 85 ? 16.609 8.031 20.938 1 91.31 85 PHE B CA 1
ATOM 2793 C C . PHE B 1 85 ? 16.031 8.078 19.531 1 91.31 85 PHE B C 1
ATOM 2795 O O . PHE B 1 85 ? 16.219 7.148 18.75 1 91.31 85 PHE B O 1
ATOM 2802 N N . SER B 1 86 ? 15.383 9.125 19.219 1 91.56 86 SER B N 1
ATOM 2803 C CA . SER B 1 86 ? 14.836 9.32 17.875 1 91.56 86 SER B CA 1
ATOM 2804 C C . SER B 1 86 ? 15.938 9.312 16.828 1 91.56 86 SER B C 1
ATOM 2806 O O . SER B 1 86 ? 15.797 8.664 15.781 1 91.56 86 SER B O 1
ATOM 2808 N N . CYS B 1 87 ? 17 9.906 17.125 1 90.25 87 CYS B N 1
ATOM 2809 C CA . CYS B 1 87 ? 18.141 9.977 16.219 1 90.25 87 CYS B CA 1
ATOM 2810 C C . CYS B 1 87 ? 18.734 8.594 15.977 1 90.25 87 CYS B C 1
ATOM 2812 O O . CYS B 1 87 ? 19.016 8.227 14.836 1 90.25 87 CYS B O 1
ATOM 2814 N N . THR B 1 88 ? 18.828 7.879 16.984 1 94.88 88 THR B N 1
ATOM 2815 C CA . THR B 1 88 ? 19.406 6.539 16.875 1 94.88 88 THR B CA 1
ATOM 2816 C C . THR B 1 88 ? 18.5 5.637 16.031 1 94.88 88 THR B C 1
ATOM 2818 O O . THR B 1 88 ? 18.984 4.906 15.164 1 94.88 88 THR B O 1
ATOM 2821 N N . LEU B 1 89 ? 17.266 5.695 16.25 1 96 89 LEU B N 1
ATOM 2822 C CA . LEU B 1 89 ? 16.328 4.875 15.484 1 96 89 LEU B CA 1
ATOM 2823 C C . LEU B 1 89 ? 16.359 5.258 14.008 1 96 89 LEU B C 1
ATOM 2825 O O . LEU B 1 89 ? 16.391 4.383 13.141 1 96 89 LEU B O 1
ATOM 2829 N N . SER B 1 90 ? 16.344 6.52 13.773 1 94.19 90 SER B N 1
ATOM 2830 C CA . SER B 1 90 ? 16.312 7 12.398 1 94.19 90 SER B CA 1
ATOM 2831 C C . SER B 1 90 ? 17.594 6.613 11.664 1 94.19 90 SER B C 1
ATOM 2833 O O . SER B 1 90 ? 17.547 6.199 10.5 1 94.19 90 SER B O 1
ATOM 2835 N N . LEU B 1 91 ? 18.703 6.703 12.367 1 95.06 91 LEU B N 1
ATOM 2836 C CA . LEU B 1 91 ? 19.984 6.367 11.766 1 95.06 91 LEU B CA 1
ATOM 2837 C C . LEU B 1 91 ? 20.094 4.867 11.523 1 95.06 91 LEU B C 1
ATOM 2839 O O . LEU B 1 91 ? 20.531 4.438 10.453 1 95.06 91 LEU B O 1
ATOM 2843 N N . MET B 1 92 ? 19.719 4.152 12.492 1 96.5 92 MET B N 1
ATOM 2844 C CA . MET B 1 92 ? 19.703 2.707 12.305 1 96.5 92 MET B CA 1
ATOM 2845 C C . MET B 1 92 ? 18.797 2.316 11.141 1 96.5 92 MET B C 1
ATOM 2847 O O . MET B 1 92 ? 19.141 1.45 10.336 1 96.5 92 MET B O 1
ATOM 2851 N N . GLY B 1 93 ? 17.656 2.922 11.141 1 97.62 93 GLY B N 1
ATOM 2852 C CA . GLY B 1 93 ? 16.734 2.684 10.039 1 97.62 93 GLY B CA 1
ATOM 2853 C C . GLY B 1 93 ? 17.359 2.965 8.68 1 97.62 93 GLY B C 1
ATOM 2854 O O . GLY B 1 93 ? 17.234 2.158 7.758 1 97.62 93 GLY B O 1
ATOM 2855 N N . TRP B 1 94 ? 18.016 4.055 8.594 1 95.94 94 TRP B N 1
ATOM 2856 C CA . TRP B 1 94 ? 18.656 4.449 7.34 1 95.94 94 TRP B CA 1
ATOM 2857 C C . TRP B 1 94 ? 19.719 3.434 6.934 1 95.94 94 TRP B C 1
ATOM 2859 O O . TRP B 1 94 ? 19.75 2.984 5.785 1 95.94 94 TRP B O 1
ATOM 2869 N N . VAL B 1 95 ? 20.5 3.023 7.816 1 96.69 95 VAL B N 1
ATOM 2870 C CA . VAL B 1 95 ? 21.578 2.08 7.547 1 96.69 95 VAL B CA 1
ATOM 2871 C C . VAL B 1 95 ? 21 0.751 7.07 1 96.69 95 VAL B C 1
ATOM 2873 O O . VAL B 1 95 ? 21.422 0.213 6.043 1 96.69 95 VAL B O 1
ATOM 2876 N N . PHE B 1 96 ? 20.016 0.274 7.816 1 97.44 96 PHE B N 1
ATOM 2877 C CA . PHE B 1 96 ? 19.422 -1.015 7.477 1 97.44 96 PHE B CA 1
ATOM 2878 C C . PHE B 1 96 ? 18.688 -0.938 6.148 1 97.44 96 PHE B C 1
ATOM 2880 O O . PHE B 1 96 ? 18.766 -1.86 5.336 1 97.44 96 PHE B O 1
ATOM 2887 N N . MET B 1 97 ? 18.031 0.112 5.957 1 96.38 97 MET B N 1
ATOM 2888 C CA . MET B 1 97 ? 17.188 0.226 4.777 1 96.38 97 MET B CA 1
ATOM 2889 C C . MET B 1 97 ? 18.016 0.335 3.508 1 96.38 97 MET B C 1
ATOM 2891 O O . MET B 1 97 ? 17.797 -0.404 2.547 1 96.38 97 MET B O 1
ATOM 2895 N N . VAL B 1 98 ? 19.031 1.195 3.482 1 96 98 VAL B N 1
ATOM 2896 C CA . VAL B 1 98 ? 19.797 1.455 2.273 1 96 98 VAL B CA 1
ATOM 2897 C C . VAL B 1 98 ? 20.75 0.285 2.002 1 96 98 VAL B C 1
ATOM 2899 O O . VAL B 1 98 ? 20.828 -0.199 0.871 1 96 98 VAL B O 1
ATOM 2902 N N . THR B 1 99 ? 21.406 -0.168 3.02 1 96.12 99 THR B N 1
ATOM 2903 C CA . THR B 1 99 ? 22.328 -1.297 2.854 1 96.12 99 THR B CA 1
ATOM 2904 C C . THR B 1 99 ? 21.547 -2.58 2.574 1 96.12 99 THR B C 1
ATOM 2906 O O . THR B 1 99 ? 21.969 -3.4 1.755 1 96.12 99 THR B O 1
ATOM 2909 N N . GLY B 1 100 ? 20.453 -2.688 3.312 1 95.44 100 GLY B N 1
ATOM 2910 C CA . GLY B 1 100 ? 19.625 -3.854 3.061 1 95.44 100 GLY B CA 1
ATOM 2911 C C . GLY B 1 100 ? 19.125 -3.932 1.629 1 95.44 100 GLY B C 1
ATOM 2912 O O . GLY B 1 100 ? 19.156 -4.996 1.011 1 95.44 100 GLY B O 1
ATOM 2913 N N . GLN B 1 101 ? 18.656 -2.875 1.128 1 95.12 101 GLN B N 1
ATOM 2914 C CA . GLN B 1 101 ? 18.188 -2.826 -0.253 1 95.12 101 GLN B CA 1
ATOM 2915 C C . GLN B 1 101 ? 19.297 -3.195 -1.226 1 95.12 101 GLN B C 1
ATOM 2917 O O . GLN B 1 101 ? 19.062 -3.92 -2.195 1 95.12 101 GLN B O 1
ATOM 2922 N N . SER B 1 102 ? 20.484 -2.689 -1.037 1 95.56 102 SER B N 1
ATOM 2923 C CA . SER B 1 102 ? 21.625 -3.002 -1.899 1 95.56 102 SER B CA 1
ATOM 2924 C C . SER B 1 102 ? 21.938 -4.492 -1.872 1 95.56 102 SER B C 1
ATOM 2926 O O . SER B 1 102 ? 22.234 -5.09 -2.91 1 95.56 102 SER B O 1
ATOM 2928 N N . LEU B 1 103 ? 21.828 -5.051 -0.726 1 95.06 103 LEU B N 1
ATOM 2929 C CA . LEU B 1 103 ? 22.125 -6.473 -0.604 1 95.06 103 LEU B CA 1
ATOM 2930 C C . LEU B 1 103 ? 21.031 -7.312 -1.247 1 95.06 103 LEU B C 1
ATOM 2932 O O . LEU B 1 103 ? 21.297 -8.383 -1.795 1 95.06 103 LEU B O 1
ATOM 2936 N N . VAL B 1 104 ? 19.828 -6.863 -1.135 1 92.75 104 VAL B N 1
ATOM 2937 C CA . VAL B 1 104 ? 18.734 -7.535 -1.821 1 92.75 104 VAL B CA 1
ATOM 2938 C C . VAL B 1 104 ? 18.984 -7.543 -3.326 1 92.75 104 VAL B C 1
ATOM 2940 O O . VAL B 1 104 ? 18.859 -8.578 -3.98 1 92.75 104 VAL B O 1
ATOM 2943 N N . LEU B 1 105 ? 19.375 -6.414 -3.857 1 92.12 105 LEU B N 1
ATOM 2944 C CA . LEU B 1 105 ? 19.688 -6.312 -5.281 1 92.12 105 LEU B CA 1
ATOM 2945 C C . LEU B 1 105 ? 20.859 -7.203 -5.652 1 92.12 105 LEU B C 1
ATOM 2947 O O . LEU B 1 105 ? 20.844 -7.863 -6.695 1 92.12 105 LEU B O 1
ATOM 2951 N N . TRP B 1 106 ? 21.828 -7.215 -4.805 1 92.81 106 TRP B N 1
ATOM 2952 C CA . TRP B 1 106 ? 23 -8.039 -5.035 1 92.81 106 TRP B CA 1
ATOM 2953 C C . TRP B 1 106 ? 22.656 -9.516 -5.031 1 92.81 106 TRP B C 1
ATOM 2955 O O . TRP B 1 106 ? 23.125 -10.281 -5.867 1 92.81 106 TRP B O 1
ATOM 2965 N N . SER B 1 107 ? 21.828 -9.922 -4.098 1 88.5 107 SER B N 1
ATOM 2966 C CA . SER B 1 107 ? 21.406 -11.32 -3.998 1 88.5 107 SER B CA 1
ATOM 2967 C C . SER B 1 107 ? 20.672 -11.773 -5.25 1 88.5 107 SER B C 1
ATOM 2969 O O . SER B 1 107 ? 20.781 -12.93 -5.668 1 88.5 107 SER B O 1
ATOM 2971 N N . ARG B 1 108 ? 19.984 -10.93 -5.793 1 84.62 108 ARG B N 1
ATOM 2972 C CA . ARG B 1 108 ? 19.234 -11.242 -7.008 1 84.62 108 ARG B CA 1
ATOM 2973 C C . ARG B 1 108 ? 20.172 -11.352 -8.203 1 84.62 108 ARG B C 1
ATOM 2975 O O . ARG B 1 108 ? 19.875 -12.062 -9.172 1 84.62 108 ARG B O 1
ATOM 2982 N N . LEU B 1 109 ? 21.172 -10.609 -8.203 1 86.19 109 LEU B N 1
ATOM 2983 C CA . LEU B 1 109 ? 22.125 -10.633 -9.305 1 86.19 109 LEU B CA 1
ATOM 2984 C C . LEU B 1 109 ? 22.672 -12.039 -9.523 1 86.19 109 LEU B C 1
ATOM 2986 O O . LEU B 1 109 ? 23.062 -12.398 -10.641 1 86.19 109 LEU B O 1
ATOM 2990 N N . HIS B 1 110 ? 22.594 -12.852 -8.477 1 83.69 110 HIS B N 1
ATOM 2991 C CA . HIS B 1 110 ? 23.062 -14.227 -8.586 1 83.69 110 HIS B CA 1
ATOM 2992 C C . HIS B 1 110 ? 22.203 -15.023 -9.555 1 83.69 110 HIS B C 1
ATOM 2994 O O . HIS B 1 110 ? 22.641 -16.047 -10.086 1 83.69 110 HIS B O 1
ATOM 3000 N N . LEU B 1 111 ? 21.078 -14.516 -9.789 1 77.38 111 LEU B N 1
ATOM 3001 C CA . LEU B 1 111 ? 20.141 -15.234 -10.664 1 77.38 111 LEU B CA 1
ATOM 3002 C C . LEU B 1 111 ? 20.516 -15.031 -12.125 1 77.38 111 LEU B C 1
ATOM 3004 O O . LEU B 1 111 ? 20.219 -15.883 -12.969 1 77.38 111 LEU B O 1
ATOM 3008 N N . VAL B 1 112 ? 21.156 -13.984 -12.406 1 81.5 112 VAL B N 1
ATOM 3009 C CA . VAL B 1 112 ? 21.391 -13.68 -13.82 1 81.5 112 VAL B CA 1
ATOM 3010 C C . VAL B 1 112 ? 22.891 -13.625 -14.094 1 81.5 112 VAL B C 1
ATOM 3012 O O . VAL B 1 112 ? 23.328 -13.766 -15.234 1 81.5 112 VAL B O 1
ATOM 3015 N N . LEU B 1 113 ? 23.625 -13.297 -13.109 1 81.88 113 LEU B N 1
ATOM 3016 C CA . LEU B 1 113 ? 25.078 -13.219 -13.234 1 81.88 113 LEU B CA 1
ATOM 3017 C C . LEU B 1 113 ? 25.75 -14.406 -12.555 1 81.88 113 LEU B C 1
ATOM 3019 O O . LEU B 1 113 ? 25.656 -14.562 -11.336 1 81.88 113 LEU B O 1
ATOM 3023 N N . ARG B 1 114 ? 26.484 -15.172 -13.359 1 80.06 114 ARG B N 1
ATOM 3024 C CA . ARG B 1 114 ? 27.062 -16.406 -12.852 1 80.06 114 ARG B CA 1
ATOM 3025 C C . ARG B 1 114 ? 28.531 -16.219 -12.477 1 80.06 114 ARG B C 1
ATOM 3027 O O . ARG B 1 114 ? 29.109 -17.062 -11.797 1 80.06 114 ARG B O 1
ATOM 3034 N N . ASN B 1 115 ? 29.078 -15.148 -12.781 1 89.81 115 ASN B N 1
ATOM 3035 C CA . ASN B 1 115 ? 30.5 -14.914 -12.484 1 89.81 115 ASN B CA 1
ATOM 3036 C C . ASN B 1 115 ? 30.703 -14.586 -11.008 1 89.81 115 ASN B C 1
ATOM 3038 O O . ASN B 1 115 ? 30.422 -13.477 -10.57 1 89.81 115 ASN B O 1
ATOM 3042 N N . ARG B 1 116 ? 31.281 -15.43 -10.344 1 89.81 116 ARG B N 1
ATOM 3043 C CA . ARG B 1 116 ? 31.469 -15.32 -8.898 1 89.81 116 ARG B CA 1
ATOM 3044 C C . ARG B 1 116 ? 32.438 -14.18 -8.562 1 89.81 116 ARG B C 1
ATOM 3046 O O . ARG B 1 116 ? 32.25 -13.5 -7.547 1 89.81 116 ARG B O 1
ATOM 3053 N N . ARG B 1 117 ? 33.406 -14.016 -9.344 1 92.44 117 ARG B N 1
ATOM 3054 C CA . ARG B 1 117 ? 34.375 -12.961 -9.086 1 92.44 117 ARG B CA 1
ATOM 3055 C C . ARG B 1 117 ? 33.719 -11.586 -9.156 1 92.44 117 ARG B C 1
ATOM 3057 O O . ARG B 1 117 ? 33.938 -10.742 -8.281 1 92.44 117 ARG B O 1
ATOM 3064 N N . ARG B 1 118 ? 33.031 -11.367 -10.148 1 92.25 118 ARG B N 1
ATOM 3065 C CA . ARG B 1 118 ? 32.312 -10.094 -10.305 1 92.25 118 ARG B CA 1
ATOM 3066 C C . ARG B 1 118 ? 31.359 -9.852 -9.148 1 92.25 118 ARG B C 1
ATOM 3068 O O . ARG B 1 118 ? 31.25 -8.734 -8.641 1 92.25 118 ARG B O 1
ATOM 3075 N N . LEU B 1 119 ? 30.672 -10.867 -8.727 1 93.94 119 LEU B N 1
ATOM 3076 C CA . LEU B 1 119 ? 29.734 -10.758 -7.613 1 93.94 119 LEU B CA 1
ATOM 3077 C C . LEU B 1 119 ? 30.453 -10.398 -6.32 1 93.94 119 LEU B C 1
ATOM 3079 O O . LEU B 1 119 ? 29.969 -9.594 -5.531 1 93.94 119 LEU B O 1
ATOM 3083 N N . ARG B 1 120 ? 31.594 -10.984 -6.156 1 95.06 120 ARG B N 1
ATOM 3084 C CA . ARG B 1 120 ? 32.375 -10.695 -4.961 1 95.06 120 ARG B CA 1
ATOM 3085 C C . ARG B 1 120 ? 32.875 -9.25 -4.969 1 95.06 120 ARG B C 1
ATOM 3087 O O . ARG B 1 120 ? 32.875 -8.586 -3.932 1 95.06 120 ARG B O 1
ATOM 3094 N N . ILE B 1 121 ? 33.312 -8.789 -6.078 1 95.81 121 ILE B N 1
ATOM 3095 C CA . ILE B 1 121 ? 33.781 -7.414 -6.211 1 95.81 121 ILE B CA 1
ATOM 3096 C C . ILE B 1 121 ? 32.656 -6.441 -5.887 1 95.81 121 ILE B C 1
ATOM 3098 O O . ILE B 1 121 ? 32.844 -5.465 -5.16 1 95.81 121 ILE B O 1
ATOM 3102 N N . ILE B 1 122 ? 31.5 -6.738 -6.418 1 95.69 122 ILE B N 1
ATOM 3103 C CA . ILE B 1 122 ? 30.328 -5.887 -6.18 1 95.69 122 ILE B CA 1
ATOM 3104 C C . ILE B 1 122 ? 30 -5.879 -4.691 1 95.69 122 ILE B C 1
ATOM 3106 O O . ILE B 1 122 ? 29.672 -4.832 -4.125 1 95.69 122 ILE B O 1
ATOM 3110 N N . LEU B 1 123 ? 30.062 -6.977 -4.031 1 95.81 123 LEU B N 1
ATOM 3111 C CA . LEU B 1 123 ? 29.797 -7.066 -2.598 1 95.81 123 LEU B CA 1
ATOM 3112 C C . LEU B 1 123 ? 30.781 -6.195 -1.813 1 95.81 123 LEU B C 1
ATOM 3114 O O . LEU B 1 123 ? 30.375 -5.5 -0.877 1 95.81 123 LEU B O 1
ATOM 3118 N N . TRP B 1 124 ? 32 -6.23 -2.238 1 96.19 124 TRP B N 1
ATOM 3119 C CA . TRP B 1 124 ? 33.031 -5.434 -1.557 1 96.19 124 TRP B CA 1
ATOM 3120 C C . TRP B 1 124 ? 32.781 -3.943 -1.765 1 96.19 124 TRP B C 1
ATOM 3122 O O . TRP B 1 124 ? 33.031 -3.135 -0.873 1 96.19 124 TRP B O 1
ATOM 3132 N N . ILE B 1 125 ? 32.312 -3.604 -2.883 1 96.81 125 ILE B N 1
ATOM 3133 C CA . ILE B 1 125 ? 31.953 -2.211 -3.148 1 96.81 125 ILE B CA 1
ATOM 3134 C C . ILE B 1 125 ? 30.828 -1.775 -2.227 1 96.81 125 ILE B C 1
ATOM 3136 O O . ILE B 1 125 ? 30.875 -0.691 -1.642 1 96.81 125 ILE B O 1
ATOM 3140 N N . ILE B 1 126 ? 29.828 -2.6 -2.059 1 96.75 126 ILE B N 1
ATOM 3141 C CA . ILE B 1 126 ? 28.672 -2.309 -1.203 1 96.75 126 ILE B CA 1
ATOM 3142 C C . ILE B 1 126 ? 29.141 -2.127 0.24 1 96.75 126 ILE B C 1
ATOM 3144 O O . ILE B 1 126 ? 28.766 -1.161 0.905 1 96.75 126 ILE B O 1
ATOM 3148 N N . ILE B 1 127 ? 30 -3.016 0.68 1 96.81 127 ILE B N 1
ATOM 3149 C CA . ILE B 1 127 ? 30.484 -2.975 2.053 1 96.81 127 ILE B CA 1
ATOM 3150 C C . ILE B 1 127 ? 31.328 -1.718 2.264 1 96.81 127 ILE B C 1
ATOM 3152 O O . ILE B 1 127 ? 31.172 -1.018 3.268 1 96.81 127 ILE B O 1
ATOM 3156 N N . PHE B 1 128 ? 32.188 -1.448 1.348 1 97.25 128 PHE B N 1
ATOM 3157 C CA . PHE B 1 128 ? 33.062 -0.274 1.433 1 97.25 128 PHE B CA 1
ATOM 3158 C C . PHE B 1 128 ? 32.219 1.003 1.495 1 97.25 128 PHE B C 1
ATOM 3160 O O . PHE B 1 128 ? 32.438 1.851 2.363 1 97.25 128 PHE B O 1
ATOM 3167 N N . ASN B 1 129 ? 31.281 1.156 0.589 1 97.31 129 ASN B N 1
ATOM 3168 C CA . ASN B 1 129 ? 30.422 2.336 0.564 1 97.31 129 ASN B CA 1
ATOM 3169 C C . ASN B 1 129 ? 29.625 2.475 1.855 1 97.31 129 ASN B C 1
ATOM 3171 O O . ASN B 1 129 ? 29.469 3.578 2.381 1 97.31 129 ASN B O 1
ATOM 3175 N N . ALA B 1 130 ? 29.125 1.357 2.365 1 96.75 130 ALA B N 1
ATOM 3176 C CA . ALA B 1 130 ? 28.344 1.392 3.598 1 96.75 130 ALA B CA 1
ATOM 3177 C C . ALA B 1 130 ? 29.188 1.882 4.77 1 96.75 130 ALA B C 1
ATOM 3179 O O . ALA B 1 130 ? 28.781 2.793 5.496 1 96.75 130 ALA B O 1
ATOM 3180 N N . VAL B 1 131 ? 30.328 1.375 4.879 1 96.81 131 VAL B N 1
ATOM 3181 C CA . VAL B 1 131 ? 31.203 1.7 6.008 1 96.81 131 VAL B CA 1
ATOM 3182 C C . VAL B 1 131 ? 31.641 3.16 5.918 1 96.81 131 VAL B C 1
ATOM 3184 O O . VAL B 1 131 ? 31.547 3.902 6.902 1 96.81 131 VAL B O 1
ATOM 3187 N N . VAL B 1 132 ? 32.031 3.592 4.797 1 96.94 132 VAL B N 1
ATOM 3188 C CA . VAL B 1 132 ? 32.594 4.934 4.617 1 96.94 132 VAL B CA 1
ATOM 3189 C C . VAL B 1 132 ? 31.469 5.969 4.73 1 96.94 132 VAL B C 1
ATOM 3191 O O . VAL B 1 132 ? 31.578 6.949 5.469 1 96.94 132 VAL B O 1
ATOM 3194 N N . CYS B 1 133 ? 30.422 5.746 4.055 1 96.5 133 CYS B N 1
ATOM 3195 C CA . CYS B 1 133 ? 29.344 6.73 4.02 1 96.5 133 CYS B CA 1
ATOM 3196 C C . CYS B 1 133 ? 28.641 6.824 5.367 1 96.5 133 CYS B C 1
ATOM 3198 O O . CYS B 1 133 ? 28.438 7.918 5.895 1 96.5 133 CYS B O 1
ATOM 3200 N N . HIS B 1 134 ? 28.234 5.703 5.945 1 96.06 134 HIS B N 1
ATOM 3201 C CA . HIS B 1 134 ? 27.594 5.746 7.254 1 96.06 134 HIS B CA 1
ATOM 3202 C C . HIS B 1 134 ? 28.562 6.227 8.328 1 96.06 134 HIS B C 1
ATOM 3204 O O . HIS B 1 134 ? 28.172 6.922 9.266 1 96.06 134 HIS B O 1
ATOM 3210 N N . GLY B 1 135 ? 29.828 5.883 8.172 1 95.25 135 GLY B N 1
ATOM 3211 C CA . GLY B 1 135 ? 30.844 6.336 9.109 1 95.25 135 GLY B CA 1
ATOM 3212 C C . GLY B 1 135 ? 31.016 7.84 9.109 1 95.25 135 GLY B C 1
ATOM 3213 O O . GLY B 1 135 ? 31.328 8.438 10.141 1 95.25 135 GLY B O 1
ATOM 3214 N N . MET B 1 136 ? 30.812 8.461 8.031 1 94.62 136 MET B N 1
ATOM 3215 C CA . MET B 1 136 ? 30.969 9.906 7.902 1 94.62 136 MET B CA 1
ATOM 3216 C C . MET B 1 136 ? 29.734 10.633 8.445 1 94.62 136 MET B C 1
ATOM 3218 O O . MET B 1 136 ? 29.859 11.656 9.117 1 94.62 136 MET B O 1
ATOM 3222 N N . VAL B 1 137 ? 28.625 10.062 8.25 1 93.31 137 VAL B N 1
ATOM 3223 C CA . VAL B 1 137 ? 27.391 10.789 8.5 1 93.31 137 VAL B CA 1
ATOM 3224 C C . VAL B 1 137 ? 26.969 10.617 9.961 1 93.31 137 VAL B C 1
ATOM 3226 O O . VAL B 1 137 ? 26.5 11.57 10.594 1 93.31 137 VAL B O 1
ATOM 3229 N N . ILE B 1 138 ? 27.156 9.445 10.578 1 93.5 138 ILE B N 1
ATOM 3230 C CA . ILE B 1 138 ? 26.625 9.102 11.891 1 93.5 138 ILE B CA 1
ATOM 3231 C C . ILE B 1 138 ? 27.188 10.047 12.945 1 93.5 138 ILE B C 1
ATOM 3233 O O . ILE B 1 138 ? 26.438 10.656 13.711 1 93.5 138 ILE B O 1
ATOM 3237 N N . PRO B 1 139 ? 28.516 10.336 12.992 1 92.19 139 PRO B N 1
ATOM 3238 C CA . PRO B 1 139 ? 29.016 11.258 14.008 1 92.19 139 PRO B CA 1
ATOM 3239 C C . PRO B 1 139 ? 28.5 12.68 13.828 1 92.19 139 PRO B C 1
ATOM 3241 O O . PRO B 1 139 ? 28.312 13.398 14.812 1 92.19 139 PRO B O 1
ATOM 3244 N N . LEU B 1 140 ? 28.281 13.039 12.648 1 90.75 140 LEU B N 1
ATOM 3245 C CA . LEU B 1 140 ? 27.812 14.398 12.391 1 90.75 140 LEU B CA 1
ATOM 3246 C C . LEU B 1 140 ? 26.359 14.57 12.844 1 90.75 140 LEU B C 1
ATOM 3248 O O . LEU B 1 140 ? 25.984 15.633 13.344 1 90.75 140 LEU B O 1
ATOM 3252 N N . VAL B 1 141 ? 25.594 13.57 12.648 1 88.94 141 VAL B N 1
ATOM 3253 C CA . VAL B 1 141 ? 24.203 13.625 13.078 1 88.94 141 VAL B CA 1
ATOM 3254 C C . VAL B 1 141 ? 24.141 13.703 14.602 1 88.94 141 VAL B C 1
ATOM 3256 O O . VAL B 1 141 ? 23.406 14.523 15.156 1 88.94 141 VAL B O 1
ATOM 3259 N N . TYR B 1 142 ? 24.938 12.93 15.297 1 88.06 142 TYR B N 1
ATOM 3260 C CA . TYR B 1 142 ? 24.953 12.977 16.766 1 88.06 142 TYR B CA 1
ATOM 3261 C C . TYR B 1 142 ? 25.516 14.312 17.25 1 88.06 142 TYR B C 1
ATOM 3263 O O . TYR B 1 142 ? 25.078 14.828 18.281 1 88.06 142 TYR B O 1
ATOM 3271 N N . GLY B 1 143 ? 26.406 14.859 16.516 1 86.12 143 GLY B N 1
ATOM 3272 C CA . GLY B 1 143 ? 26.969 16.156 16.859 1 86.12 143 GLY B CA 1
ATOM 3273 C C . GLY B 1 143 ? 25.938 17.266 16.797 1 86.12 143 GLY B C 1
ATOM 3274 O O . GLY B 1 143 ? 26.047 18.266 17.531 1 86.12 143 GLY B O 1
ATOM 3275 N N . SER B 1 144 ? 24.984 17.109 15.992 1 80.75 144 SER B N 1
ATOM 3276 C CA . SER B 1 144 ? 23.953 18.125 15.867 1 80.75 144 SER B CA 1
ATOM 3277 C C . SER B 1 144 ? 23.062 18.172 17.109 1 80.75 144 SER B C 1
ATOM 3279 O O . SER B 1 144 ? 22.312 19.125 17.312 1 80.75 144 SER B O 1
ATOM 3281 N N . PHE B 1 145 ? 23.141 17.141 17.953 1 78.5 145 PHE B N 1
ATOM 3282 C CA . PHE B 1 145 ? 22.391 17.109 19.188 1 78.5 145 PHE B CA 1
ATOM 3283 C C . PHE B 1 145 ? 23.25 17.531 20.375 1 78.5 145 PHE B C 1
ATOM 3285 O O . PHE B 1 145 ? 22.781 17.594 21.5 1 78.5 145 PHE B O 1
ATOM 3292 N N . SER B 1 146 ? 24.422 17.906 20.031 1 78.75 146 SER B N 1
ATOM 3293 C CA . SER B 1 146 ? 25.344 18.328 21.078 1 78.75 146 SER B CA 1
ATOM 3294 C C . SER B 1 146 ? 25.078 19.781 21.484 1 78.75 146 SER B C 1
ATOM 3296 O O . SER B 1 146 ? 24.125 20.406 21 1 78.75 146 SER B O 1
ATOM 3298 N N . ASN B 1 147 ? 25.906 20.312 22.375 1 80.88 147 ASN B N 1
ATOM 3299 C CA . ASN B 1 147 ? 25.75 21.656 22.922 1 80.88 147 ASN B CA 1
ATOM 3300 C C . ASN B 1 147 ? 26.047 22.719 21.875 1 80.88 147 ASN B C 1
ATOM 3302 O O . ASN B 1 147 ? 25.594 23.875 22.016 1 80.88 147 ASN B O 1
ATOM 3306 N N . ASN B 1 148 ? 26.812 22.422 20.766 1 82.31 148 ASN B N 1
ATOM 3307 C CA . ASN B 1 148 ? 27.125 23.344 19.688 1 82.31 148 ASN B CA 1
ATOM 3308 C C . ASN B 1 148 ? 26.688 22.781 18.328 1 82.31 148 ASN B C 1
ATOM 3310 O O . ASN B 1 148 ? 27.531 22.453 17.484 1 82.31 148 ASN B O 1
ATOM 3314 N N . PRO B 1 149 ? 25.422 22.719 18.094 1 80.25 149 PRO B N 1
ATOM 3315 C CA . PRO B 1 149 ? 24.906 22.094 16.875 1 80.25 149 PRO B CA 1
ATOM 3316 C C . PRO B 1 149 ? 25.281 22.844 15.609 1 80.25 149 PRO B C 1
ATOM 3318 O O . PRO B 1 149 ? 25.375 22.25 14.531 1 80.25 149 PRO B O 1
ATOM 3321 N N . GLU B 1 150 ? 25.656 24.094 15.648 1 83.5 150 GLU B N 1
ATOM 3322 C CA . GLU B 1 150 ? 25.891 24.938 14.477 1 83.5 150 GLU B CA 1
ATOM 3323 C C . GLU B 1 150 ? 27.141 24.484 13.719 1 83.5 150 GLU B C 1
ATOM 3325 O O . GLU B 1 150 ? 27.172 24.531 12.492 1 83.5 150 GLU B O 1
ATOM 3330 N N . ILE B 1 151 ? 28.078 23.984 14.438 1 84.81 151 ILE B N 1
ATOM 3331 C CA . ILE B 1 151 ? 29.344 23.609 13.812 1 84.81 151 ILE B CA 1
ATOM 3332 C C . ILE B 1 151 ? 29.141 22.359 12.977 1 84.81 151 ILE B C 1
ATOM 3334 O O . ILE B 1 151 ? 29.891 22.109 12.031 1 84.81 151 ILE B O 1
ATOM 3338 N N . PHE B 1 152 ? 28.125 21.641 13.258 1 86.56 152 PHE B N 1
ATOM 3339 C CA . PHE B 1 152 ? 27.922 20.359 12.609 1 86.56 152 PHE B CA 1
ATOM 3340 C C . PHE B 1 152 ? 26.922 20.469 11.461 1 86.56 152 PHE B C 1
ATOM 3342 O O . PHE B 1 152 ? 26.797 19.562 10.648 1 86.56 152 PHE B O 1
ATOM 3349 N N . GLU B 1 153 ? 26.312 21.562 11.336 1 82.88 153 GLU B N 1
ATOM 3350 C CA . GLU B 1 153 ? 25.219 21.703 10.375 1 82.88 153 GLU B CA 1
ATOM 3351 C C . GLU B 1 153 ? 25.734 21.656 8.938 1 82.88 153 GLU B C 1
ATOM 3353 O O . GLU B 1 153 ? 25.266 20.859 8.133 1 82.88 153 GLU B O 1
ATOM 3358 N N . GLN B 1 154 ? 26.656 22.484 8.641 1 86.19 154 GLN B N 1
ATOM 3359 C CA . GLN B 1 154 ? 27.156 22.562 7.277 1 86.19 154 GLN B CA 1
ATOM 3360 C C . GLN B 1 154 ? 27.875 21.281 6.871 1 86.19 154 GLN B C 1
ATOM 3362 O O . GLN B 1 154 ? 27.609 20.734 5.797 1 86.19 154 GLN B O 1
ATOM 3367 N N . PRO B 1 155 ? 28.75 20.734 7.699 1 88.94 155 PRO B N 1
ATOM 3368 C CA . PRO B 1 155 ? 29.359 19.453 7.344 1 88.94 155 PRO B CA 1
ATOM 3369 C C . PRO B 1 155 ? 28.344 18.344 7.137 1 88.94 155 PRO B C 1
ATOM 3371 O O . PRO B 1 155 ? 28.516 17.5 6.258 1 88.94 155 PRO B O 1
ATOM 3374 N N . TYR B 1 156 ? 27.391 18.375 7.93 1 88.69 156 TYR B N 1
ATOM 3375 C CA . TYR B 1 156 ? 26.344 17.359 7.781 1 88.69 156 TYR B CA 1
ATOM 3376 C C . TYR B 1 156 ? 25.641 17.484 6.434 1 88.69 156 TYR B C 1
ATOM 3378 O O . TYR B 1 156 ? 25.422 16.484 5.746 1 88.69 156 TYR B O 1
ATOM 3386 N N . LYS B 1 157 ? 25.328 18.672 6.023 1 87.06 157 LYS B N 1
ATOM 3387 C CA . LYS B 1 157 ? 24.656 18.906 4.754 1 87.06 157 LYS B CA 1
ATOM 3388 C C . LYS B 1 157 ? 25.484 18.422 3.578 1 87.06 157 LYS B C 1
ATOM 3390 O O . LYS B 1 157 ? 24.969 17.75 2.676 1 87.06 157 LYS B O 1
ATOM 3395 N N . VAL B 1 158 ? 26.703 18.656 3.65 1 90.31 158 VAL B N 1
ATOM 3396 C CA . VAL B 1 158 ? 27.609 18.281 2.57 1 90.31 158 VAL B CA 1
ATOM 3397 C C . VAL B 1 158 ? 27.766 16.766 2.555 1 90.31 158 VAL B C 1
ATOM 3399 O O . VAL B 1 158 ? 27.672 16.125 1.501 1 90.31 158 VAL B O 1
ATOM 3402 N N . THR B 1 159 ? 28.047 16.219 3.707 1 92.31 159 THR B N 1
ATOM 3403 C CA . THR B 1 159 ? 28.281 14.789 3.795 1 92.31 159 THR B CA 1
ATOM 3404 C C . THR B 1 159 ? 27.031 14.008 3.439 1 92.31 159 THR B C 1
ATOM 3406 O O . THR B 1 159 ? 27.109 12.938 2.828 1 92.31 159 THR B O 1
ATOM 3409 N N . GLU B 1 160 ? 25.938 14.469 3.824 1 90.44 160 GLU B N 1
ATOM 3410 C CA . GLU B 1 160 ? 24.672 13.828 3.471 1 90.44 160 GLU B CA 1
ATOM 3411 C C . GLU B 1 160 ? 24.469 13.812 1.958 1 90.44 160 GLU B C 1
ATOM 3413 O O . GLU B 1 160 ? 24.047 12.805 1.393 1 90.44 160 GLU B O 1
ATOM 3418 N N . ARG B 1 161 ? 24.766 14.898 1.318 1 92.75 161 ARG B N 1
ATOM 3419 C CA . ARG B 1 161 ? 24.656 14.977 -0.135 1 92.75 161 ARG B CA 1
ATOM 3420 C C . ARG B 1 161 ? 25.578 13.977 -0.81 1 92.75 161 ARG B C 1
ATOM 3422 O O . ARG B 1 161 ? 25.188 13.281 -1.745 1 92.75 161 ARG B O 1
ATOM 3429 N N . ILE B 1 162 ? 26.734 13.891 -0.307 1 95.06 162 ILE B N 1
ATOM 3430 C CA . ILE B 1 162 ? 27.703 12.945 -0.85 1 95.06 162 ILE B CA 1
ATOM 3431 C C . ILE B 1 162 ? 27.188 11.516 -0.663 1 95.06 162 ILE B C 1
ATOM 3433 O O . ILE B 1 162 ? 27.234 10.703 -1.591 1 95.06 162 ILE B O 1
ATOM 3437 N N . GLU B 1 163 ? 26.734 11.25 0.487 1 96.31 163 GLU B N 1
ATOM 3438 C CA . GLU B 1 163 ? 26.219 9.914 0.776 1 96.31 163 GLU B CA 1
ATOM 3439 C C . GLU B 1 163 ? 25.078 9.539 -0.166 1 96.31 163 GLU B C 1
ATOM 3441 O O . GLU B 1 163 ? 25.062 8.438 -0.721 1 96.31 163 GLU B O 1
ATOM 3446 N N . ILE B 1 164 ? 24.188 10.391 -0.353 1 95.19 164 ILE B N 1
ATOM 3447 C CA . ILE B 1 164 ? 23.031 10.125 -1.199 1 95.19 164 ILE B CA 1
ATOM 3448 C C . ILE B 1 164 ? 23.484 9.891 -2.639 1 95.19 164 ILE B C 1
ATOM 3450 O O . ILE B 1 164 ? 22.969 9.008 -3.326 1 95.19 164 ILE B O 1
ATOM 3454 N N . VAL B 1 165 ? 24.422 10.648 -3.109 1 96.56 165 VAL B N 1
ATOM 3455 C CA . VAL B 1 165 ? 24.938 10.5 -4.469 1 96.56 165 VAL B CA 1
ATOM 3456 C C . VAL B 1 165 ? 25.641 9.156 -4.617 1 96.56 165 VAL B C 1
ATOM 3458 O O . VAL B 1 165 ? 25.438 8.445 -5.605 1 96.56 165 VAL B O 1
ATOM 3461 N N . VAL B 1 166 ? 26.422 8.828 -3.664 1 97.25 166 VAL B N 1
ATOM 3462 C CA . VAL B 1 166 ? 27.172 7.574 -3.719 1 97.25 166 VAL B CA 1
ATOM 3463 C C . VAL B 1 166 ? 26.203 6.395 -3.752 1 97.25 166 VAL B C 1
ATOM 3465 O O . VAL B 1 166 ? 26.344 5.484 -4.574 1 97.25 166 VAL B O 1
ATOM 3468 N N . PHE B 1 167 ? 25.266 6.383 -2.885 1 96.88 167 PHE B N 1
ATOM 3469 C CA . PHE B 1 167 ? 24.312 5.277 -2.854 1 96.88 167 PHE B CA 1
ATOM 3470 C C . PHE B 1 167 ? 23.453 5.266 -4.109 1 96.88 167 PHE B C 1
ATOM 3472 O O . PHE B 1 167 ? 23.062 4.199 -4.594 1 96.88 167 PHE B O 1
ATOM 3479 N N . PHE B 1 168 ? 23.156 6.398 -4.609 1 96.88 168 PHE B N 1
ATOM 3480 C CA . PHE B 1 168 ? 22.453 6.484 -5.879 1 96.88 168 PHE B CA 1
ATOM 3481 C C . PHE B 1 168 ? 23.25 5.809 -6.988 1 96.88 168 PHE B C 1
ATOM 3483 O O . PHE B 1 168 ? 22.719 4.98 -7.73 1 96.88 168 PHE B O 1
ATOM 3490 N N . LEU B 1 169 ? 24.5 6.148 -7.09 1 97 169 LEU B N 1
ATOM 3491 C CA . LEU B 1 169 ? 25.359 5.574 -8.117 1 97 169 LEU B CA 1
ATOM 3492 C C . LEU B 1 169 ? 25.5 4.07 -7.934 1 97 169 LEU B C 1
ATOM 3494 O O . LEU B 1 169 ? 25.516 3.316 -8.906 1 97 169 LEU B O 1
ATOM 3498 N N . GLN B 1 170 ? 25.641 3.717 -6.719 1 97.31 170 GLN B N 1
ATOM 3499 C CA . GLN B 1 170 ? 25.734 2.295 -6.406 1 97.31 170 GLN B CA 1
ATOM 3500 C C . GLN B 1 170 ? 24.484 1.547 -6.883 1 97.31 170 GLN B C 1
ATOM 3502 O O . GLN B 1 170 ? 24.594 0.511 -7.543 1 97.31 170 GLN B O 1
ATOM 3507 N N . GLU B 1 171 ? 23.344 2.016 -6.594 1 95.62 171 GLU B N 1
ATOM 3508 C CA . GLU B 1 171 ? 22.094 1.368 -6.988 1 95.62 171 GLU B CA 1
ATOM 3509 C C . GLU B 1 171 ? 21.922 1.401 -8.5 1 95.62 171 GLU B C 1
ATOM 3511 O O . GLU B 1 171 ? 21.375 0.459 -9.086 1 95.62 171 GLU B O 1
ATOM 3516 N N . MET B 1 172 ? 22.344 2.496 -9.078 1 96.44 172 MET B N 1
ATOM 3517 C CA . MET B 1 172 ? 22.312 2.576 -10.539 1 96.44 172 MET B CA 1
ATOM 3518 C C . MET B 1 172 ? 23.203 1.51 -11.164 1 96.44 172 MET B C 1
ATOM 3520 O O . MET B 1 172 ? 22.828 0.899 -12.172 1 96.44 172 MET B O 1
ATOM 3524 N N . MET B 1 173 ? 24.297 1.352 -10.594 1 96.38 173 MET B N 1
ATOM 3525 C CA . MET B 1 173 ? 25.219 0.334 -11.078 1 96.38 173 MET B CA 1
ATOM 3526 C C . MET B 1 173 ? 24.625 -1.062 -10.93 1 96.38 173 MET B C 1
ATOM 3528 O O . MET B 1 173 ? 24.656 -1.857 -11.867 1 96.38 173 MET B O 1
ATOM 3532 N N . LEU B 1 174 ? 24.109 -1.396 -9.805 1 95.19 174 LEU B N 1
ATOM 3533 C CA . LEU B 1 174 ? 23.516 -2.705 -9.555 1 95.19 174 LEU B CA 1
ATOM 3534 C C . LEU B 1 174 ? 22.359 -2.969 -10.492 1 95.19 174 LEU B C 1
ATOM 3536 O O . LEU B 1 174 ? 22.312 -4.004 -11.164 1 95.19 174 LEU B O 1
ATOM 3540 N N . SER B 1 175 ? 21.438 -2.018 -10.562 1 94.38 175 SER B N 1
ATOM 3541 C CA . SER B 1 175 ? 20.266 -2.164 -11.43 1 94.38 175 SER B CA 1
ATOM 3542 C C . SER B 1 175 ? 20.672 -2.191 -12.898 1 94.38 175 SER B C 1
ATOM 3544 O O . SER B 1 175 ? 20.094 -2.928 -13.695 1 94.38 175 SER B O 1
ATOM 3546 N N . GLY B 1 176 ? 21.656 -1.37 -13.242 1 94.69 176 GLY B N 1
ATOM 3547 C CA . GLY B 1 176 ? 22.156 -1.37 -14.609 1 94.69 176 GLY B CA 1
ATOM 3548 C C . GLY B 1 176 ? 22.734 -2.707 -15.031 1 94.69 176 GLY B C 1
ATOM 3549 O O . GLY B 1 176 ? 22.484 -3.178 -16.141 1 94.69 176 GLY B O 1
ATOM 3550 N N . LEU B 1 177 ? 23.5 -3.297 -14.195 1 93.75 177 LEU B N 1
ATOM 3551 C CA . LEU B 1 177 ? 24.062 -4.617 -14.461 1 93.75 177 LEU B CA 1
ATOM 3552 C C . LEU B 1 177 ? 22.953 -5.656 -14.609 1 93.75 177 LEU B C 1
ATOM 3554 O O . LEU B 1 177 ? 23.016 -6.512 -15.492 1 93.75 177 LEU B O 1
ATOM 3558 N N . TYR B 1 178 ? 22.047 -5.605 -13.758 1 90.69 178 TYR B N 1
ATOM 3559 C CA . TYR B 1 178 ? 20.906 -6.523 -13.82 1 90.69 178 TYR B CA 1
ATOM 3560 C C . TYR B 1 178 ? 20.188 -6.41 -15.156 1 90.69 178 TYR B C 1
ATOM 3562 O O . TYR B 1 178 ? 19.891 -7.422 -15.797 1 90.69 178 TYR B O 1
ATOM 3570 N N . ILE B 1 179 ? 19.891 -5.199 -15.516 1 93.56 179 ILE B N 1
ATOM 3571 C CA . ILE B 1 179 ? 19.188 -4.949 -16.766 1 93.56 179 ILE B CA 1
ATOM 3572 C C . ILE B 1 179 ? 20.031 -5.469 -17.938 1 93.56 179 ILE B C 1
ATOM 3574 O O . ILE B 1 179 ? 19.516 -6.156 -18.828 1 93.56 179 ILE B O 1
ATOM 3578 N N . TYR B 1 180 ? 21.281 -5.176 -17.922 1 93.44 180 TYR B N 1
ATOM 3579 C CA . TYR B 1 180 ? 22.188 -5.594 -18.984 1 93.44 180 TYR B CA 1
ATOM 3580 C C . TYR B 1 180 ? 22.203 -7.109 -19.125 1 93.44 180 TYR B C 1
ATOM 3582 O O . TYR B 1 180 ? 22.047 -7.645 -20.219 1 93.44 180 TYR B O 1
ATOM 3590 N N . GLU B 1 181 ? 22.375 -7.809 -18.078 1 90.56 181 GLU B N 1
ATOM 3591 C CA . GLU B 1 181 ? 22.438 -9.266 -18.094 1 90.56 181 GLU B CA 1
ATOM 3592 C C . GLU B 1 181 ? 21.094 -9.867 -18.484 1 90.56 181 GLU B C 1
ATOM 3594 O O . GLU B 1 181 ? 21.047 -10.898 -19.172 1 90.56 181 GLU B O 1
ATOM 3599 N N . THR B 1 182 ? 20.047 -9.281 -18.016 1 88.06 182 THR B N 1
ATOM 3600 C CA . THR B 1 182 ? 18.719 -9.789 -18.359 1 88.06 182 THR B CA 1
ATOM 3601 C C . THR B 1 182 ? 18.438 -9.602 -19.844 1 88.06 182 THR B C 1
ATOM 3603 O O . THR B 1 182 ? 17.844 -10.477 -20.484 1 88.06 182 THR B O 1
ATOM 3606 N N . ILE B 1 183 ? 18.859 -8.492 -20.391 1 91.31 183 ILE B N 1
ATOM 3607 C CA . ILE B 1 183 ? 18.688 -8.258 -21.812 1 91.31 183 ILE B CA 1
ATOM 3608 C C . ILE B 1 183 ? 19.5 -9.281 -22.609 1 91.31 183 ILE B C 1
ATOM 3610 O O . ILE B 1 183 ? 19.031 -9.789 -23.641 1 91.31 183 ILE B O 1
ATOM 3614 N N . LYS B 1 184 ? 20.641 -9.547 -22.203 1 89.25 184 LYS B N 1
ATOM 3615 C CA . LYS B 1 184 ? 21.453 -10.57 -22.844 1 89.25 184 LYS B CA 1
ATOM 3616 C C . LYS B 1 184 ? 20.75 -11.93 -22.844 1 89.25 184 LYS B C 1
ATOM 3618 O O . LYS B 1 184 ? 20.766 -12.641 -23.844 1 89.25 184 LYS B O 1
ATOM 3623 N N . LEU B 1 185 ? 20.219 -12.242 -21.734 1 84.25 185 LEU B N 1
ATOM 3624 C CA . LEU B 1 185 ? 19.484 -13.492 -21.625 1 84.25 185 LEU B CA 1
ATOM 3625 C C . LEU B 1 185 ? 18.281 -13.508 -22.562 1 84.25 185 LEU B C 1
ATOM 3627 O O . LEU B 1 185 ? 17.969 -14.531 -23.156 1 84.25 185 LEU B O 1
ATOM 3631 N N . LEU B 1 186 ? 17.609 -12.43 -22.594 1 84.19 186 LEU B N 1
ATOM 3632 C CA . LEU B 1 186 ? 16.453 -12.297 -23.469 1 84.19 186 LEU B CA 1
ATOM 3633 C C . LEU B 1 186 ? 16.844 -12.477 -24.922 1 84.19 186 LEU B C 1
ATOM 3635 O O . LEU B 1 186 ? 16.094 -13.07 -25.703 1 84.19 186 LEU B O 1
ATOM 3639 N N . ARG B 1 187 ? 17.922 -12.07 -25.234 1 85.56 187 ARG B N 1
ATOM 3640 C CA . ARG B 1 187 ? 18.391 -12.156 -26.625 1 85.56 187 ARG B CA 1
ATOM 3641 C C . ARG B 1 187 ? 18.875 -13.562 -26.953 1 85.56 187 ARG B C 1
ATOM 3643 O O . ARG B 1 187 ? 18.688 -14.047 -28.062 1 85.56 187 ARG B O 1
ATOM 3650 N N . MET B 1 188 ? 19.453 -14.195 -26 1 77.5 188 MET B N 1
ATOM 3651 C CA . MET B 1 188 ? 19.969 -15.547 -26.203 1 77.5 188 MET B CA 1
ATOM 3652 C C . MET B 1 188 ? 18.844 -16.562 -26.172 1 77.5 188 MET B C 1
ATOM 3654 O O . MET B 1 188 ? 18.938 -17.625 -26.812 1 77.5 188 MET B O 1
ATOM 3658 N N . GLY B 1 189 ? 17.906 -16.594 -25.125 1 65.25 189 GLY B N 1
ATOM 3659 C CA . GLY B 1 189 ? 16.797 -17.516 -24.906 1 65.25 189 GLY B CA 1
ATOM 3660 C C . GLY B 1 189 ? 15.805 -17.547 -26.047 1 65.25 189 GLY B C 1
ATOM 3661 O O . GLY B 1 189 ? 14.812 -18.281 -26 1 65.25 189 GLY B O 1
ATOM 3662 N N . GLY B 1 190 ? 15.719 -16.719 -26.969 1 55.84 190 GLY B N 1
ATOM 3663 C CA . GLY B 1 190 ? 14.891 -16.953 -28.141 1 55.84 190 GLY B CA 1
ATOM 3664 C C . GLY B 1 190 ? 14.859 -18.422 -28.562 1 55.84 190 GLY B C 1
ATOM 3665 O O . GLY B 1 190 ? 13.914 -18.859 -29.219 1 55.84 190 GLY B O 1
ATOM 3666 N N . SER B 1 191 ? 15.75 -19.234 -28.141 1 46.47 191 SER B N 1
ATOM 3667 C CA . SER B 1 191 ? 15.711 -20.641 -28.516 1 46.47 191 SER B CA 1
ATOM 3668 C C . SER B 1 191 ? 15.008 -21.484 -27.453 1 46.47 191 SER B C 1
ATOM 3670 O O . SER B 1 191 ? 14.891 -22.703 -27.594 1 46.47 191 SER B O 1
ATOM 3672 N N . LEU B 1 192 ? 14.688 -20.984 -26.328 1 48.19 192 LEU B N 1
ATOM 3673 C CA . LEU B 1 192 ? 14.109 -21.828 -25.297 1 48.19 192 LEU B CA 1
ATOM 3674 C C . LEU B 1 192 ? 12.594 -21.906 -25.453 1 48.19 192 LEU B C 1
ATOM 3676 O O . LEU B 1 192 ? 11.961 -20.953 -25.906 1 48.19 192 LEU B O 1
ATOM 3680 N N . GLY B 1 193 ? 11.961 -23.062 -25.672 1 45.81 193 GLY B N 1
ATOM 3681 C CA . GLY B 1 193 ? 10.617 -23.531 -25.953 1 45.81 193 GLY B CA 1
ATOM 3682 C C . GLY B 1 193 ? 9.531 -22.656 -25.359 1 45.81 193 GLY B C 1
ATOM 3683 O O . GLY B 1 193 ? 8.617 -22.219 -26.062 1 45.81 193 GLY B O 1
ATOM 3684 N N . ASN B 1 194 ? 9.344 -22.875 -24 1 55.94 194 ASN B N 1
ATOM 3685 C CA . ASN B 1 194 ? 8.195 -22.203 -23.406 1 55.94 194 ASN B CA 1
ATOM 3686 C C . ASN B 1 194 ? 8.445 -20.703 -23.234 1 55.94 194 ASN B C 1
ATOM 3688 O O . ASN B 1 194 ? 8.594 -20.203 -22.125 1 55.94 194 ASN B O 1
ATOM 3692 N N . LYS B 1 195 ? 8.742 -19.969 -24.359 1 66.19 195 LYS B N 1
ATOM 3693 C CA . LYS B 1 195 ? 9.438 -18.75 -24.75 1 66.19 195 LYS B CA 1
ATOM 3694 C C . LYS B 1 195 ? 8.633 -17.5 -24.375 1 66.19 195 LYS B C 1
ATOM 3696 O O . LYS B 1 195 ? 9.188 -16.516 -23.891 1 66.19 195 LYS B O 1
ATOM 3701 N N . GLN B 1 196 ? 7.281 -17.766 -24.438 1 73.25 196 GLN B N 1
ATOM 3702 C CA . GLN B 1 196 ? 6.539 -16.516 -24.281 1 73.25 196 GLN B CA 1
ATOM 3703 C C . GLN B 1 196 ? 6.43 -16.125 -22.812 1 73.25 196 GLN B C 1
ATOM 3705 O O . GLN B 1 196 ? 6.609 -14.961 -22.453 1 73.25 196 GLN B O 1
ATOM 3710 N N . SER B 1 197 ? 6.246 -17.125 -21.969 1 71.25 197 SER B N 1
ATOM 3711 C CA . SER B 1 197 ? 6.113 -16.875 -20.531 1 71.25 197 SER B CA 1
ATOM 3712 C C . SER B 1 197 ? 7.434 -16.391 -19.938 1 71.25 197 SER B C 1
ATOM 3714 O O . SER B 1 197 ? 7.457 -15.461 -19.141 1 71.25 197 SER B O 1
ATOM 3716 N N . SER B 1 198 ? 8.461 -17.047 -20.406 1 75.75 198 SER B N 1
ATOM 3717 C CA . SER B 1 198 ? 9.773 -16.672 -19.906 1 75.75 198 SER B CA 1
ATOM 3718 C C . SER B 1 198 ? 10.156 -15.258 -20.344 1 75.75 198 SER B C 1
ATOM 3720 O O . SER B 1 198 ? 10.734 -14.5 -19.562 1 75.75 198 SER B O 1
ATOM 3722 N N . ARG B 1 199 ? 9.773 -14.992 -21.516 1 83.31 199 ARG B N 1
ATOM 3723 C CA . ARG B 1 199 ? 10.07 -13.656 -22.031 1 83.31 199 ARG B CA 1
ATOM 3724 C C . ARG B 1 199 ? 9.305 -12.594 -21.25 1 83.31 199 ARG B C 1
ATOM 3726 O O . ARG B 1 199 ? 9.844 -11.516 -20.984 1 83.31 199 ARG B O 1
ATOM 3733 N N . ARG B 1 200 ? 8.156 -12.938 -20.891 1 79.81 200 ARG B N 1
ATOM 3734 C CA . ARG B 1 200 ? 7.34 -12.016 -20.109 1 79.81 200 ARG B CA 1
ATOM 3735 C C . ARG B 1 200 ? 7.953 -11.781 -18.734 1 79.81 200 ARG B C 1
ATOM 3737 O O . ARG B 1 200 ? 7.977 -10.648 -18.25 1 79.81 200 ARG B O 1
ATOM 3744 N N . VAL B 1 201 ? 8.414 -12.766 -18.188 1 80.31 201 VAL B N 1
ATOM 3745 C CA . VAL B 1 201 ? 9.031 -12.664 -16.859 1 80.31 201 VAL B CA 1
ATOM 3746 C C . VAL B 1 201 ? 10.281 -11.797 -16.953 1 80.31 201 VAL B C 1
ATOM 3748 O O . VAL B 1 201 ? 10.508 -10.93 -16.094 1 80.31 201 VAL B O 1
ATOM 3751 N N . LEU B 1 202 ? 11.055 -12.016 -17.969 1 84.56 202 LEU B N 1
ATOM 3752 C CA . LEU B 1 202 ? 12.297 -11.266 -18.125 1 84.56 202 LEU B CA 1
ATOM 3753 C C . LEU B 1 202 ? 12.016 -9.789 -18.391 1 84.56 202 LEU B C 1
ATOM 3755 O O . LEU B 1 202 ? 12.719 -8.922 -17.859 1 84.56 202 LEU B O 1
ATOM 3759 N N . LYS B 1 203 ? 11.039 -9.508 -19.125 1 86.31 203 LYS B N 1
ATOM 3760 C CA . LYS B 1 203 ? 10.648 -8.117 -19.359 1 86.31 203 LYS B CA 1
ATOM 3761 C C . LYS B 1 203 ? 10.18 -7.457 -18.078 1 86.31 203 LYS B C 1
ATOM 3763 O O . LYS B 1 203 ? 10.453 -6.277 -17.844 1 86.31 203 LYS B O 1
ATOM 3768 N N . ASN B 1 204 ? 9.484 -8.211 -17.344 1 83.5 204 ASN B N 1
ATOM 3769 C CA . ASN B 1 204 ? 9.047 -7.703 -16.047 1 83.5 204 ASN B CA 1
ATOM 3770 C C . ASN B 1 204 ? 10.227 -7.391 -15.141 1 83.5 204 ASN B C 1
ATOM 3772 O O . ASN B 1 204 ? 10.188 -6.422 -14.375 1 83.5 204 ASN B O 1
ATOM 3776 N N . LEU B 1 205 ? 11.18 -8.18 -15.234 1 84.75 205 LEU B N 1
ATOM 3777 C CA . LEU B 1 205 ? 12.375 -7.941 -14.43 1 84.75 205 LEU B CA 1
ATOM 3778 C C . LEU B 1 205 ? 13.039 -6.621 -14.82 1 84.75 205 LEU B C 1
ATOM 3780 O O . LEU B 1 205 ? 13.469 -5.859 -13.945 1 84.75 205 LEU B O 1
ATOM 3784 N N . ILE B 1 206 ? 13.117 -6.41 -16.016 1 90.44 206 ILE B N 1
ATOM 3785 C CA . ILE B 1 206 ? 13.711 -5.176 -16.516 1 90.44 206 ILE B CA 1
ATOM 3786 C C . ILE B 1 206 ? 12.867 -3.98 -16.062 1 90.44 206 ILE B C 1
ATOM 3788 O O . ILE B 1 206 ? 13.406 -2.982 -15.586 1 90.44 206 ILE B O 1
ATOM 3792 N N . LEU B 1 207 ? 11.594 -4.141 -16.219 1 89.81 207 LEU B N 1
ATOM 3793 C CA . LEU B 1 207 ? 10.688 -3.061 -15.844 1 89.81 207 LEU B CA 1
ATOM 3794 C C . LEU B 1 207 ? 10.828 -2.717 -14.367 1 89.81 207 LEU B C 1
ATOM 3796 O O . LEU B 1 207 ? 10.875 -1.54 -14 1 89.81 207 LEU B O 1
ATOM 3800 N N . VAL B 1 208 ? 10.875 -3.648 -13.547 1 89.06 208 VAL B N 1
ATOM 3801 C CA . VAL B 1 208 ? 10.984 -3.441 -12.102 1 89.06 208 VAL B CA 1
ATOM 3802 C C . VAL B 1 208 ? 12.281 -2.701 -11.789 1 89.06 208 VAL B C 1
ATOM 3804 O O . VAL B 1 208 ? 12.297 -1.773 -10.977 1 89.06 208 VAL B O 1
ATOM 3807 N N . ASN B 1 209 ? 13.383 -3.021 -12.422 1 92.25 209 ASN B N 1
ATOM 3808 C CA . ASN B 1 209 ? 14.656 -2.338 -12.188 1 92.25 209 ASN B CA 1
ATOM 3809 C C . ASN B 1 209 ? 14.602 -0.882 -12.641 1 92.25 209 ASN B C 1
ATOM 3811 O O . ASN B 1 209 ? 15.172 -0.004 -11.992 1 92.25 209 ASN B O 1
ATOM 3815 N N . ILE B 1 210 ? 13.945 -0.713 -13.688 1 94.5 210 ILE B N 1
ATOM 3816 C CA . ILE B 1 210 ? 13.797 0.651 -14.18 1 94.5 210 ILE B CA 1
ATOM 3817 C C . ILE B 1 210 ? 12.992 1.478 -13.18 1 94.5 210 ILE B C 1
ATOM 3819 O O . ILE B 1 210 ? 13.344 2.625 -12.891 1 94.5 210 ILE B O 1
ATOM 3823 N N . LEU B 1 211 ? 11.961 0.894 -12.648 1 93.12 211 LEU B N 1
ATOM 3824 C CA . LEU B 1 211 ? 11.133 1.587 -11.672 1 93.12 211 LEU B CA 1
ATOM 3825 C C . LEU B 1 211 ? 11.93 1.886 -10.398 1 93.12 211 LEU B C 1
ATOM 3827 O O . LEU B 1 211 ? 11.805 2.971 -9.828 1 93.12 211 LEU B O 1
ATOM 3831 N N . VAL B 1 212 ? 12.711 0.978 -9.992 1 94 212 VAL B N 1
ATOM 3832 C CA . VAL B 1 212 ? 13.562 1.171 -8.828 1 94 212 VA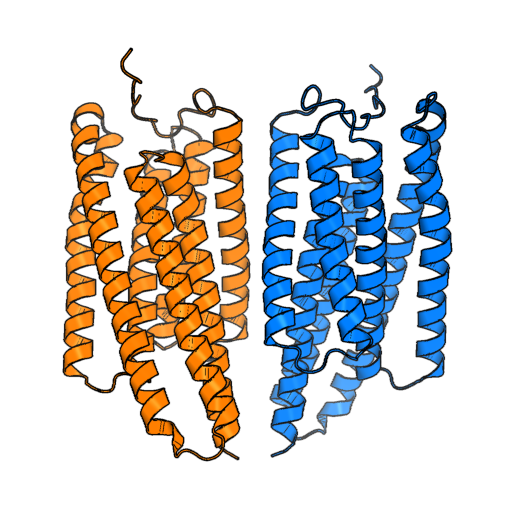L B CA 1
ATOM 3833 C C . VAL B 1 212 ? 14.539 2.322 -9.086 1 94 212 VAL B C 1
ATOM 3835 O O . VAL B 1 212 ? 14.734 3.176 -8.219 1 94 212 VAL B O 1
ATOM 3838 N N . MET B 1 213 ? 15.07 2.383 -10.281 1 96.06 213 MET B N 1
ATOM 3839 C CA . MET B 1 213 ? 15.992 3.451 -10.648 1 96.06 213 MET B CA 1
ATOM 3840 C C . MET B 1 213 ? 15.289 4.805 -10.648 1 96.06 213 MET B C 1
ATOM 3842 O O . MET B 1 213 ? 15.852 5.805 -10.203 1 96.06 213 MET B O 1
ATOM 3846 N N . ILE B 1 214 ? 14.117 4.828 -11.117 1 96.25 214 ILE B N 1
ATOM 3847 C CA . ILE B 1 214 ? 13.336 6.059 -11.141 1 96.25 214 ILE B CA 1
ATOM 3848 C C . ILE B 1 214 ? 13.109 6.555 -9.719 1 96.25 214 ILE B C 1
ATOM 3850 O O . ILE B 1 214 ? 13.25 7.746 -9.43 1 96.25 214 ILE B O 1
ATOM 3854 N N . LEU B 1 215 ? 12.766 5.691 -8.82 1 96.62 215 LEU B N 1
ATOM 3855 C CA . LEU B 1 215 ? 12.555 6.059 -7.426 1 96.62 215 LEU B CA 1
ATOM 3856 C C . LEU B 1 215 ? 13.828 6.641 -6.82 1 96.62 215 LEU B C 1
ATOM 3858 O O . LEU B 1 215 ? 13.766 7.59 -6.035 1 96.62 215 LEU B O 1
ATOM 3862 N N . ASP B 1 216 ? 14.977 6.125 -7.203 1 96.5 216 ASP B N 1
ATOM 3863 C CA . ASP B 1 216 ? 16.25 6.656 -6.727 1 96.5 216 ASP B CA 1
ATOM 3864 C C . ASP B 1 216 ? 16.484 8.078 -7.238 1 96.5 216 ASP B C 1
ATOM 3866 O O . ASP B 1 216 ? 17.016 8.922 -6.52 1 96.5 216 ASP B O 1
ATOM 3870 N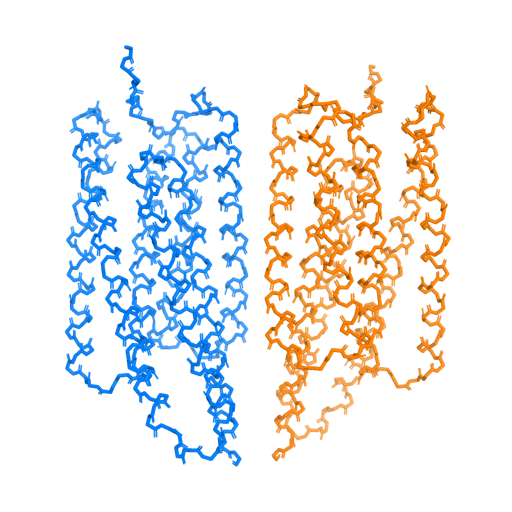 N . VAL B 1 217 ? 16.094 8.305 -8.406 1 96.88 217 VAL B N 1
ATOM 3871 C CA . VAL B 1 217 ? 16.25 9.633 -8.992 1 96.88 217 VAL B CA 1
ATOM 3872 C C . VAL B 1 217 ? 15.398 10.641 -8.234 1 96.88 217 VAL B C 1
ATOM 3874 O O . VAL B 1 217 ? 15.812 11.781 -8.023 1 96.88 217 VAL B O 1
ATOM 3877 N N . THR B 1 218 ? 14.242 10.211 -7.844 1 95.88 218 THR B N 1
ATOM 3878 C CA . THR B 1 218 ? 13.367 11.117 -7.105 1 95.88 218 THR B CA 1
ATOM 3879 C C . THR B 1 218 ? 13.984 11.492 -5.762 1 95.88 218 THR B C 1
ATOM 3881 O O . THR B 1 218 ? 13.867 12.633 -5.316 1 95.88 218 THR B O 1
ATOM 3884 N N . ILE B 1 219 ? 14.617 10.555 -5.117 1 95.75 219 ILE B N 1
ATOM 3885 C CA . ILE B 1 219 ? 15.281 10.844 -3.85 1 95.75 219 ILE B CA 1
ATOM 3886 C C . ILE B 1 219 ? 16.406 11.859 -4.074 1 95.75 219 ILE B C 1
ATOM 3888 O O . ILE B 1 219 ? 16.531 12.828 -3.32 1 95.75 219 ILE B O 1
ATOM 3892 N N . LEU B 1 220 ? 17.188 11.648 -5.105 1 95.38 220 LEU B N 1
ATOM 3893 C CA . LEU B 1 220 ? 18.297 12.547 -5.449 1 95.38 220 LEU B CA 1
ATOM 3894 C C . LEU B 1 220 ? 17.766 13.945 -5.773 1 95.38 220 LEU B C 1
ATOM 3896 O O . LEU B 1 220 ? 18.344 14.945 -5.332 1 95.38 220 LEU B O 1
ATOM 3900 N N . SER B 1 221 ? 16.672 13.992 -6.508 1 94.75 221 SER B N 1
ATOM 3901 C CA . SER B 1 221 ? 16.078 15.266 -6.906 1 94.75 221 SER B CA 1
ATOM 3902 C C . SER B 1 221 ? 15.625 16.062 -5.691 1 94.75 221 SER B C 1
ATOM 3904 O O . SER B 1 221 ? 15.805 17.281 -5.641 1 94.75 221 SER B O 1
ATOM 3906 N N . LEU B 1 222 ? 15.039 15.414 -4.719 1 93.31 222 LEU B N 1
ATOM 3907 C CA . LEU B 1 222 ? 14.602 16.094 -3.5 1 93.31 222 LEU B CA 1
ATOM 3908 C C . LEU B 1 222 ? 15.797 16.625 -2.721 1 93.31 222 LEU B C 1
ATOM 3910 O O . LEU B 1 222 ? 15.719 17.703 -2.119 1 93.31 222 LEU B O 1
ATOM 3914 N N . GLU B 1 223 ? 16.891 15.883 -2.732 1 91.31 223 GLU B N 1
ATOM 3915 C CA . GLU B 1 223 ? 18.109 16.312 -2.055 1 91.31 223 GLU B CA 1
ATOM 3916 C C . GLU B 1 223 ? 18.656 17.594 -2.691 1 91.31 223 GLU B C 1
ATOM 3918 O O . GLU B 1 223 ? 18.969 18.562 -1.992 1 91.31 223 GLU B O 1
ATOM 3923 N N . PHE B 1 224 ? 18.656 17.719 -3.934 1 92.5 224 PHE B N 1
ATOM 3924 C CA . PHE B 1 224 ? 19.266 18.844 -4.629 1 92.5 224 PHE B CA 1
ATOM 3925 C C . PHE B 1 224 ? 18.297 20.016 -4.73 1 92.5 224 PHE B C 1
ATOM 3927 O O . PHE B 1 224 ? 18.703 21.156 -4.992 1 92.5 224 PHE B O 1
ATOM 3934 N N . ALA B 1 225 ? 17.031 19.797 -4.508 1 92.38 225 ALA B N 1
ATOM 3935 C CA . ALA B 1 225 ? 16.047 20.875 -4.418 1 92.38 225 ALA B CA 1
ATOM 3936 C C . ALA B 1 225 ? 16.016 21.484 -3.018 1 92.38 225 ALA B C 1
ATOM 3938 O O . ALA B 1 225 ? 15.219 22.375 -2.738 1 92.38 225 ALA B O 1
ATOM 3939 N N . ASN B 1 226 ? 16.812 20.922 -2.125 1 88.25 226 ASN B N 1
ATOM 3940 C CA . ASN B 1 226 ? 16.938 21.375 -0.749 1 88.25 226 ASN B CA 1
ATOM 3941 C C . ASN B 1 226 ? 15.625 21.234 0.017 1 88.25 226 ASN B C 1
ATOM 3943 O O . ASN B 1 226 ? 15.25 22.125 0.784 1 88.25 226 ASN B O 1
ATOM 3947 N N . LEU B 1 227 ? 14.914 20.234 -0.347 1 87.75 227 LEU B N 1
ATOM 3948 C CA . LEU B 1 227 ? 13.688 19.891 0.359 1 87.75 227 LEU B CA 1
ATOM 3949 C C . LEU B 1 227 ? 13.93 18.766 1.37 1 87.75 227 LEU B C 1
ATOM 3951 O O . LEU B 1 227 ? 13.352 17.688 1.261 1 87.75 227 LEU B O 1
ATOM 3955 N N . TYR B 1 228 ? 14.633 19.141 2.369 1 81.56 228 TYR B N 1
ATOM 3956 C CA . TYR B 1 228 ? 15.188 18.172 3.312 1 81.56 228 TYR B CA 1
ATOM 3957 C C . TYR B 1 228 ? 14.078 17.422 4.027 1 81.56 228 TYR B C 1
ATOM 3959 O O . TYR B 1 228 ? 14.086 16.188 4.062 1 81.56 228 TYR B O 1
ATOM 3967 N N . ASP B 1 229 ? 13.094 18.094 4.547 1 81.69 229 ASP B N 1
ATOM 3968 C CA . ASP B 1 229 ? 12.055 17.438 5.34 1 81.69 229 ASP B CA 1
ATOM 3969 C C . ASP B 1 229 ? 11.219 16.5 4.484 1 81.69 229 ASP B C 1
ATOM 3971 O O . ASP B 1 229 ? 10.789 15.445 4.953 1 81.69 229 ASP B O 1
ATOM 3975 N N . TYR B 1 230 ? 11.008 16.875 3.303 1 88.69 230 TYR B N 1
ATOM 3976 C CA . TYR B 1 230 ? 10.297 15.992 2.391 1 88.69 230 TYR B CA 1
ATOM 3977 C C . TYR B 1 230 ? 11.133 14.766 2.059 1 88.69 230 TYR B C 1
ATOM 3979 O O . TYR B 1 230 ? 10.617 13.641 2.021 1 88.69 230 TYR B O 1
ATOM 3987 N N . GLN B 1 231 ? 12.391 15.016 1.933 1 91.75 231 GLN B N 1
ATOM 3988 C CA . GLN B 1 231 ? 13.297 13.945 1.542 1 91.75 231 GLN B CA 1
ATOM 3989 C C . GLN B 1 231 ? 13.383 12.875 2.625 1 91.75 231 GLN B C 1
ATOM 3991 O O . GLN B 1 231 ? 13.359 11.68 2.326 1 91.75 231 GLN B O 1
ATOM 3996 N N . ILE B 1 232 ? 13.469 13.258 3.828 1 89.75 232 ILE B N 1
ATOM 3997 C CA . ILE B 1 232 ? 13.688 12.305 4.91 1 89.75 232 ILE B CA 1
ATOM 3998 C C . ILE B 1 232 ? 12.43 11.469 5.125 1 89.75 232 ILE B C 1
ATOM 4000 O O . ILE B 1 232 ? 12.516 10.297 5.5 1 89.75 232 ILE B O 1
ATOM 4004 N N . SER B 1 233 ? 11.273 12.086 4.902 1 92.94 233 SER B N 1
ATOM 4005 C CA . SER B 1 233 ? 10.039 11.32 5.035 1 92.94 233 SER B CA 1
ATOM 4006 C C . SER B 1 233 ? 9.742 10.516 3.775 1 92.94 233 SER B C 1
ATOM 4008 O O . SER B 1 233 ? 9.109 9.461 3.842 1 92.94 233 SER B O 1
ATOM 4010 N N . TYR B 1 234 ? 10.242 10.945 2.654 1 96.44 234 TYR B N 1
ATOM 4011 C CA . TYR B 1 234 ? 10.023 10.289 1.372 1 96.44 234 TYR B CA 1
ATOM 4012 C C . TYR B 1 234 ? 10.906 9.055 1.235 1 96.44 234 TYR B C 1
ATOM 4014 O O . TYR B 1 234 ? 10.5 8.062 0.62 1 96.44 234 TYR B O 1
ATOM 4022 N N . LYS B 1 235 ? 12.023 9.039 1.816 1 96.44 235 LYS B N 1
ATOM 4023 C CA . LYS B 1 235 ? 12.992 7.957 1.657 1 96.44 235 LYS B CA 1
ATOM 4024 C C . LYS B 1 235 ? 12.414 6.625 2.115 1 96.44 235 LYS B C 1
ATOM 4026 O O . LYS B 1 235 ? 12.414 5.648 1.36 1 96.44 235 LYS B O 1
ATOM 4031 N N . PRO B 1 236 ? 11.922 6.598 3.334 1 97.5 236 PRO B N 1
ATOM 4032 C CA . PRO B 1 236 ? 11.367 5.309 3.752 1 97.5 236 PRO B CA 1
ATOM 4033 C C . PRO B 1 236 ? 10.219 4.848 2.859 1 97.5 236 PRO B C 1
ATOM 4035 O O . PRO B 1 236 ? 10.07 3.646 2.611 1 97.5 236 PRO B O 1
ATOM 4038 N N . PHE B 1 237 ? 9.438 5.719 2.416 1 98.06 237 PHE B N 1
ATOM 4039 C CA . PHE B 1 237 ? 8.352 5.363 1.515 1 98.06 237 PHE B CA 1
ATOM 4040 C C . PHE B 1 237 ? 8.891 4.789 0.212 1 98.06 237 PHE B C 1
ATOM 4042 O O . PHE B 1 237 ? 8.469 3.719 -0.227 1 98.06 237 PHE B O 1
ATOM 4049 N N . ALA B 1 238 ? 9.82 5.492 -0.43 1 97.69 238 ALA B N 1
ATOM 4050 C CA . ALA B 1 238 ? 10.422 5.043 -1.686 1 97.69 238 ALA B CA 1
ATOM 4051 C C . ALA B 1 238 ? 11.047 3.66 -1.533 1 97.69 238 ALA B C 1
ATOM 4053 O O . ALA B 1 238 ? 10.859 2.789 -2.385 1 97.69 238 ALA B O 1
ATOM 4054 N N . TYR B 1 239 ? 11.766 3.451 -0.471 1 97.81 239 TYR B N 1
ATOM 4055 C CA . TYR B 1 239 ? 12.422 2.17 -0.253 1 97.81 239 TYR B CA 1
ATOM 4056 C C . TYR B 1 239 ? 11.406 1.064 -0.006 1 97.81 239 TYR B C 1
ATOM 4058 O O . TYR B 1 239 ? 11.625 -0.088 -0.384 1 97.81 239 TYR B O 1
ATOM 4066 N N . SER B 1 240 ? 10.328 1.41 0.672 1 97.62 240 SER B N 1
ATOM 4067 C CA . SER B 1 240 ? 9.289 0.404 0.878 1 97.62 240 SER B CA 1
ATOM 4068 C C . SER B 1 240 ? 8.672 -0.033 -0.446 1 97.62 240 SER B C 1
ATOM 4070 O O . SER B 1 240 ? 8.367 -1.211 -0.633 1 97.62 240 SER B O 1
ATOM 4072 N N . VAL B 1 241 ? 8.469 0.89 -1.348 1 96.44 241 VAL B N 1
ATOM 4073 C CA . VAL B 1 241 ? 7.953 0.568 -2.674 1 96.44 241 VAL B CA 1
ATOM 4074 C C . VAL B 1 241 ? 8.961 -0.29 -3.43 1 96.44 241 VAL B C 1
ATOM 4076 O O . VAL B 1 241 ? 8.594 -1.269 -4.082 1 96.44 241 VAL B O 1
ATOM 4079 N N . LYS B 1 242 ? 10.172 0.098 -3.332 1 95.56 242 LYS B N 1
ATOM 4080 C CA . LYS B 1 242 ? 11.227 -0.664 -3.99 1 95.56 242 LYS B CA 1
ATOM 4081 C C . LYS B 1 242 ? 11.219 -2.119 -3.533 1 95.56 242 LYS B C 1
ATOM 4083 O O . LYS B 1 242 ? 11.328 -3.035 -4.352 1 95.56 242 LYS B O 1
ATOM 4088 N N . LEU B 1 243 ? 11.07 -2.322 -2.26 1 94.75 243 LEU B N 1
ATOM 4089 C CA . LEU B 1 243 ? 11.07 -3.678 -1.724 1 94.75 243 LEU B CA 1
ATOM 4090 C C . LEU B 1 243 ? 9.852 -4.453 -2.203 1 94.75 243 LEU B C 1
ATOM 4092 O O . LEU B 1 243 ? 9.945 -5.645 -2.504 1 94.75 243 LEU B O 1
ATOM 4096 N N . LYS B 1 244 ? 8.773 -3.781 -2.244 1 92.38 244 LYS B N 1
ATOM 4097 C CA . LYS B 1 244 ? 7.566 -4.441 -2.732 1 92.38 244 LYS B CA 1
ATOM 4098 C C . LYS B 1 244 ? 7.715 -4.852 -4.195 1 92.38 244 LYS B C 1
ATOM 4100 O O . LYS B 1 244 ? 7.293 -5.941 -4.586 1 92.38 244 LYS B O 1
ATOM 4105 N N . LEU B 1 245 ? 8.312 -3.988 -4.957 1 90.31 245 LEU B N 1
ATOM 4106 C CA . LEU B 1 245 ? 8.555 -4.289 -6.363 1 90.31 245 LEU B CA 1
ATOM 4107 C C . LEU B 1 245 ? 9.508 -5.469 -6.516 1 90.31 245 LEU B C 1
ATOM 4109 O O . LEU B 1 245 ? 9.312 -6.32 -7.383 1 90.31 245 LEU B O 1
ATOM 4113 N N . GLU B 1 246 ? 10.414 -5.484 -5.707 1 84.25 246 GLU B N 1
ATOM 4114 C CA . GLU B 1 246 ? 11.383 -6.57 -5.727 1 84.25 246 GLU B CA 1
ATOM 4115 C C . GLU B 1 246 ? 10.727 -7.91 -5.41 1 84.25 246 GLU B C 1
ATOM 4117 O O . GLU B 1 246 ? 11.094 -8.938 -5.98 1 84.25 246 GLU B O 1
ATOM 4122 N N . PHE B 1 247 ? 9.812 -7.922 -4.613 1 77.88 247 PHE B N 1
ATOM 4123 C CA . PHE B 1 247 ? 9.156 -9.172 -4.238 1 77.88 247 PHE B CA 1
ATOM 4124 C C . PHE B 1 247 ? 8.32 -9.711 -5.391 1 77.88 247 PHE B C 1
ATOM 4126 O O . PHE B 1 247 ? 8.211 -10.922 -5.574 1 77.88 247 PHE B O 1
ATOM 4133 N N . THR B 1 248 ? 7.719 -8.867 -6.105 1 74.75 248 THR B N 1
ATOM 4134 C CA . THR B 1 248 ? 6.934 -9.305 -7.254 1 74.75 248 THR B CA 1
ATOM 4135 C C . THR B 1 248 ? 7.812 -10.039 -8.266 1 74.75 248 THR B C 1
ATOM 4137 O O . THR B 1 248 ? 7.379 -11.016 -8.875 1 74.75 248 THR B O 1
ATOM 4140 N N . VAL B 1 249 ? 9 -9.617 -8.359 1 71.25 249 VAL B N 1
ATOM 4141 C CA . VAL B 1 249 ? 9.961 -10.25 -9.258 1 71.25 249 VAL B CA 1
ATOM 4142 C C . VAL B 1 249 ? 10.266 -11.672 -8.773 1 71.25 249 VAL B C 1
ATOM 4144 O O . VAL B 1 249 ? 10.281 -12.617 -9.57 1 71.25 249 VAL B O 1
ATOM 4147 N N . LEU B 1 250 ? 10.508 -11.82 -7.52 1 65.25 250 LEU B N 1
ATOM 4148 C CA . LEU B 1 250 ? 10.82 -13.125 -6.945 1 65.25 250 LEU B CA 1
ATOM 4149 C C . LEU B 1 250 ? 9.688 -14.109 -7.207 1 65.25 250 LEU B C 1
ATOM 4151 O O . LEU B 1 250 ? 9.938 -15.266 -7.566 1 65.25 250 LEU B O 1
ATOM 4155 N N . ASN B 1 251 ? 8.531 -13.641 -7.113 1 64.75 251 ASN B N 1
ATOM 4156 C CA . ASN B 1 251 ? 7.371 -14.508 -7.297 1 64.75 251 ASN B CA 1
ATOM 4157 C C . ASN B 1 251 ? 7.234 -14.961 -8.75 1 64.75 251 ASN B C 1
ATOM 4159 O O . ASN B 1 251 ? 6.863 -16.109 -9.016 1 64.75 251 ASN B O 1
ATOM 4163 N N . ARG B 1 252 ? 7.598 -14.102 -9.539 1 65.56 252 ARG B N 1
ATOM 4164 C CA . ARG B 1 252 ? 7.512 -14.445 -10.953 1 65.56 252 ARG B CA 1
ATOM 4165 C C . ARG B 1 252 ? 8.609 -15.422 -11.352 1 65.56 252 ARG B C 1
ATOM 4167 O O . ARG B 1 252 ? 8.383 -16.312 -12.172 1 65.56 252 ARG B O 1
ATOM 4174 N N . LEU B 1 253 ? 9.703 -15.273 -10.773 1 63.31 253 LEU B N 1
ATOM 4175 C CA . LEU B 1 253 ? 10.812 -16.172 -11.055 1 63.31 253 LEU B CA 1
ATOM 4176 C C . LEU B 1 253 ? 10.523 -17.578 -10.516 1 63.31 253 LEU B C 1
ATOM 4178 O O . LEU B 1 253 ? 10.867 -18.578 -11.156 1 63.31 253 LEU B O 1
ATOM 4182 N N . VAL B 1 254 ? 9.922 -17.578 -9.445 1 64.44 254 VAL B N 1
ATOM 4183 C CA . VAL B 1 254 ? 9.547 -18.875 -8.859 1 64.44 254 VAL B CA 1
ATOM 4184 C C . VAL B 1 254 ? 8.5 -19.547 -9.75 1 64.44 254 VAL B C 1
ATOM 4186 O O . VAL B 1 254 ? 8.547 -20.766 -9.953 1 64.44 254 VAL B O 1
ATOM 4189 N N . GLU B 1 255 ? 7.629 -18.812 -10.289 1 60.97 255 GLU B N 1
ATOM 4190 C CA . GLU B 1 255 ? 6.613 -19.344 -11.195 1 60.97 255 GLU B CA 1
ATOM 4191 C C . GLU B 1 255 ? 7.242 -19.938 -12.445 1 60.97 255 GLU B C 1
ATOM 4193 O O . GLU B 1 255 ? 6.777 -20.953 -12.961 1 60.97 255 GLU B O 1
ATOM 4198 N N . LEU B 1 256 ? 8.242 -19.312 -12.922 1 59.41 256 LEU B N 1
ATOM 4199 C CA . LEU B 1 256 ? 8.93 -19.781 -14.125 1 59.41 256 LEU B CA 1
ATOM 4200 C 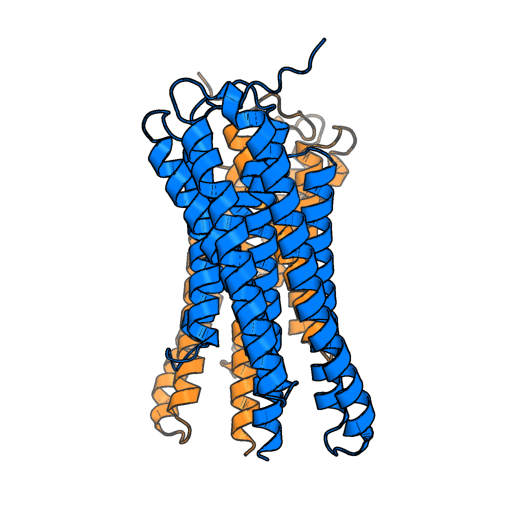C . LEU B 1 256 ? 9.641 -21.109 -13.859 1 59.41 256 LEU B C 1
ATOM 4202 O O . LEU B 1 256 ? 9.68 -21.984 -14.742 1 59.41 256 LEU B O 1
ATOM 4206 N N . THR B 1 257 ? 10.188 -21.266 -12.711 1 57.75 257 THR B N 1
ATOM 4207 C CA . THR B 1 257 ? 10.93 -22.484 -12.406 1 57.75 257 THR B CA 1
ATOM 4208 C C . THR B 1 257 ? 9.977 -23.625 -12.07 1 57.75 257 THR B C 1
ATOM 4210 O O . THR B 1 257 ? 10.305 -24.797 -12.273 1 57.75 257 THR B O 1
ATOM 4213 N N . SER B 1 258 ? 8.922 -23.297 -11.508 1 53.97 258 SER B N 1
ATOM 4214 C CA . SER B 1 258 ? 7.941 -24.328 -11.203 1 53.97 258 SER B CA 1
ATOM 4215 C C . SER B 1 258 ? 7.219 -24.797 -12.461 1 53.97 258 SER B C 1
ATOM 4217 O O . SER B 1 258 ? 6.766 -25.938 -12.539 1 53.97 258 SER B O 1
ATOM 4219 N N . GLY B 1 259 ? 6.926 -23.953 -13.336 1 48.84 259 GLY B N 1
ATOM 4220 C CA . GLY B 1 259 ? 6.348 -24.344 -14.609 1 48.84 259 GLY B CA 1
ATOM 4221 C C . GLY B 1 259 ? 7.297 -25.172 -15.461 1 48.84 259 GLY B C 1
ATOM 4222 O O . GLY B 1 259 ? 6.863 -25.891 -16.359 1 48.84 259 GLY B O 1
ATOM 4223 N N . GLY B 1 260 ? 8.531 -24.938 -15.508 1 43.09 260 GLY B N 1
ATOM 4224 C CA . GLY B 1 260 ? 9.461 -25.75 -16.281 1 43.09 260 GLY B CA 1
ATOM 4225 C C . GLY B 1 260 ? 9.562 -27.188 -15.781 1 43.09 260 GLY B C 1
ATOM 4226 O O . GLY B 1 260 ? 10.086 -28.047 -16.484 1 43.09 260 GLY B O 1
ATOM 4227 N N . ARG B 1 261 ? 9.406 -27.484 -14.602 1 42.69 261 ARG B N 1
ATOM 4228 C CA . ARG B 1 261 ? 9.484 -28.875 -14.188 1 42.69 261 ARG B CA 1
ATOM 4229 C C . ARG B 1 261 ? 8.312 -29.688 -14.734 1 42.69 261 ARG B C 1
ATOM 4231 O O . ARG B 1 261 ? 8.25 -30.906 -14.562 1 42.69 261 ARG B O 1
ATOM 4238 N N . GLU B 1 262 ? 7.395 -29.297 -15.461 1 35.28 262 GLU B N 1
ATOM 4239 C CA . GLU B 1 262 ? 6.582 -30.219 -16.25 1 35.28 262 GLU B CA 1
ATOM 4240 C C . GLU B 1 262 ? 7.168 -30.422 -17.641 1 35.28 262 GLU B C 1
ATOM 4242 O O . GLU B 1 262 ? 7.648 -29.469 -18.266 1 35.28 262 GLU B O 1
#

Solvent-accessible surface area (backbone atoms only — not comparable to full-atom values): 27111 Å² total; per-residue (Å²): 131,76,78,70,73,61,78,78,51,64,22,59,50,65,80,85,54,52,68,68,59,50,42,52,34,51,36,29,36,50,51,19,50,52,41,41,54,50,48,51,51,48,50,63,70,66,52,86,66,89,75,43,69,46,49,54,23,47,50,40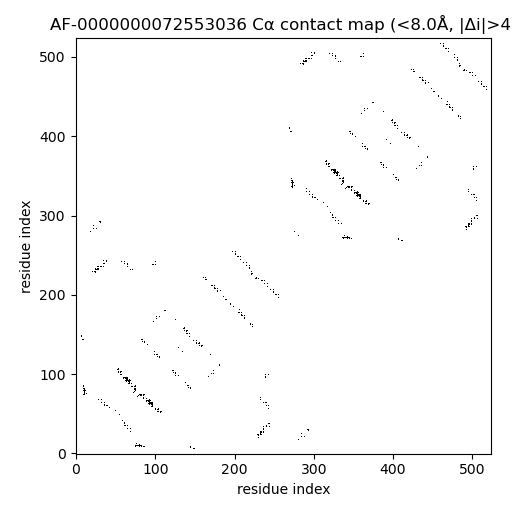,16,47,52,9,33,49,32,26,44,52,12,50,47,35,34,58,71,35,60,50,89,46,30,66,60,17,50,49,32,28,50,50,7,49,52,29,26,57,54,16,47,52,45,34,55,53,51,53,39,59,77,68,46,82,55,61,66,63,53,50,52,52,50,49,49,52,52,52,52,49,51,53,41,50,59,59,41,53,61,31,58,57,36,43,73,44,98,60,28,72,77,26,46,62,58,37,54,53,47,50,53,50,40,53,51,51,51,44,50,51,52,48,48,55,40,48,52,46,40,52,43,48,51,51,46,59,66,63,45,74,75,46,81,79,39,68,63,52,47,50,49,51,52,48,48,40,51,47,39,52,52,45,47,51,50,47,49,52,53,52,51,30,58,76,68,68,36,57,69,56,35,66,28,39,46,40,26,50,53,40,50,41,52,54,49,50,47,56,47,53,55,47,53,50,50,53,57,60,58,60,75,107,132,77,78,70,75,60,77,80,52,57,22,56,52,67,79,84,49,52,68,67,59,49,43,51,32,51,37,29,38,49,49,21,51,52,40,38,53,51,48,52,51,48,50,63,70,65,53,85,68,88,74,44,70,46,50,53,22,46,49,40,16,46,50,9,34,48,32,26,44,52,12,48,48,35,34,55,70,33,60,48,89,45,30,67,59,17,50,50,32,28,50,50,7,48,52,29,25,56,53,15,48,52,45,33,55,53,51,51,39,57,77,67,47,81,56,60,66,61,52,50,53,52,50,50,51,52,51,51,51,49,53,55,41,51,61,60,41,53,60,31,57,58,36,44,72,44,97,60,29,73,75,25,48,63,58,37,55,54,46,49,52,51,38,53,50,51,54,45,50,49,51,47,49,54,40,48,51,48,40,52,43,48,50,52,46,59,66,62,43,75,75,47,81,78,40,67,64,52,48,50,48,51,51,48,47,42,50,46,40,51,51,45,48,51,50,47,48,52,53,52,50,31,56,76,67,68,36,58,70,56,34,66,28,39,46,40,26,49,52,39,50,42,52,54,49,52,48,55,47,52,54,47,52,51,51,55,57,60,59,60,75,106

Secondary structure (DSSP, 8-state):
---------TT--GGGS-HHHHHHHHHHHHHHHHHHHHHHHHHHHH-S---SHHHHHHHHHHHHHHHHHHHHHHHHHS-GGGHHHHHHHHHHHHHHHHHHHHHHHHHHHHHH---HHHHHHHHHHHHHHHHHHHHHHHHHHHHTTSS-THHHHHHHHHHHHHHHHHHHHHHHHHHHHHHHHHHHHHHHGGGSSSHHHHHHHHHHHHHHHHHHHHHHHHHHHHHHTT-HHHHHHHHHHHHHHHHHHHHHHHHHHHHHHHHHT-/---------TT--TTSS-HHHHHHHHHHHHHHHHHHHHHHHHHHHH-S---SHHHHHHHHHHHHHHHHHHHHHHHHHS-GGGHHHHHHHHHHHHHHHHHHHHHHHHHHHHHH---HHHHHHHHHHHHHHHHHHHHHHHHHHHHTTSS-THHHHHHHHHHHHHHHHHHHHHHHHHHHHHHHHHHHHHHHGGGSSSHHHHHHHHHHHHHHHHHHHHHHHHHHHHHHTT-HHHHHHHHHHHHHHHHHHHHHHHHHHHHHHHHHT-

Nearest PDB structures (foldseek):
  8xof-assembly1_R  TM=5.874E-01  e=2.840E-01  Homo sapiens
  8u5n-assembly1_A  TM=5.513E-01  e=1.359E+00  Homo sapiens
  8u56-assembly1_A  TM=5.802E-01  e=4.211E+00  Homo sapiens
  8r5s-assembly1_B  TM=3.118E-01  e=3.539E+00  unidentified
  8u5n-assembly1_A  TM=5.945E-01  e=1.222E+00  Homo sapiens

Sequence (524 aa):
MAVRIRSRSFGSGVDDIDSTEMTIIIVFLSLALYNVLELFCIIWSTFKRYAGLYFWSFLMATVGIALSCVGFCIKYFGPESLGYFSCTLSLMGWVFMVTGQSLVLWSRLHLVLRNRRRLRIILWIIIFNAVVCHGMVIPLVYGSFSNNPEIFEQPYKVTERIEIVVFFLQEMMLSGLYIYETIKLLRMGGSLGNKQSSRRVLKNLILVNILVMILDVTILSLEFANLYDYQISYKPFAYSVKLKLEFTVLNRLVELTSGGREMAVRIRSRSFGSGVDDIDSTEMTIIIVFLSLALYNVLELFCIIWSTFKRYAGLYFWSFLMATVGIALSCVGFCIKYFGPESLGYFSCTLSLMGWVFMVTGQSLVLWSRLHLVLRNRRRLRIILWIIIFNAVVCHGMVIPLVYGSFSNNPEIFEQPYKVTERIEIVVFFLQEMMLSGLYIYETIKLLRMGGSLGNKQSSRRVLKNLILVNILVMILDVTILSLEFANLYDYQISYKPFAYSVKLKLEFTVLNRLVELTSGGRE